Protein AF-A0A1Q9EFG0-F1 (afdb_monomer_lite)

Organism: Symbiodinium microadriaticum (NCBI:txid2951)

Radius of gyration: 41.15 Å; chains: 1; bounding box: 126×93×73 Å

Secondary structure (DSSP, 8-state):
--GGG---------TTSBHHHHHHHTTHHHH-SSS-EEEEETTS-EEETTT-TT-BTTTTT--TT--EEEEE-----PPPTTPPPHHHHTTTGGGSEEEEEEEEEETTEEEEEEEEEETTSBHHHHHHHTTGGGT-SSS-EEEEETTS-EEETTT-TT-BTTTTT--TT-EEEEEEHHHHHHHHTT-S-----------------PPP---------------TT----EEES--TTS-EEEEEE-TTSTTGGGT--TTPEEEEETTEESTT--HHHHHHHTTSSS--EEEEPPS-TTGGGT--PPP--PPPTT---BS--TTS-EEB--PPTTSHHHHTT--TT-EE-EETTEETTTTT-----------------GGGGG----S-----TTS------PPTTSHHHHTT--SS------------------------------PPP-------------------

Foldseek 3Di:
DPPPDDDDFDDDDDQQDDPVVSCVVSPVVVVDPDDKKWKDWVVGDIDICVVCVNDGNVNRPDDVPTDMDIDGPPDDDDDDVPPDDVPPVVVVCPQQKAWEWEWEDDQVDIDTFIFMDGQQDAPLVSCVVSPNVVRDPDSWKWKAWVVGDIDICVVCVRDGNVNRPDGHYTYMYIYHPVNVVVVVVVPDDDDDDDDDDDDDDDDDDDDDDDDDPWPDDDDDPDDDDLPFPWDWPDAPLDFTFTQAGDPPGPCVVVVNGGLKTWQDKPRHGRNPDDRVVVVVSVVDPPITTDIDDPPDPVSVNVDDPDPPDDDDPPQDDWPDAPVDFTFSQDDDVVDPCVVSPDHGGDTDQDDPRHGRNVVHDPPPPPPDDDPPDDDDPPPCVPQPDPPQWDDDPPDDTQRQDDDPPGPCVVVPDDRDDDDDDDDDDDDDDDDDDDDDDDDDDDDDDDDDDDDDDDDDDDDDDDDDDDDD

Sequence (468 aa):
MDKSKSRTVTGRARMSDSVWKFGEEVGMTTLSTMSKYIFRRQGGESHKERMYPNLTLADVGVREGDTVEFAGDFDPVAPAPGAPDPGTAAALLRYDNVTLTVVLMDKSKSRTVTGRARMGDSVWKFGEEVGMTTLSTMSKYIFRRQGGESYRERLYPHLTLADVGVREGDTVEFTDVLLMITLSDIAAPTQKIIQADAGEGDHPGQGPRELLGCLALDSLPPRPSCKMQRSFKSLPPEPVVVQTVAPATWGSDRGIQGGQQIVAINGLDVATMTQQEFRAALKARPLTLRFRISDDPEEARGVKRKSPIVASSDVRSFQSLPPEPVIVNKVAAGGWAESVGFLGGEEILVVNGESTVAMSSEEEDEQDDLVQEVEVGPEVSKIGLPGSFHNLPPEPVVVNKVAAGTWAESVGFIGGSFGCKKSPVPGFRVSEEKGVMKSPGEEILALNDEDVASMTSSSAAHQLSTDA

InterPro domains:
  IPR036034 PDZ superfamily [G3DSA:2.30.42.10] (225-320)
  IPR036034 PDZ superfamily [SSF50156] (236-298)
  IPR036034 PDZ superfamily [SSF50156] (313-363)

Structure (mmCIF, N/CA/C/O backbone):
data_AF-A0A1Q9EFG0-F1
#
_entry.id   AF-A0A1Q9EFG0-F1
#
loop_
_atom_site.group_PDB
_atom_site.id
_atom_site.type_symbol
_atom_site.label_atom_id
_atom_site.label_alt_id
_atom_site.label_comp_id
_atom_site.label_asym_id
_atom_site.label_entity_id
_atom_site.label_seq_id
_atom_site.pdbx_PDB_ins_code
_atom_site.Cartn_x
_atom_site.Cartn_y
_atom_site.Cartn_z
_atom_site.occupancy
_atom_site.B_iso_or_equiv
_atom_site.auth_seq_id
_atom_site.auth_comp_id
_atom_site.auth_asym_id
_atom_site.auth_atom_id
_atom_site.pdbx_PDB_model_num
ATOM 1 N N . MET A 1 1 ? 26.473 1.864 -9.806 1.00 46.19 1 MET A N 1
ATOM 2 C CA . MET A 1 1 ? 26.790 1.356 -8.454 1.00 46.19 1 MET A CA 1
ATOM 3 C C . MET A 1 1 ? 26.973 2.532 -7.513 1.00 46.19 1 MET A C 1
ATOM 5 O O . MET A 1 1 ? 27.721 3.440 -7.857 1.00 46.19 1 MET A O 1
ATOM 9 N N . ASP A 1 2 ? 26.357 2.491 -6.334 1.00 41.31 2 ASP A N 1
ATOM 10 C CA . ASP A 1 2 ? 26.923 3.167 -5.164 1.00 41.31 2 ASP A CA 1
ATOM 11 C C . ASP A 1 2 ? 28.178 2.376 -4.752 1.00 41.31 2 ASP A C 1
ATOM 13 O O . ASP A 1 2 ? 28.113 1.159 -4.571 1.00 41.31 2 ASP A O 1
ATOM 17 N N . LYS A 1 3 ? 29.336 3.042 -4.678 1.00 46.56 3 LYS A N 1
ATOM 18 C CA . LYS A 1 3 ? 30.624 2.383 -4.397 1.00 46.56 3 LYS A CA 1
ATOM 19 C C . LYS A 1 3 ? 30.767 1.937 -2.935 1.00 46.56 3 LYS A C 1
ATOM 21 O O . LYS A 1 3 ? 31.721 1.234 -2.625 1.00 46.56 3 LYS A O 1
ATOM 26 N N . SER A 1 4 ? 29.845 2.319 -2.049 1.00 46.59 4 SER A N 1
ATOM 27 C CA . SER A 1 4 ? 29.901 2.012 -0.613 1.00 46.59 4 SER A CA 1
ATOM 28 C C . SER A 1 4 ? 29.505 0.575 -0.230 1.00 46.59 4 SER A C 1
ATOM 30 O O . SER A 1 4 ? 29.646 0.211 0.936 1.00 46.59 4 SER A O 1
ATOM 32 N N . LYS A 1 5 ? 29.008 -0.247 -1.173 1.00 70.12 5 LYS A N 1
ATOM 33 C CA . LYS A 1 5 ? 28.404 -1.570 -0.886 1.00 70.12 5 LYS A CA 1
ATOM 34 C C . LYS A 1 5 ? 28.990 -2.747 -1.683 1.00 70.12 5 LYS A C 1
ATOM 36 O O . LYS A 1 5 ? 28.280 -3.710 -1.965 1.00 70.12 5 LYS A O 1
ATOM 41 N N . SER A 1 6 ? 30.270 -2.702 -2.052 1.00 80.38 6 SER A N 1
ATOM 42 C CA . SER A 1 6 ? 30.969 -3.895 -2.554 1.00 80.38 6 SER A CA 1
ATOM 43 C C . SER A 1 6 ? 31.339 -4.847 -1.407 1.00 80.38 6 SER A C 1
ATOM 45 O O . SER A 1 6 ? 31.663 -4.416 -0.301 1.00 80.38 6 SER A O 1
ATOM 47 N N . ARG A 1 7 ? 31.310 -6.160 -1.668 1.00 87.56 7 ARG A N 1
ATOM 48 C CA . ARG A 1 7 ? 31.747 -7.203 -0.728 1.00 87.56 7 ARG A CA 1
ATOM 49 C C . ARG A 1 7 ? 32.565 -8.256 -1.469 1.00 87.56 7 ARG A C 1
ATOM 51 O O . ARG A 1 7 ? 32.057 -8.885 -2.389 1.00 87.56 7 ARG A O 1
ATOM 58 N N . THR A 1 8 ? 33.796 -8.490 -1.026 1.00 91.12 8 THR A N 1
ATOM 59 C CA . THR A 1 8 ? 34.630 -9.599 -1.511 1.00 91.12 8 THR A CA 1
ATOM 60 C C . THR A 1 8 ? 34.343 -10.860 -0.694 1.00 91.12 8 THR A C 1
ATOM 62 O O . THR A 1 8 ? 34.258 -10.794 0.535 1.00 91.12 8 THR A O 1
ATOM 65 N N . VAL A 1 9 ? 34.194 -12.007 -1.360 1.00 92.62 9 VAL A N 1
ATOM 66 C CA . VAL A 1 9 ? 33.952 -13.321 -0.738 1.00 92.62 9 VAL A CA 1
ATOM 67 C C . VAL A 1 9 ? 34.774 -14.380 -1.473 1.00 92.62 9 VAL A C 1
ATOM 69 O O . VAL A 1 9 ? 34.787 -14.402 -2.700 1.00 92.62 9 VAL A O 1
ATOM 72 N N . THR A 1 10 ? 35.433 -15.274 -0.733 1.00 93.94 10 THR A N 1
ATOM 73 C CA . THR A 1 10 ? 36.163 -16.417 -1.304 1.00 93.94 10 THR A CA 1
ATOM 74 C C . THR A 1 10 ? 35.290 -17.670 -1.243 1.00 93.94 10 THR A C 1
ATOM 76 O O . THR A 1 10 ? 35.049 -18.201 -0.159 1.00 93.94 10 THR A O 1
ATOM 79 N N . GLY A 1 11 ? 34.821 -18.144 -2.398 1.00 94.44 11 GLY A N 1
ATOM 80 C CA . GLY A 1 11 ? 34.091 -19.409 -2.533 1.00 94.44 11 GLY A CA 1
ATOM 81 C C . GLY A 1 11 ? 34.978 -20.574 -2.994 1.00 94.44 11 GLY A C 1
ATOM 82 O O . GLY A 1 11 ? 36.157 -20.394 -3.292 1.00 94.44 11 GLY A O 1
ATOM 83 N N . ARG A 1 12 ? 34.398 -21.778 -3.080 1.00 96.06 12 ARG A N 1
ATOM 84 C CA . ARG A 1 12 ? 34.998 -22.956 -3.734 1.00 96.06 12 ARG A CA 1
ATOM 85 C C . ARG A 1 12 ? 33.923 -23.702 -4.524 1.00 96.06 12 ARG A C 1
ATOM 87 O O . ARG A 1 12 ? 32.945 -24.129 -3.926 1.00 96.06 12 ARG A O 1
ATOM 94 N N . ALA A 1 13 ? 34.150 -23.893 -5.819 1.00 96.62 13 ALA A N 1
ATOM 95 C CA . ALA A 1 13 ? 33.290 -24.647 -6.731 1.00 96.62 13 ALA A CA 1
ATOM 96 C C . ALA A 1 13 ? 34.144 -25.495 -7.688 1.00 96.62 13 ALA A C 1
ATOM 98 O O . ALA A 1 13 ? 35.363 -25.322 -7.768 1.00 96.62 13 ALA A O 1
ATOM 99 N N . ARG A 1 14 ? 33.517 -26.427 -8.406 1.00 97.38 14 ARG A N 1
ATOM 100 C CA . ARG A 1 14 ? 34.150 -27.209 -9.478 1.00 97.38 14 ARG A CA 1
ATOM 101 C C . ARG A 1 14 ? 34.073 -26.427 -10.786 1.00 97.38 14 ARG A C 1
ATOM 103 O O . ARG A 1 14 ? 33.120 -25.692 -11.014 1.00 97.38 14 ARG A O 1
ATOM 110 N N . MET A 1 15 ? 35.011 -26.659 -11.702 1.00 96.88 15 MET A N 1
ATOM 111 C CA . MET A 1 15 ? 34.981 -26.002 -13.021 1.00 96.88 15 MET A CA 1
ATOM 112 C C . MET A 1 15 ? 33.742 -26.375 -13.859 1.00 96.88 15 MET A C 1
ATOM 114 O O . MET A 1 15 ? 33.327 -25.604 -14.715 1.00 96.88 15 MET A O 1
ATOM 118 N N . SER A 1 16 ? 33.123 -27.525 -13.576 1.00 97.25 16 SER A N 1
ATOM 119 C CA . SER A 1 16 ? 31.849 -27.972 -14.155 1.00 97.25 16 SER A CA 1
ATOM 120 C C . SER A 1 16 ? 30.605 -27.289 -13.577 1.00 97.25 16 SER A C 1
ATOM 122 O O . SER A 1 16 ? 29.511 -27.508 -14.089 1.00 97.25 16 SER A O 1
ATOM 124 N N . ASP A 1 17 ? 30.730 -26.556 -12.470 1.00 97.56 17 ASP A N 1
ATOM 125 C CA . ASP A 1 17 ? 29.574 -25.989 -11.782 1.00 97.56 17 ASP A CA 1
ATOM 126 C C . ASP A 1 17 ? 29.110 -24.705 -12.484 1.00 97.56 17 ASP A C 1
ATOM 128 O O . ASP A 1 17 ? 29.909 -23.948 -13.047 1.00 97.56 17 ASP A O 1
ATOM 132 N N . SER A 1 18 ? 27.796 -24.462 -12.449 1.00 96.94 18 SER A N 1
ATOM 133 C CA . SER A 1 18 ? 27.197 -23.257 -13.023 1.00 96.94 18 SER A CA 1
ATOM 134 C C . SER A 1 18 ? 27.718 -22.000 -12.327 1.00 96.94 18 SER A C 1
ATOM 136 O O . SER A 1 18 ? 27.705 -21.899 -11.097 1.00 96.94 18 SER A O 1
ATOM 138 N N . VAL A 1 19 ? 28.092 -21.009 -13.136 1.00 96.75 19 VAL A N 1
ATOM 139 C CA . VAL A 1 19 ? 28.487 -19.663 -12.706 1.00 96.75 19 VAL A CA 1
ATOM 140 C C . VAL A 1 19 ? 27.433 -19.033 -11.789 1.00 96.75 19 VAL A C 1
ATOM 142 O O . VAL A 1 19 ? 27.779 -18.403 -10.791 1.00 96.75 19 VAL A O 1
ATOM 145 N N . TRP A 1 20 ? 26.147 -19.236 -12.084 1.00 95.31 20 TRP A N 1
ATOM 146 C CA . TRP A 1 20 ? 25.037 -18.636 -11.337 1.00 95.31 20 TRP A CA 1
ATOM 147 C C . TRP A 1 20 ? 24.883 -19.281 -9.962 1.00 95.31 20 TRP A C 1
ATOM 149 O O . TRP A 1 20 ? 24.850 -18.571 -8.961 1.00 95.31 20 TRP A O 1
ATOM 159 N N . LYS A 1 21 ? 24.938 -20.619 -9.897 1.00 95.19 21 LYS A N 1
ATOM 160 C CA . LYS A 1 21 ? 24.948 -21.382 -8.637 1.00 95.19 21 LYS A CA 1
ATOM 161 C C . LYS A 1 21 ? 26.147 -21.017 -7.755 1.00 95.19 21 LYS A C 1
ATOM 163 O O . LYS A 1 21 ? 25.997 -20.880 -6.545 1.00 95.19 21 LYS A O 1
ATOM 168 N N . PHE A 1 22 ? 27.324 -20.795 -8.345 1.00 96.25 22 PHE A N 1
ATOM 169 C CA . PHE A 1 22 ? 28.477 -20.279 -7.602 1.00 96.25 22 PHE A CA 1
ATOM 170 C C . PHE A 1 22 ? 28.219 -18.866 -7.048 1.00 96.25 22 PHE A C 1
ATOM 172 O O . PHE A 1 22 ? 28.556 -18.589 -5.899 1.00 96.25 22 PHE A O 1
ATOM 179 N N . GLY A 1 23 ? 27.560 -17.998 -7.824 1.00 94.38 23 GLY A N 1
ATOM 180 C CA . GLY A 1 23 ? 27.074 -16.688 -7.376 1.00 94.38 23 GLY A CA 1
ATOM 181 C C . GLY A 1 23 ? 26.123 -16.772 -6.176 1.00 94.38 23 GLY A C 1
ATOM 182 O O . GLY A 1 23 ? 26.274 -16.026 -5.205 1.00 94.38 23 GLY A O 1
ATOM 183 N N . GLU A 1 24 ? 25.171 -17.706 -6.200 1.00 92.94 24 GLU A N 1
ATOM 184 C CA . GLU A 1 24 ? 24.275 -17.973 -5.068 1.00 92.94 24 GLU A CA 1
ATOM 185 C C . GLU A 1 24 ? 25.049 -18.426 -3.821 1.00 92.94 24 GLU A C 1
ATOM 187 O O . GLU A 1 24 ? 24.818 -17.895 -2.733 1.00 92.94 24 GLU A O 1
ATOM 192 N N . GLU A 1 25 ? 26.008 -19.345 -3.980 1.00 94.19 25 GLU A N 1
ATOM 193 C CA . GLU A 1 25 ? 26.838 -19.889 -2.895 1.00 94.19 25 GLU A CA 1
ATOM 194 C C . GLU A 1 25 ? 27.782 -18.854 -2.260 1.00 94.19 25 GLU A C 1
ATOM 196 O O . GLU A 1 25 ? 28.006 -18.902 -1.049 1.00 94.19 25 GLU A O 1
ATOM 201 N N . VAL A 1 26 ? 28.292 -17.874 -3.022 1.00 93.81 26 VAL A N 1
ATOM 202 C CA . VAL A 1 26 ? 29.035 -16.726 -2.453 1.00 93.81 26 VAL A CA 1
ATOM 203 C C . VAL A 1 26 ? 28.123 -15.627 -1.883 1.00 93.81 26 VAL A C 1
ATOM 205 O O . VAL A 1 26 ? 28.615 -14.647 -1.317 1.00 93.81 26 VAL A O 1
ATOM 208 N N . GLY A 1 27 ? 26.800 -15.808 -1.955 1.00 89.50 27 GLY A N 1
ATOM 209 C CA . GLY A 1 27 ? 25.808 -15.022 -1.222 1.00 89.50 27 GLY A CA 1
ATOM 210 C C . GLY A 1 27 ? 25.037 -13.979 -2.033 1.00 89.50 27 GLY A C 1
ATOM 211 O O . GLY A 1 27 ? 24.412 -13.110 -1.419 1.00 89.50 27 GLY A O 1
ATOM 212 N N . MET A 1 28 ? 25.024 -14.036 -3.372 1.00 87.88 28 MET A N 1
ATOM 213 C CA . MET A 1 28 ? 24.252 -13.086 -4.199 1.00 87.88 28 MET A CA 1
ATOM 214 C C . MET A 1 28 ? 22.745 -13.097 -3.884 1.00 87.88 28 MET A C 1
ATOM 216 O O . MET A 1 28 ? 22.109 -12.043 -3.905 1.00 87.88 28 MET A O 1
ATOM 220 N N . THR A 1 29 ? 22.212 -14.245 -3.453 1.00 84.88 29 THR A N 1
ATOM 221 C CA . THR A 1 29 ? 20.850 -14.428 -2.908 1.00 84.88 29 THR A CA 1
ATOM 222 C C . THR A 1 29 ? 20.512 -13.509 -1.728 1.00 84.88 29 THR A C 1
ATOM 224 O O . THR A 1 29 ? 19.342 -13.240 -1.476 1.00 84.88 29 THR A O 1
ATOM 227 N N . THR A 1 30 ? 21.51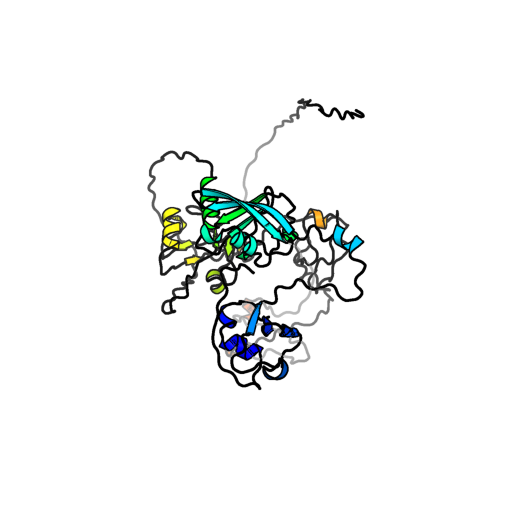9 -13.009 -1.004 1.00 81.25 30 THR A N 1
ATOM 228 C CA . THR A 1 30 ? 21.349 -12.066 0.120 1.00 81.25 30 THR A CA 1
ATOM 229 C C . THR A 1 30 ? 21.503 -10.599 -0.282 1.00 81.25 30 THR A C 1
ATOM 231 O O . THR A 1 30 ? 21.137 -9.714 0.488 1.00 81.25 30 THR A O 1
ATOM 234 N N . LEU A 1 31 ? 22.049 -10.332 -1.474 1.00 71.19 31 LEU A N 1
ATOM 235 C CA . LEU A 1 31 ? 22.352 -8.986 -1.968 1.00 71.19 31 LEU A CA 1
ATOM 236 C C . LEU A 1 31 ? 21.322 -8.465 -2.977 1.00 71.19 31 LEU A C 1
ATOM 238 O O . LEU A 1 31 ? 21.281 -7.261 -3.225 1.00 71.19 31 LEU A O 1
ATOM 242 N N . SER A 1 32 ? 20.493 -9.342 -3.551 1.00 61.25 32 SER A N 1
ATOM 243 C CA . SER A 1 32 ? 19.487 -8.978 -4.547 1.00 61.25 32 SER A CA 1
ATOM 244 C C . SER A 1 32 ? 18.118 -9.568 -4.223 1.00 61.25 32 SER A C 1
ATOM 246 O O . SER A 1 32 ? 17.957 -10.778 -4.101 1.00 61.25 32 SER A O 1
ATOM 248 N N . THR A 1 33 ? 17.099 -8.709 -4.190 1.00 55.75 33 THR A N 1
ATOM 249 C CA . THR A 1 33 ? 15.682 -9.107 -4.241 1.00 55.75 33 THR A CA 1
ATOM 250 C C . THR A 1 33 ? 15.212 -9.445 -5.665 1.00 55.75 33 THR A C 1
ATOM 252 O O . THR A 1 33 ? 14.028 -9.696 -5.878 1.00 55.75 33 THR A O 1
ATOM 255 N N . MET A 1 34 ? 16.117 -9.450 -6.654 1.00 56.34 34 MET A N 1
ATOM 256 C CA . MET A 1 34 ? 15.831 -9.731 -8.064 1.00 56.34 34 MET A CA 1
ATOM 257 C C . MET A 1 34 ? 16.726 -10.846 -8.625 1.00 56.34 34 MET A C 1
ATOM 259 O O . MET A 1 34 ? 17.951 -10.793 -8.522 1.00 56.34 34 MET A O 1
ATOM 263 N N . SER A 1 35 ? 16.106 -11.824 -9.283 1.00 62.22 35 SER A N 1
ATOM 264 C CA . SER A 1 35 ? 16.723 -13.027 -9.863 1.00 62.22 35 SER A CA 1
ATOM 265 C C . SER A 1 35 ? 17.381 -12.785 -11.232 1.00 62.22 35 SER A C 1
ATOM 267 O O . SER A 1 35 ? 16.974 -13.373 -12.236 1.00 62.22 35 SER A O 1
ATOM 269 N N . LYS A 1 36 ? 18.325 -11.835 -11.306 1.00 82.31 36 LYS A N 1
ATOM 270 C CA . LYS A 1 36 ? 19.090 -11.543 -12.534 1.00 82.31 36 LYS A CA 1
ATOM 271 C C . LYS A 1 36 ? 20.486 -11.013 -12.222 1.00 82.31 36 LYS A C 1
ATOM 273 O O . LYS A 1 36 ? 20.620 -9.898 -11.705 1.00 82.31 36 LYS A O 1
ATOM 278 N N . TYR A 1 37 ? 21.509 -11.752 -12.636 1.00 86.94 37 TYR A N 1
ATOM 279 C CA . TYR A 1 37 ? 22.903 -11.354 -12.439 1.00 86.94 37 TYR A CA 1
ATOM 280 C C . TYR A 1 37 ? 23.698 -11.221 -13.746 1.00 86.94 37 TYR A C 1
ATOM 282 O O . TYR A 1 37 ? 23.474 -11.925 -14.736 1.00 86.94 37 TYR A O 1
ATOM 290 N N . ILE A 1 38 ? 24.674 -10.313 -13.710 1.00 91.75 38 ILE A N 1
ATOM 291 C CA . ILE A 1 38 ? 25.792 -10.230 -14.647 1.00 91.75 38 ILE A CA 1
ATOM 292 C C . ILE A 1 38 ? 27.011 -10.823 -13.940 1.00 91.75 38 ILE A C 1
ATOM 294 O O . ILE A 1 38 ? 27.382 -10.372 -12.856 1.00 91.75 38 ILE A O 1
ATOM 298 N N . PHE A 1 39 ? 27.646 -11.808 -14.564 1.00 95.19 39 PHE A N 1
ATOM 299 C CA . PHE A 1 39 ? 28.944 -12.333 -14.149 1.00 95.19 39 PHE A CA 1
ATOM 300 C C . PHE A 1 39 ? 30.046 -11.735 -15.019 1.00 95.19 39 PHE A C 1
ATOM 302 O O . PHE A 1 39 ? 29.876 -11.602 -16.233 1.00 95.19 39 PHE A O 1
ATOM 309 N N . ARG A 1 40 ? 31.201 -11.438 -14.425 1.00 95.56 40 ARG A N 1
ATOM 310 C CA . ARG A 1 40 ? 32.391 -10.997 -15.149 1.00 95.56 40 ARG A CA 1
ATOM 311 C C . ARG A 1 40 ? 33.664 -11.564 -14.527 1.00 95.56 40 ARG A C 1
ATOM 313 O O . ARG A 1 40 ? 33.892 -11.440 -13.328 1.00 95.56 40 ARG A O 1
ATOM 320 N N . ARG A 1 41 ? 34.553 -12.121 -15.348 1.00 95.56 41 ARG A N 1
ATOM 321 C CA . ARG A 1 41 ? 35.926 -12.464 -14.937 1.00 95.56 41 ARG A CA 1
ATOM 322 C C . ARG A 1 41 ? 36.808 -11.213 -15.005 1.00 95.56 41 ARG A C 1
ATOM 324 O O . ARG A 1 41 ? 36.644 -10.415 -15.927 1.00 95.56 41 ARG A O 1
ATOM 331 N N . GLN A 1 42 ? 37.740 -11.007 -14.069 1.00 91.56 42 GLN A N 1
ATOM 332 C CA . GLN A 1 42 ? 38.579 -9.799 -14.073 1.00 91.56 42 GLN A CA 1
ATOM 333 C C . GLN A 1 42 ? 39.353 -9.656 -15.400 1.00 91.56 42 GLN A C 1
ATOM 335 O O . GLN A 1 42 ? 40.120 -10.533 -15.783 1.00 91.56 42 GLN A O 1
ATOM 340 N N . GLY A 1 43 ? 39.126 -8.549 -16.118 1.00 88.88 43 GLY A N 1
ATOM 341 C CA . GLY A 1 43 ? 39.704 -8.301 -17.449 1.00 88.88 43 GLY A CA 1
ATOM 342 C C . GLY A 1 43 ? 39.030 -9.041 -18.617 1.00 88.88 43 GLY A C 1
ATOM 343 O O . GLY A 1 43 ? 39.413 -8.815 -19.760 1.00 88.88 43 GLY A O 1
ATOM 344 N N . GLY A 1 44 ? 38.030 -9.884 -18.352 1.00 92.12 44 GLY A N 1
ATOM 345 C CA . GLY A 1 44 ? 37.272 -10.629 -19.356 1.00 92.12 44 GLY A CA 1
ATOM 346 C C . GLY A 1 44 ? 35.927 -10.000 -19.732 1.00 92.12 44 GLY A C 1
ATOM 347 O O . GLY A 1 44 ? 35.557 -8.903 -19.283 1.00 92.12 44 GLY A O 1
ATOM 348 N N . GLU A 1 45 ? 35.200 -10.748 -20.563 1.00 93.50 45 GLU A N 1
ATOM 349 C CA . GLU A 1 45 ? 33.825 -10.465 -20.970 1.00 93.50 45 GLU A CA 1
ATOM 350 C C . GLU A 1 45 ? 32.833 -10.586 -19.803 1.00 93.50 45 GLU A C 1
ATOM 352 O O . GLU A 1 45 ? 33.111 -11.175 -18.752 1.00 93.50 45 GLU A O 1
ATOM 357 N N . SER A 1 46 ? 31.664 -9.980 -19.999 1.00 94.50 46 SER A N 1
ATOM 358 C CA . SER A 1 46 ? 30.537 -9.998 -19.073 1.00 94.50 46 SER A CA 1
ATOM 359 C C . SER A 1 46 ? 29.398 -10.838 -19.647 1.00 94.50 46 SER A C 1
ATOM 361 O O . SER A 1 46 ? 28.911 -10.550 -20.741 1.00 94.50 46 SER A O 1
ATOM 363 N N . HIS A 1 47 ? 28.926 -11.824 -18.892 1.00 95.81 47 HIS A N 1
ATOM 364 C CA . HIS A 1 47 ? 27.859 -12.735 -19.300 1.00 95.81 47 HIS A CA 1
ATOM 365 C C . HIS A 1 47 ? 26.603 -12.474 -18.467 1.00 95.81 47 HIS A C 1
ATOM 367 O O . HIS A 1 47 ? 26.696 -12.172 -17.277 1.00 95.81 47 HIS A O 1
ATOM 373 N N . LYS A 1 48 ? 25.423 -12.606 -19.079 1.00 94.00 48 LYS A N 1
ATOM 374 C CA . LYS A 1 48 ? 24.131 -12.471 -18.391 1.00 94.00 48 LYS A CA 1
ATOM 375 C C . LYS A 1 48 ? 23.464 -13.825 -18.221 1.00 94.00 48 LYS A C 1
ATOM 377 O O . LYS A 1 48 ? 23.353 -14.579 -19.187 1.00 94.00 48 LYS A O 1
ATOM 382 N N . GLU A 1 49 ? 22.932 -14.073 -17.032 1.00 93.44 49 GLU A N 1
ATOM 383 C CA . GLU A 1 49 ? 22.200 -15.292 -16.664 1.00 93.44 49 GLU A CA 1
ATOM 384 C C . GLU A 1 49 ? 21.106 -15.662 -17.679 1.00 93.44 49 GLU A C 1
ATOM 386 O O . GLU A 1 49 ? 21.026 -16.796 -18.143 1.00 93.44 49 GLU A O 1
ATOM 391 N N . ARG A 1 50 ? 20.331 -14.667 -18.129 1.00 88.50 50 ARG A N 1
ATOM 392 C CA . ARG A 1 50 ? 19.264 -14.826 -19.133 1.00 88.50 50 ARG A CA 1
ATOM 393 C C . ARG A 1 50 ? 19.739 -15.234 -20.531 1.00 88.50 50 ARG A C 1
ATOM 395 O O . ARG A 1 50 ? 18.932 -15.740 -21.302 1.00 88.50 50 ARG A O 1
ATOM 402 N N . MET A 1 51 ? 20.997 -14.965 -20.878 1.00 92.19 51 MET A N 1
ATOM 403 C CA . MET A 1 51 ? 21.582 -15.315 -22.179 1.00 92.19 51 MET A CA 1
ATOM 404 C C . MET A 1 51 ? 22.334 -16.648 -22.120 1.00 92.19 51 MET A C 1
ATOM 406 O O . MET A 1 51 ? 22.370 -17.371 -23.110 1.00 92.19 51 MET A O 1
ATOM 410 N N . TYR A 1 52 ? 22.903 -16.985 -20.959 1.00 95.06 52 TYR A N 1
ATOM 411 C CA . TYR A 1 52 ? 23.758 -18.156 -20.776 1.00 95.06 52 TYR A CA 1
ATOM 412 C C . TYR A 1 52 ? 23.401 -18.928 -19.485 1.00 95.06 52 TYR A C 1
ATOM 414 O O . TYR A 1 52 ? 24.246 -19.066 -18.600 1.00 95.06 52 TYR A O 1
ATOM 422 N N . PRO A 1 53 ? 22.171 -19.460 -19.334 1.00 93.88 53 PRO A N 1
ATOM 423 C CA . PRO A 1 53 ? 21.715 -20.071 -18.076 1.00 93.88 53 PRO A CA 1
ATOM 424 C C . PRO A 1 53 ? 22.535 -21.302 -17.652 1.00 93.88 53 PRO A C 1
ATOM 426 O O . PRO A 1 53 ? 22.654 -21.589 -16.466 1.00 93.88 53 PRO A O 1
ATOM 429 N N . ASN A 1 54 ? 23.166 -21.991 -18.607 1.00 95.62 54 ASN A N 1
ATOM 430 C CA . ASN A 1 54 ? 23.977 -23.189 -18.366 1.00 95.62 54 ASN A CA 1
ATOM 431 C C . ASN A 1 54 ? 25.495 -22.916 -18.321 1.00 95.62 54 ASN A C 1
ATOM 433 O O . ASN A 1 54 ? 26.274 -23.862 -18.360 1.00 95.62 54 ASN A O 1
ATOM 437 N N . LEU A 1 55 ? 25.923 -21.648 -18.269 1.00 96.69 55 LEU A N 1
ATOM 438 C CA . LEU A 1 55 ? 27.338 -21.259 -18.286 1.00 96.69 55 LEU A CA 1
ATOM 439 C C . LEU A 1 55 ? 28.099 -21.841 -17.087 1.00 96.69 55 LEU A C 1
ATOM 441 O O . LEU A 1 55 ? 27.728 -21.584 -15.938 1.00 96.69 55 LEU A O 1
ATOM 445 N N . THR A 1 56 ? 29.170 -22.590 -17.346 1.00 98.06 56 THR A N 1
ATOM 446 C CA . THR A 1 56 ? 30.053 -23.153 -16.315 1.00 98.06 56 THR A CA 1
ATOM 447 C C . THR A 1 56 ? 31.313 -22.313 -16.129 1.00 98.06 56 THR A C 1
ATOM 449 O O . THR A 1 56 ? 31.697 -21.527 -16.997 1.00 98.06 56 THR A O 1
ATOM 452 N N . LEU A 1 57 ? 31.988 -22.482 -14.989 1.00 97.38 57 LEU A N 1
ATOM 453 C CA . LEU A 1 57 ? 33.263 -21.809 -14.708 1.00 97.38 57 LEU A CA 1
ATOM 454 C C . LEU A 1 57 ? 34.376 -22.201 -15.707 1.00 97.38 57 LEU A C 1
ATOM 456 O O . LEU A 1 57 ? 35.266 -21.392 -15.979 1.00 97.38 57 LEU A O 1
ATOM 460 N N . ALA A 1 58 ? 34.303 -23.397 -16.301 1.00 96.81 58 ALA A N 1
ATOM 461 C CA . ALA A 1 58 ? 35.192 -23.829 -17.377 1.00 96.81 58 ALA A CA 1
ATOM 462 C C . ALA A 1 58 ? 34.992 -23.021 -18.672 1.00 96.81 58 ALA A C 1
ATOM 464 O O . ALA A 1 58 ? 35.980 -22.618 -19.285 1.00 96.81 58 ALA A O 1
ATOM 465 N N . ASP A 1 59 ? 33.742 -22.749 -19.066 1.00 96.94 59 ASP A N 1
ATOM 466 C CA . ASP A 1 59 ? 33.412 -22.072 -20.334 1.00 96.94 59 ASP A CA 1
ATOM 467 C C . ASP A 1 59 ? 33.949 -20.632 -20.376 1.00 96.94 59 ASP A C 1
ATOM 469 O O . ASP A 1 59 ? 34.469 -20.176 -21.391 1.00 96.94 59 ASP A O 1
ATOM 473 N N . VAL A 1 60 ? 33.888 -19.930 -19.239 1.00 96.44 60 VAL A N 1
ATOM 474 C CA . VAL A 1 60 ? 34.459 -18.580 -19.052 1.00 96.44 60 VAL A CA 1
ATOM 475 C C . VAL A 1 60 ? 35.971 -18.587 -18.765 1.00 96.44 60 VAL A C 1
ATOM 477 O O . VAL A 1 60 ? 36.577 -17.539 -18.516 1.00 96.44 60 VAL A O 1
ATOM 480 N N . GLY A 1 61 ? 36.601 -19.766 -18.778 1.00 96.38 61 GLY A N 1
ATOM 481 C CA . GLY A 1 61 ? 38.038 -19.943 -18.589 1.00 96.38 61 GLY A CA 1
ATOM 482 C C . GLY A 1 61 ? 38.559 -19.531 -17.210 1.00 96.38 61 GLY A C 1
ATOM 483 O O . GLY A 1 61 ? 39.728 -19.145 -17.113 1.00 96.38 61 GLY A O 1
ATOM 484 N N . VAL A 1 62 ? 37.719 -19.579 -16.167 1.00 96.81 62 VAL A N 1
ATOM 485 C CA . VAL A 1 62 ? 38.124 -19.295 -14.781 1.00 96.81 62 VAL A CA 1
ATOM 486 C C . VAL A 1 62 ? 39.132 -20.341 -14.302 1.00 96.81 62 VAL A C 1
ATOM 488 O O . VAL A 1 62 ? 39.036 -21.528 -14.609 1.00 96.81 62 VAL A O 1
ATOM 491 N N . ARG A 1 63 ? 40.128 -19.886 -13.543 1.00 96.19 63 ARG A N 1
ATOM 492 C CA . ARG A 1 63 ? 41.192 -20.700 -12.949 1.00 96.19 63 ARG A CA 1
ATOM 493 C C . ARG A 1 63 ? 41.194 -20.560 -11.432 1.00 96.19 63 ARG A C 1
ATOM 495 O O . ARG A 1 63 ? 40.661 -19.603 -10.877 1.00 96.19 63 ARG A O 1
ATOM 502 N N . GLU A 1 64 ? 41.816 -21.518 -10.753 1.00 95.75 64 GLU A N 1
ATOM 503 C CA . GLU A 1 64 ? 42.042 -21.417 -9.312 1.00 95.75 64 GLU A CA 1
ATOM 504 C C . GLU A 1 64 ? 42.885 -20.167 -8.999 1.00 95.75 64 GLU A C 1
ATOM 506 O O . GLU A 1 64 ? 43.953 -19.970 -9.579 1.00 95.75 64 GLU A O 1
ATOM 511 N N . GLY A 1 65 ? 42.373 -19.304 -8.117 1.00 94.75 65 GLY A N 1
ATOM 512 C CA . GLY A 1 65 ? 42.978 -18.011 -7.777 1.00 94.75 65 GLY A CA 1
ATOM 513 C C . GLY A 1 65 ? 42.502 -16.807 -8.606 1.00 94.75 65 GLY A C 1
ATOM 514 O O . GLY A 1 65 ? 42.829 -15.679 -8.240 1.00 94.75 65 GLY A O 1
ATOM 515 N N . ASP A 1 66 ? 41.709 -16.996 -9.668 1.00 96.00 66 ASP A N 1
ATOM 516 C CA . ASP A 1 66 ? 41.117 -15.871 -10.406 1.00 96.00 66 ASP A CA 1
ATOM 517 C C . ASP A 1 66 ? 40.110 -15.089 -9.546 1.00 96.00 66 ASP A C 1
ATOM 519 O O . ASP A 1 66 ? 39.320 -15.661 -8.793 1.00 96.00 66 ASP A O 1
ATOM 523 N N . THR A 1 67 ? 40.070 -13.767 -9.729 1.00 96.00 67 THR A N 1
ATOM 524 C CA . THR A 1 67 ? 39.004 -12.918 -9.178 1.00 96.00 67 THR A CA 1
ATOM 525 C C . THR A 1 67 ? 37.864 -12.769 -10.187 1.00 96.00 67 THR A C 1
ATOM 527 O O . THR A 1 67 ? 38.080 -12.478 -11.368 1.00 96.00 67 THR A O 1
ATOM 530 N N . VAL A 1 68 ? 36.635 -12.945 -9.702 1.00 96.00 68 VAL A N 1
ATOM 531 C CA . VAL A 1 68 ? 35.393 -12.790 -10.467 1.00 96.00 68 VAL A CA 1
ATOM 532 C C . VAL A 1 68 ? 34.452 -11.805 -9.775 1.00 96.00 68 VAL A C 1
ATOM 534 O O . VAL A 1 68 ? 34.471 -11.655 -8.555 1.00 96.00 68 VAL A O 1
ATOM 537 N N . GLU A 1 69 ? 33.638 -11.12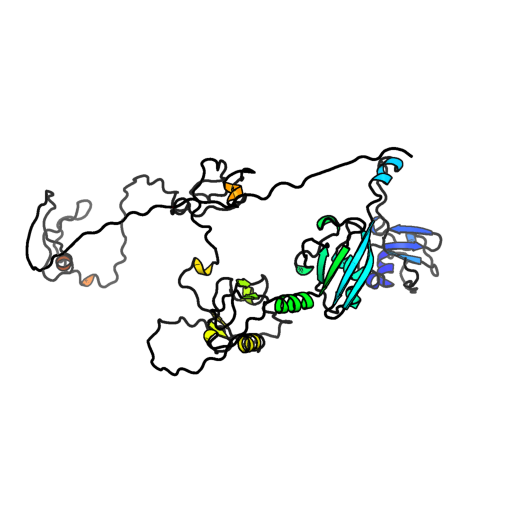5 -10.571 1.00 94.62 69 GLU A N 1
ATOM 538 C CA . GLU A 1 69 ? 32.696 -10.087 -10.167 1.00 94.62 69 GLU A CA 1
ATOM 539 C C . GLU A 1 69 ? 31.268 -10.537 -10.502 1.00 94.62 69 GLU A C 1
ATOM 541 O O . GLU A 1 69 ? 30.993 -11.009 -11.607 1.00 94.62 69 GLU A O 1
ATOM 546 N N . PHE A 1 70 ? 30.354 -10.364 -9.547 1.00 93.56 70 PHE A N 1
ATOM 547 C CA . PHE A 1 70 ? 28.916 -10.520 -9.751 1.00 93.56 70 PHE A CA 1
ATOM 548 C C . PHE A 1 70 ? 28.235 -9.171 -9.509 1.00 93.56 70 PHE A C 1
ATOM 550 O O . PHE A 1 70 ? 28.408 -8.558 -8.455 1.00 93.56 70 PHE A O 1
ATOM 557 N N . ALA A 1 71 ? 27.442 -8.719 -10.475 1.00 88.50 71 ALA A N 1
ATOM 558 C CA . ALA A 1 71 ? 26.649 -7.498 -10.399 1.00 88.50 71 ALA A CA 1
ATOM 559 C C . ALA A 1 71 ? 25.171 -7.803 -10.687 1.00 88.50 71 ALA A C 1
ATOM 561 O O . ALA A 1 71 ? 24.847 -8.796 -11.337 1.00 88.50 71 ALA A O 1
ATOM 562 N N . GLY A 1 72 ? 24.258 -6.949 -10.220 1.00 84.94 72 GLY A N 1
ATOM 563 C CA . GLY A 1 72 ? 22.859 -7.012 -10.653 1.00 84.94 72 GLY A CA 1
ATOM 564 C C . GLY A 1 72 ? 22.716 -6.566 -12.111 1.00 84.94 72 GLY A C 1
ATOM 565 O O . GLY A 1 72 ? 23.422 -5.655 -12.551 1.00 84.94 72 GLY A O 1
ATOM 566 N N . ASP A 1 73 ? 21.801 -7.189 -12.856 1.00 76.06 73 ASP A N 1
ATOM 567 C CA . ASP A 1 73 ? 21.483 -6.793 -14.235 1.00 76.06 73 ASP A CA 1
ATOM 568 C C . ASP A 1 73 ? 20.638 -5.505 -14.261 1.00 76.06 73 ASP A C 1
ATOM 570 O O . ASP A 1 73 ? 19.411 -5.535 -14.362 1.00 76.06 73 ASP A O 1
ATOM 574 N N . PHE A 1 74 ? 21.319 -4.365 -14.102 1.00 67.50 74 PHE A N 1
ATOM 575 C CA . PHE A 1 74 ? 20.731 -3.019 -14.057 1.00 67.50 74 PHE A CA 1
ATOM 576 C C . PHE A 1 74 ? 20.719 -2.296 -15.415 1.00 67.50 74 PHE A C 1
ATOM 578 O O . PHE A 1 74 ? 20.397 -1.105 -15.460 1.00 67.50 74 PHE A O 1
ATOM 585 N N . ASP A 1 75 ? 21.090 -2.965 -16.509 1.00 61.25 75 ASP A N 1
ATOM 586 C CA . ASP A 1 75 ? 21.137 -2.312 -17.817 1.00 61.25 75 ASP A CA 1
ATOM 587 C C . ASP A 1 75 ? 19.725 -1.908 -18.280 1.00 61.25 75 ASP A C 1
ATOM 589 O O . ASP A 1 75 ? 18.819 -2.751 -18.299 1.00 61.25 75 ASP A O 1
ATOM 593 N N . PRO A 1 76 ? 19.511 -0.650 -18.714 1.00 48.66 76 PRO A N 1
ATOM 594 C CA . PRO A 1 76 ? 18.319 -0.318 -19.479 1.00 48.66 76 PRO A CA 1
ATOM 595 C C . PRO A 1 76 ? 18.329 -1.144 -20.771 1.00 48.66 76 PRO A C 1
ATOM 597 O O . PRO A 1 76 ? 19.369 -1.290 -21.414 1.00 48.66 76 PRO A O 1
ATOM 600 N N . VAL A 1 77 ? 17.175 -1.701 -21.144 1.00 40.25 77 VAL A N 1
ATOM 601 C CA . VAL A 1 77 ? 17.056 -2.576 -22.319 1.00 40.25 77 VAL A CA 1
ATOM 602 C C . VAL A 1 77 ? 17.509 -1.816 -23.565 1.00 40.25 77 VAL A C 1
ATOM 604 O O . VAL A 1 77 ? 16.851 -0.867 -23.990 1.00 40.25 77 VAL A O 1
ATOM 607 N N . ALA A 1 78 ? 18.638 -2.232 -24.143 1.00 46.72 78 ALA A N 1
ATOM 608 C CA . ALA A 1 78 ? 19.134 -1.657 -25.384 1.00 46.72 78 ALA A CA 1
ATOM 609 C C . ALA A 1 78 ? 18.092 -1.865 -26.503 1.00 46.72 78 ALA A C 1
ATOM 611 O O . ALA A 1 78 ? 17.537 -2.966 -26.609 1.00 46.72 78 ALA A O 1
ATOM 612 N N . PRO A 1 79 ? 17.800 -0.841 -27.326 1.00 43.19 79 PRO A N 1
ATOM 613 C CA . PRO A 1 79 ? 16.813 -0.961 -28.391 1.00 43.19 79 PRO A CA 1
ATOM 614 C C . PRO A 1 79 ? 17.239 -2.034 -29.400 1.00 43.19 79 PRO A C 1
ATOM 616 O O . PRO A 1 79 ? 18.421 -2.178 -29.715 1.00 43.19 79 PRO A O 1
ATOM 619 N N . ALA A 1 80 ? 16.265 -2.797 -29.898 1.00 44.72 80 ALA A N 1
ATOM 620 C CA . ALA A 1 80 ? 16.525 -3.903 -30.812 1.00 44.72 80 ALA A CA 1
ATOM 621 C C . ALA A 1 80 ? 17.200 -3.420 -32.116 1.00 44.72 80 ALA A C 1
ATOM 623 O O . ALA A 1 80 ? 16.859 -2.341 -32.615 1.00 44.72 80 ALA A O 1
ATOM 624 N N . PRO A 1 81 ? 18.124 -4.206 -32.706 1.00 47.94 81 PRO A N 1
ATOM 625 C CA . PRO A 1 81 ? 18.750 -3.858 -33.979 1.00 47.94 81 PRO A CA 1
ATOM 626 C C . PRO A 1 81 ? 17.679 -3.764 -35.075 1.00 47.94 81 PRO A C 1
ATOM 628 O O . PRO A 1 81 ? 17.021 -4.752 -35.393 1.00 47.94 81 PRO A O 1
ATOM 631 N N . GLY A 1 82 ? 17.487 -2.559 -35.618 1.00 55.78 82 GLY A N 1
ATOM 632 C CA . GLY A 1 82 ? 16.370 -2.215 -36.508 1.00 55.78 82 GLY A CA 1
ATOM 633 C C . GLY A 1 82 ? 15.446 -1.111 -35.972 1.00 55.78 82 GLY A C 1
ATOM 634 O O . GLY A 1 82 ? 14.608 -0.617 -36.721 1.00 55.78 82 GLY A O 1
ATOM 635 N N . ALA A 1 83 ? 15.607 -0.679 -34.715 1.00 48.16 83 ALA A N 1
ATOM 636 C CA . ALA A 1 83 ? 14.991 0.556 -34.228 1.00 48.16 83 ALA A CA 1
ATOM 637 C C . ALA A 1 83 ? 15.507 1.787 -35.018 1.00 48.16 83 ALA A C 1
ATOM 639 O O . ALA A 1 83 ? 16.686 1.815 -35.383 1.00 48.16 83 ALA A O 1
ATOM 640 N N . PRO A 1 84 ? 14.656 2.797 -35.293 1.00 42.41 84 PRO A N 1
ATOM 641 C CA . PRO A 1 84 ? 15.032 3.963 -36.092 1.00 42.41 84 PRO A CA 1
ATOM 642 C C . PRO A 1 84 ? 16.075 4.860 -35.404 1.00 42.41 84 PRO A C 1
ATOM 644 O O . PRO A 1 84 ? 16.219 4.858 -34.182 1.00 42.41 84 PRO A O 1
ATOM 647 N N . ASP A 1 85 ? 16.782 5.636 -36.229 1.00 51.84 85 ASP A N 1
ATOM 648 C CA . ASP A 1 85 ? 17.967 6.428 -35.878 1.00 51.84 85 ASP A CA 1
ATOM 649 C C . ASP A 1 85 ? 17.767 7.312 -34.615 1.00 51.84 85 ASP A C 1
ATOM 651 O O . ASP A 1 85 ? 16.790 8.075 -34.551 1.00 51.84 85 ASP A O 1
ATOM 655 N N . PRO A 1 86 ? 18.656 7.255 -33.593 1.00 49.31 86 PRO A N 1
ATOM 656 C CA . PRO A 1 86 ? 18.427 7.915 -32.303 1.00 49.31 86 PRO A CA 1
ATOM 657 C C . PRO A 1 86 ? 18.208 9.432 -32.356 1.00 49.31 86 PRO A C 1
ATOM 659 O O . PRO A 1 86 ? 17.646 9.988 -31.409 1.00 49.31 86 PRO A O 1
ATOM 662 N N . GLY A 1 87 ? 18.608 10.103 -33.443 1.00 47.84 87 GLY A N 1
ATOM 663 C CA . GLY A 1 87 ? 18.457 11.549 -33.626 1.00 47.84 87 GLY A CA 1
ATOM 664 C C . GLY A 1 87 ? 17.020 12.070 -33.482 1.00 47.84 87 GLY A C 1
ATOM 665 O O . GLY A 1 87 ? 16.835 13.202 -33.039 1.00 47.84 87 GLY A O 1
ATOM 666 N N . THR A 1 88 ? 16.001 11.255 -33.787 1.00 47.00 88 THR A N 1
ATOM 667 C CA . THR A 1 88 ? 14.583 11.658 -33.664 1.00 47.00 88 THR A CA 1
ATOM 668 C C . THR A 1 88 ? 13.918 11.117 -32.393 1.00 47.00 88 THR A C 1
ATOM 670 O O . THR A 1 88 ? 13.165 11.836 -31.737 1.00 47.00 88 THR A O 1
ATOM 673 N N . ALA A 1 89 ? 14.227 9.882 -31.979 1.00 43.50 89 ALA A N 1
ATOM 674 C CA . ALA A 1 89 ? 13.655 9.287 -30.763 1.00 43.50 89 ALA A CA 1
ATOM 675 C C . ALA A 1 89 ? 14.127 9.992 -29.472 1.00 43.50 89 ALA A C 1
ATOM 677 O O . ALA A 1 89 ? 13.363 10.130 -28.512 1.00 43.50 89 ALA A O 1
ATOM 678 N N . ALA A 1 90 ? 15.359 10.518 -29.466 1.00 45.66 90 ALA A N 1
ATOM 679 C CA . ALA A 1 90 ? 15.949 11.231 -28.333 1.00 45.66 90 ALA A CA 1
ATOM 680 C C . ALA A 1 90 ? 15.330 12.617 -28.045 1.00 45.66 90 ALA A C 1
ATOM 682 O O . ALA A 1 90 ? 15.842 13.332 -27.181 1.00 45.66 90 ALA A O 1
ATOM 683 N N . ALA A 1 91 ? 14.260 13.015 -28.742 1.00 48.31 91 ALA A N 1
ATOM 684 C CA . ALA A 1 91 ? 13.436 14.174 -28.394 1.00 48.31 91 ALA A CA 1
ATOM 685 C C . ALA A 1 91 ? 12.247 13.808 -27.480 1.00 48.31 91 ALA A C 1
ATOM 687 O O . ALA A 1 91 ? 11.878 14.606 -26.623 1.00 48.31 91 ALA A O 1
ATOM 688 N N . LEU A 1 92 ? 11.678 12.603 -27.623 1.00 48.22 92 LEU A N 1
ATOM 689 C CA . LEU A 1 92 ? 10.490 12.169 -26.871 1.00 48.22 92 LEU A CA 1
ATOM 690 C C . LEU A 1 92 ? 10.843 11.407 -25.583 1.00 48.22 92 LEU A C 1
ATOM 692 O O . LEU A 1 92 ? 10.188 11.603 -24.565 1.00 48.22 92 LEU A O 1
ATOM 696 N N . LEU A 1 93 ? 11.934 10.632 -25.577 1.00 48.62 93 LEU A N 1
ATOM 697 C CA . LEU A 1 93 ? 12.413 9.891 -24.392 1.00 48.62 93 LEU A CA 1
ATOM 698 C C . LEU A 1 93 ? 13.222 10.750 -23.391 1.00 48.62 93 LEU A C 1
ATOM 700 O O . LEU A 1 93 ? 13.857 10.232 -22.476 1.00 48.62 93 LEU A O 1
ATOM 704 N N . ARG A 1 94 ? 13.228 12.085 -23.535 1.00 52.09 94 ARG A N 1
ATOM 705 C CA . ARG A 1 94 ? 13.885 12.992 -22.565 1.00 52.09 94 ARG A CA 1
ATOM 706 C C . ARG A 1 94 ? 13.079 13.228 -21.288 1.00 52.09 94 ARG A C 1
ATOM 708 O O . ARG A 1 94 ? 13.643 13.739 -20.326 1.00 52.09 94 ARG A O 1
ATOM 715 N N . TYR A 1 95 ? 11.807 12.835 -21.268 1.00 58.59 95 TYR A N 1
ATOM 716 C CA . TYR A 1 95 ? 10.900 13.004 -20.127 1.00 58.59 95 TYR A CA 1
ATOM 717 C C . TYR A 1 95 ? 10.784 11.755 -19.238 1.00 58.59 95 TYR A C 1
ATOM 719 O O . TYR A 1 95 ? 9.953 11.720 -18.334 1.00 58.59 95 TYR A O 1
ATOM 727 N N . ASP A 1 96 ? 11.636 10.745 -19.454 1.00 79.88 96 ASP A N 1
ATOM 728 C CA . ASP A 1 96 ? 11.648 9.504 -18.670 1.00 79.88 96 ASP A CA 1
ATOM 729 C C . ASP A 1 96 ? 11.832 9.739 -17.165 1.00 79.88 96 ASP A C 1
ATOM 731 O O . ASP A 1 96 ? 11.273 8.983 -16.376 1.00 79.88 96 ASP A O 1
ATOM 735 N N . ASN A 1 97 ? 12.601 10.762 -16.765 1.00 90.19 97 ASN A N 1
ATOM 736 C CA . ASN A 1 97 ? 12.837 11.127 -15.365 1.00 90.19 97 ASN A CA 1
ATOM 737 C C . ASN A 1 97 ? 12.242 12.512 -15.081 1.00 90.19 97 ASN A C 1
ATOM 739 O O . ASN A 1 97 ? 12.541 13.453 -15.816 1.00 90.19 97 ASN A O 1
ATOM 743 N N . VAL A 1 98 ? 11.499 12.641 -13.981 1.00 93.00 98 VAL A N 1
ATOM 744 C CA . VAL A 1 98 ? 11.001 13.911 -13.443 1.00 93.00 98 VAL A CA 1
ATOM 745 C C . VAL A 1 98 ? 11.693 14.307 -12.141 1.00 93.00 98 VAL A C 1
ATOM 747 O O . VAL A 1 98 ? 12.005 13.460 -11.301 1.00 93.00 98 VAL A O 1
ATOM 750 N N . THR A 1 99 ? 11.904 15.608 -11.958 1.00 95.12 99 THR A N 1
ATOM 751 C CA . THR A 1 99 ? 12.274 16.264 -10.702 1.00 95.12 99 THR A CA 1
ATOM 752 C C . THR A 1 99 ? 11.001 16.715 -9.986 1.00 95.12 99 THR A C 1
ATOM 754 O O . THR A 1 99 ? 10.221 17.489 -10.537 1.00 95.12 99 THR A O 1
ATOM 757 N N . LEU A 1 100 ? 10.794 16.254 -8.751 1.00 94.62 100 LEU A N 1
ATOM 758 C CA . LEU A 1 100 ? 9.568 16.492 -7.980 1.00 94.62 100 LEU A CA 1
ATOM 759 C C . LEU A 1 100 ? 9.874 17.147 -6.635 1.00 94.62 100 LEU A C 1
ATOM 761 O O . LEU A 1 100 ? 10.846 16.788 -5.963 1.00 94.62 100 LEU A O 1
ATOM 765 N N . THR A 1 101 ? 9.013 18.071 -6.214 1.00 95.56 101 THR A N 1
ATOM 766 C CA . THR A 1 101 ? 9.070 18.663 -4.873 1.00 95.56 101 THR A CA 1
ATOM 767 C C . THR A 1 101 ? 8.207 17.828 -3.939 1.00 95.56 101 THR A C 1
ATOM 769 O O . THR A 1 101 ? 6.985 17.836 -4.043 1.00 95.56 101 THR A O 1
ATOM 772 N N . VAL A 1 102 ? 8.829 17.081 -3.030 1.00 95.50 102 VAL A N 1
ATOM 773 C CA . VAL A 1 102 ? 8.115 16.165 -2.137 1.00 95.50 102 VAL A CA 1
ATOM 774 C C . VAL A 1 102 ? 7.966 16.773 -0.749 1.00 95.50 102 VAL A C 1
ATOM 776 O O . VAL A 1 102 ? 8.961 17.062 -0.089 1.00 95.50 102 VAL A O 1
ATOM 779 N N . VAL A 1 103 ? 6.730 16.931 -0.280 1.00 94.69 103 VAL A N 1
ATOM 780 C CA . VAL A 1 103 ? 6.409 17.313 1.099 1.00 94.69 103 VAL A CA 1
ATOM 781 C C . VAL A 1 103 ? 6.101 16.050 1.898 1.00 94.69 103 VAL A C 1
ATOM 783 O O . VAL A 1 103 ? 5.072 15.405 1.710 1.00 94.69 103 VAL A O 1
ATOM 786 N N . LEU A 1 104 ? 7.004 15.691 2.802 1.00 92.12 104 LEU A N 1
ATOM 787 C CA . LEU A 1 104 ? 6.850 14.558 3.707 1.00 92.12 104 LEU A CA 1
ATOM 788 C C . LEU A 1 104 ? 6.193 15.052 5.005 1.00 92.12 104 LEU A C 1
ATOM 790 O O . LEU A 1 104 ? 6.701 16.003 5.603 1.00 92.12 104 LEU A O 1
ATOM 794 N N . MET A 1 105 ? 5.090 14.440 5.447 1.00 86.50 105 MET A N 1
ATOM 795 C CA . MET A 1 105 ? 4.330 14.859 6.635 1.00 86.50 105 MET A CA 1
ATOM 796 C C . MET A 1 105 ? 4.232 13.758 7.704 1.00 86.50 105 MET A C 1
ATOM 798 O O . MET A 1 105 ? 3.553 12.744 7.526 1.00 86.50 105 MET A O 1
ATOM 802 N N . ASP A 1 106 ? 4.860 14.020 8.853 1.00 84.75 106 ASP A N 1
ATOM 803 C CA . ASP A 1 106 ? 4.644 13.334 10.134 1.00 84.75 106 ASP A CA 1
ATOM 804 C C . ASP A 1 106 ? 3.822 14.232 11.087 1.00 84.75 106 ASP A C 1
ATOM 806 O O . ASP A 1 106 ? 3.734 15.448 10.919 1.00 84.75 106 ASP A O 1
ATOM 810 N N . LYS A 1 107 ? 3.239 13.628 12.129 1.00 78.38 107 LYS A N 1
ATOM 811 C CA . LYS A 1 107 ? 2.325 14.211 13.127 1.00 78.38 107 LYS A CA 1
ATOM 812 C C . LYS A 1 107 ? 2.757 15.529 13.760 1.00 78.38 107 LYS A C 1
ATOM 814 O O . LYS A 1 107 ? 1.915 16.224 14.320 1.00 78.38 107 LYS A O 1
ATOM 819 N N . SER A 1 108 ? 4.050 15.835 13.748 1.00 77.75 108 SER A N 1
ATOM 820 C CA . SER A 1 108 ? 4.608 17.045 14.360 1.00 77.75 108 SER A CA 1
ATOM 821 C C . SER A 1 108 ? 5.464 17.889 13.412 1.00 77.75 108 SER A C 1
ATOM 823 O O . SER A 1 108 ? 5.929 18.956 13.813 1.00 77.75 108 SER A O 1
ATOM 825 N N . LYS A 1 109 ? 5.739 17.403 12.192 1.00 84.25 109 LYS A N 1
ATOM 826 C CA . LYS A 1 109 ? 6.777 17.945 11.303 1.00 84.25 109 LYS A CA 1
ATOM 827 C C . LYS A 1 109 ? 6.441 17.685 9.839 1.00 84.25 109 LYS A C 1
ATOM 829 O O . LYS A 1 109 ? 6.242 16.539 9.442 1.00 84.25 109 LYS A O 1
ATOM 834 N N . SER A 1 110 ? 6.508 18.732 9.026 1.00 90.62 110 SER A N 1
ATOM 835 C CA . SER A 1 110 ? 6.692 18.602 7.582 1.00 90.62 110 SER A CA 1
ATOM 836 C C . SER A 1 110 ? 8.175 18.738 7.216 1.00 90.62 110 SER A C 1
ATOM 838 O O . SER A 1 110 ? 8.945 19.420 7.898 1.00 90.62 110 SER A O 1
ATOM 840 N N . ARG A 1 111 ? 8.592 18.086 6.129 1.00 93.56 111 ARG A N 1
ATOM 841 C CA . ARG A 1 111 ? 9.910 18.266 5.509 1.00 93.56 111 ARG A CA 1
ATOM 842 C C . ARG A 1 111 ? 9.768 18.247 3.994 1.00 93.56 111 ARG A C 1
ATOM 844 O O . ARG A 1 111 ? 9.336 17.243 3.436 1.00 93.56 111 ARG A O 1
ATOM 851 N N . THR A 1 112 ? 10.208 19.311 3.334 1.00 95.25 112 THR A N 1
ATOM 852 C CA . THR A 1 112 ? 10.318 19.340 1.871 1.00 95.25 112 THR A CA 1
ATOM 853 C C . THR A 1 112 ? 11.651 18.733 1.424 1.00 95.25 112 THR A C 1
ATOM 855 O O . THR A 1 112 ? 12.701 19.037 1.995 1.00 95.25 112 THR A O 1
ATOM 858 N N . VAL A 1 113 ? 11.615 17.869 0.410 1.00 94.81 113 VAL A N 1
ATOM 859 C CA . VAL A 1 113 ? 12.772 17.211 -0.214 1.00 94.81 113 VAL A CA 1
ATOM 860 C C . VAL A 1 113 ? 12.564 17.200 -1.728 1.00 94.81 113 VAL A C 1
ATOM 862 O O . VAL A 1 113 ? 11.500 16.816 -2.198 1.00 94.81 113 VAL A O 1
ATOM 865 N N . THR A 1 114 ? 13.568 17.591 -2.511 1.00 95.62 114 THR A N 1
ATOM 866 C CA . THR A 1 114 ? 13.514 17.439 -3.973 1.00 95.62 114 THR A CA 1
ATOM 867 C C . THR A 1 114 ? 13.992 16.042 -4.359 1.00 95.62 114 THR A C 1
ATOM 869 O O . THR A 1 114 ? 15.131 15.677 -4.069 1.00 95.62 114 THR A O 1
ATOM 872 N N . GLY A 1 115 ? 13.126 15.264 -5.005 1.00 95.19 115 GLY A N 1
ATOM 873 C CA . GLY A 1 115 ? 13.433 13.926 -5.511 1.00 95.19 115 GLY A CA 1
ATOM 874 C C . GLY A 1 115 ? 13.560 13.895 -7.034 1.00 95.19 115 GLY A C 1
ATOM 875 O O . GLY A 1 115 ? 13.105 14.807 -7.724 1.00 95.19 115 GLY A O 1
ATOM 876 N N . ARG A 1 116 ? 14.150 12.819 -7.563 1.00 95.81 116 ARG A N 1
ATOM 877 C CA . ARG A 1 116 ? 14.052 12.448 -8.981 1.00 95.81 116 ARG A CA 1
ATOM 878 C C . ARG A 1 116 ? 13.609 10.998 -9.105 1.00 95.81 116 ARG A C 1
ATOM 880 O O . ARG A 1 116 ? 14.170 10.146 -8.424 1.00 95.81 116 ARG A O 1
ATOM 887 N N . ALA A 1 117 ? 12.643 10.743 -9.976 1.00 95.94 117 ALA A N 1
ATOM 888 C CA . ALA A 1 117 ? 12.094 9.418 -10.261 1.00 95.94 117 ALA A CA 1
ATOM 889 C C . ALA A 1 117 ? 11.615 9.343 -11.708 1.00 95.94 117 ALA A C 1
ATOM 891 O O . ALA A 1 117 ? 11.514 10.368 -12.382 1.00 95.94 117 ALA A O 1
ATOM 892 N N . ARG A 1 118 ? 11.318 8.144 -12.200 1.00 95.12 118 ARG A N 1
ATOM 893 C CA . ARG A 1 118 ? 10.741 7.948 -13.529 1.00 95.12 118 ARG A CA 1
ATOM 894 C C . ARG A 1 118 ? 9.227 7.966 -13.498 1.00 95.12 118 ARG A C 1
ATOM 896 O O . ARG A 1 118 ? 8.621 7.559 -12.515 1.00 95.12 118 ARG A O 1
ATOM 903 N N . MET A 1 119 ? 8.604 8.346 -14.611 1.00 94.31 119 MET A N 1
ATOM 904 C CA . MET A 1 119 ? 7.139 8.302 -14.729 1.00 94.31 119 MET A CA 1
ATOM 905 C C . MET A 1 119 ? 6.574 6.893 -14.473 1.00 94.31 119 MET A C 1
ATOM 907 O O . MET A 1 119 ? 5.533 6.749 -13.842 1.00 94.31 119 MET A O 1
ATOM 911 N N . GLY A 1 120 ? 7.292 5.849 -14.901 1.00 93.94 120 GLY A N 1
ATOM 912 C CA . GLY A 1 120 ? 6.940 4.450 -14.631 1.00 93.94 120 GLY A CA 1
ATOM 913 C C . GLY A 1 120 ? 7.410 3.894 -13.278 1.00 93.94 120 GLY A C 1
ATOM 914 O O . GLY A 1 120 ? 7.182 2.714 -13.020 1.00 93.94 120 GLY A O 1
ATOM 915 N N . ASP A 1 121 ? 8.079 4.679 -12.424 1.00 95.94 121 ASP A N 1
ATOM 916 C CA . ASP A 1 121 ? 8.445 4.216 -11.080 1.00 95.94 121 ASP A CA 1
ATOM 917 C C . ASP A 1 121 ? 7.217 4.193 -10.162 1.00 95.94 121 ASP A C 1
ATOM 919 O O . ASP A 1 121 ? 6.327 5.046 -10.242 1.00 95.94 121 ASP A O 1
ATOM 923 N N . SER A 1 122 ? 7.186 3.221 -9.246 1.00 96.50 122 SER A N 1
ATOM 924 C CA . SER A 1 122 ? 6.133 3.141 -8.235 1.00 96.50 122 SER A CA 1
ATOM 925 C C . SER A 1 122 ? 6.212 4.321 -7.269 1.00 96.50 122 SER A C 1
ATOM 927 O O . SER A 1 122 ? 7.255 4.575 -6.659 1.00 96.50 122 SER A O 1
ATOM 929 N N . VAL A 1 123 ? 5.067 4.973 -7.064 1.00 96.56 123 VAL A N 1
ATOM 930 C CA . VAL A 1 123 ? 4.865 6.078 -6.118 1.00 96.56 123 VAL A CA 1
ATOM 931 C C . VAL A 1 123 ? 5.389 5.732 -4.721 1.00 96.56 123 VAL A C 1
ATOM 933 O O . VAL A 1 123 ? 6.038 6.553 -4.076 1.00 96.56 123 VAL A O 1
ATOM 936 N N . TRP A 1 124 ? 5.154 4.504 -4.256 1.00 95.44 124 TRP A N 1
ATOM 937 C CA . TRP A 1 124 ? 5.521 4.068 -2.906 1.00 95.44 124 TRP A CA 1
ATOM 938 C C . TRP A 1 124 ? 7.034 3.915 -2.759 1.00 95.44 124 TRP A C 1
ATOM 940 O O . TRP A 1 124 ? 7.614 4.478 -1.834 1.00 95.44 124 TRP A O 1
ATOM 950 N N . LYS A 1 125 ? 7.681 3.260 -3.732 1.00 94.62 125 LYS A N 1
ATOM 951 C CA . LYS A 1 125 ? 9.143 3.125 -3.798 1.00 94.62 125 LYS A CA 1
ATOM 952 C C . LYS A 1 125 ? 9.831 4.491 -3.890 1.00 94.62 125 LYS A C 1
ATOM 954 O O . LYS A 1 125 ? 10.821 4.717 -3.201 1.00 94.62 125 LYS A O 1
ATOM 959 N N . PHE A 1 126 ? 9.288 5.421 -4.680 1.00 95.69 126 PHE A N 1
ATOM 960 C CA . PHE A 1 126 ? 9.790 6.796 -4.718 1.00 95.69 126 PHE A CA 1
ATOM 961 C C . PHE A 1 126 ? 9.688 7.477 -3.344 1.00 95.69 126 PHE A C 1
ATOM 963 O O . PHE A 1 126 ? 10.660 8.077 -2.888 1.00 95.69 126 PHE A O 1
ATOM 970 N N . GLY A 1 127 ? 8.552 7.325 -2.651 1.00 94.38 127 GLY A N 1
ATOM 971 C CA . GLY A 1 127 ? 8.355 7.806 -1.279 1.00 94.38 127 GLY A CA 1
ATOM 972 C C . GLY A 1 127 ? 9.381 7.249 -0.283 1.00 94.38 127 GLY A C 1
ATOM 973 O O . GLY A 1 127 ? 9.902 7.992 0.552 1.00 94.38 127 GLY A O 1
ATOM 974 N N . GLU A 1 128 ? 9.722 5.962 -0.386 1.00 93.44 128 GLU A N 1
ATOM 975 C CA . GLU A 1 128 ? 10.794 5.350 0.408 1.00 93.44 128 GLU A CA 1
ATOM 976 C C . GLU A 1 128 ? 12.170 5.954 0.088 1.00 93.44 128 GLU A C 1
ATOM 978 O O . GLU A 1 128 ? 12.910 6.294 1.014 1.00 93.44 128 GLU A O 1
ATOM 983 N N . GLU A 1 129 ? 12.493 6.139 -1.197 1.00 94.44 129 GLU A N 1
ATOM 984 C CA . GLU A 1 129 ? 13.781 6.663 -1.678 1.00 94.44 129 GLU A CA 1
ATOM 985 C C . GLU A 1 129 ? 14.023 8.134 -1.297 1.00 94.44 129 GLU A C 1
ATOM 987 O O . GLU A 1 129 ? 15.155 8.499 -0.977 1.00 94.44 129 GLU A O 1
ATOM 992 N N . VAL A 1 130 ? 12.979 8.972 -1.241 1.00 94.94 130 VAL A N 1
ATOM 993 C CA . VAL A 1 130 ? 13.081 10.353 -0.712 1.00 94.94 130 VAL A CA 1
ATOM 994 C C . VAL A 1 130 ? 13.014 10.437 0.819 1.00 94.94 130 VAL A C 1
ATOM 996 O O . VAL A 1 130 ? 13.210 11.516 1.385 1.00 94.94 130 VAL A O 1
ATOM 999 N N . GLY A 1 131 ? 12.798 9.307 1.503 1.00 92.19 131 GLY A N 1
ATOM 1000 C CA . GLY A 1 131 ? 13.031 9.164 2.939 1.00 92.19 131 GLY A CA 1
ATOM 1001 C C . GLY A 1 131 ? 11.803 8.972 3.833 1.00 92.19 131 GLY A C 1
ATOM 1002 O O . GLY A 1 131 ? 11.946 9.150 5.044 1.00 92.19 131 GLY A O 1
ATOM 1003 N N . MET A 1 132 ? 10.624 8.582 3.323 1.00 87.50 132 MET A N 1
ATOM 1004 C CA . MET A 1 132 ? 9.461 8.266 4.185 1.00 87.50 132 MET A CA 1
ATOM 1005 C C . MET A 1 132 ? 9.760 7.179 5.228 1.00 87.50 132 MET A C 1
ATOM 1007 O O . MET A 1 132 ? 9.275 7.254 6.358 1.00 87.50 132 MET A O 1
ATOM 1011 N N . THR A 1 133 ? 10.652 6.243 4.894 1.00 86.88 133 THR A N 1
ATOM 1012 C CA . THR A 1 133 ? 11.202 5.212 5.795 1.00 86.88 133 THR A CA 1
ATOM 1013 C C . THR A 1 133 ? 11.893 5.774 7.044 1.00 86.88 133 THR A C 1
ATOM 1015 O O . THR A 1 133 ? 12.046 5.062 8.033 1.00 86.88 133 THR A O 1
ATOM 1018 N N . THR A 1 134 ? 12.303 7.048 7.028 1.00 85.06 134 THR A N 1
ATOM 1019 C CA . THR A 1 134 ? 12.909 7.739 8.182 1.00 85.06 134 THR A CA 1
ATOM 1020 C C . THR A 1 134 ? 11.894 8.481 9.056 1.00 85.06 134 THR A C 1
ATOM 1022 O O . THR A 1 134 ? 12.242 8.909 10.155 1.00 85.06 134 THR A O 1
ATOM 1025 N N . LEU A 1 135 ? 10.652 8.639 8.583 1.00 76.75 135 LEU A N 1
ATOM 1026 C CA . LEU A 1 135 ? 9.601 9.422 9.242 1.00 76.75 135 LEU A CA 1
ATOM 1027 C C . LEU A 1 135 ? 8.521 8.555 9.894 1.00 76.75 135 LEU A C 1
ATOM 1029 O O . LEU A 1 135 ? 7.964 8.966 10.907 1.00 76.75 135 LEU A O 1
ATOM 1033 N N . SER A 1 136 ? 8.259 7.351 9.375 1.00 70.75 136 SER A N 1
ATOM 1034 C CA . SER A 1 136 ? 7.384 6.384 10.043 1.00 70.75 136 SER A CA 1
ATOM 1035 C C . SER A 1 136 ? 7.950 4.969 10.014 1.00 70.75 136 SER A C 1
ATOM 1037 O O . SER A 1 136 ? 8.463 4.495 9.005 1.00 70.75 136 SER A O 1
ATOM 1039 N N . THR A 1 137 ? 7.795 4.265 11.134 1.00 67.44 137 THR A N 1
ATOM 1040 C CA . THR A 1 137 ? 8.058 2.823 11.258 1.00 67.44 137 THR A CA 1
ATOM 1041 C C . THR A 1 137 ? 6.860 1.967 10.821 1.00 67.44 137 THR A C 1
ATOM 1043 O O . THR A 1 137 ? 6.871 0.749 10.999 1.00 67.44 137 THR A O 1
ATOM 1046 N N . MET A 1 138 ? 5.807 2.583 10.269 1.00 57.12 138 MET A N 1
ATOM 1047 C CA . MET A 1 138 ? 4.591 1.920 9.793 1.00 57.12 138 MET A CA 1
ATOM 1048 C C . MET A 1 138 ? 4.485 2.023 8.265 1.00 57.12 138 MET A C 1
ATOM 1050 O O . MET A 1 138 ? 4.315 3.109 7.721 1.00 57.12 138 MET A O 1
ATOM 1054 N N . SER A 1 139 ? 4.498 0.876 7.580 1.00 59.88 139 SER A N 1
ATOM 1055 C CA . SER A 1 139 ? 4.324 0.738 6.124 1.00 59.88 139 SER A CA 1
ATOM 1056 C C . SER A 1 139 ? 2.874 0.978 5.675 1.00 59.88 139 SER A C 1
ATOM 1058 O O . SER A 1 139 ? 2.139 0.044 5.332 1.00 59.88 139 SER A O 1
ATOM 1060 N N . LYS A 1 140 ? 2.415 2.229 5.815 1.00 81.94 140 LYS A N 1
ATOM 1061 C CA . LYS A 1 140 ? 1.101 2.708 5.362 1.00 81.94 140 LYS A CA 1
ATOM 1062 C C . LYS A 1 140 ? 1.145 4.195 5.027 1.00 81.94 140 LYS A C 1
ATOM 1064 O O . LYS A 1 140 ? 0.875 5.035 5.891 1.00 81.94 140 LYS A O 1
ATOM 1069 N N . TYR A 1 141 ? 1.386 4.507 3.763 1.00 86.31 141 TYR A N 1
ATOM 1070 C CA . TYR A 1 141 ? 1.430 5.892 3.298 1.00 86.31 141 TYR A CA 1
ATOM 1071 C C . TYR A 1 141 ? 0.171 6.300 2.521 1.00 86.31 141 TYR A C 1
ATOM 1073 O O . TYR A 1 141 ? -0.495 5.486 1.869 1.00 86.31 141 TYR A O 1
ATOM 1081 N N . ILE A 1 142 ? -0.154 7.589 2.604 1.00 92.31 142 ILE A N 1
ATOM 1082 C CA . ILE A 1 142 ? -1.077 8.280 1.704 1.00 92.31 142 ILE A CA 1
ATOM 1083 C C . ILE A 1 142 ? -0.224 9.150 0.789 1.00 92.31 142 ILE A C 1
ATOM 1085 O O . ILE A 1 142 ? 0.544 9.970 1.286 1.00 92.31 142 ILE A O 1
ATOM 1089 N N . PHE A 1 143 ? -0.365 8.974 -0.521 1.00 95.56 143 PHE A N 1
ATOM 1090 C CA . PHE A 1 143 ? 0.223 9.858 -1.526 1.00 95.56 143 PHE A CA 1
ATOM 1091 C C . PHE A 1 143 ? -0.842 10.818 -2.048 1.00 95.56 143 PHE A C 1
ATOM 1093 O O . PHE A 1 143 ? -1.986 10.413 -2.263 1.00 95.56 143 PHE A O 1
ATOM 1100 N N . ARG A 1 144 ? -0.467 12.067 -2.312 1.00 95.88 144 ARG A N 1
ATOM 1101 C CA . ARG A 1 144 ? -1.344 13.063 -2.925 1.00 95.88 144 ARG A CA 1
ATOM 1102 C C . ARG A 1 144 ? -0.546 13.986 -3.843 1.00 95.88 144 ARG A C 1
ATOM 1104 O O . ARG A 1 144 ? 0.492 14.497 -3.443 1.00 95.88 144 ARG A O 1
ATOM 1111 N N . ARG A 1 145 ? -1.039 14.271 -5.050 1.00 95.69 145 ARG A N 1
ATOM 1112 C CA . ARG A 1 145 ? -0.521 15.395 -5.859 1.00 95.69 145 ARG A CA 1
ATOM 1113 C C . ARG A 1 145 ? -1.158 16.693 -5.365 1.00 95.69 145 ARG A C 1
ATOM 1115 O O . ARG A 1 145 ? -2.349 16.683 -5.059 1.00 95.69 145 ARG A O 1
ATOM 1122 N N . GLN A 1 146 ? -0.425 17.804 -5.290 1.00 92.94 146 GLN A N 1
ATOM 1123 C CA . GLN A 1 146 ? -1.000 19.070 -4.820 1.00 92.94 146 GLN A CA 1
ATOM 1124 C C . GLN A 1 146 ? -2.242 19.448 -5.656 1.00 92.94 146 GLN A C 1
ATOM 1126 O O . GLN A 1 146 ? -2.222 19.394 -6.885 1.00 92.94 146 GLN A O 1
ATOM 1131 N N . GLY A 1 147 ? -3.357 19.754 -4.981 1.00 89.50 147 GLY A N 1
ATOM 1132 C CA . GLY A 1 147 ? -4.660 20.007 -5.618 1.00 89.50 147 GLY A CA 1
ATOM 1133 C C . GLY A 1 147 ? -5.388 18.773 -6.186 1.00 89.50 147 GLY A C 1
ATOM 1134 O O . GLY A 1 147 ? -6.501 18.917 -6.678 1.00 89.50 147 GLY A O 1
ATOM 1135 N N . GLY A 1 148 ? -4.800 17.576 -6.109 1.00 92.12 148 GLY A N 1
ATOM 1136 C CA . GLY A 1 148 ? -5.350 16.326 -6.638 1.00 92.12 148 GLY A CA 1
ATOM 1137 C C . GLY A 1 148 ? -5.868 15.343 -5.580 1.00 92.12 148 GLY A C 1
ATOM 1138 O O . GLY A 1 148 ? -5.935 15.635 -4.376 1.00 92.12 148 GLY A O 1
ATOM 1139 N N . GLU A 1 149 ? -6.234 14.155 -6.068 1.00 93.50 149 GLU A N 1
ATOM 1140 C CA . GLU A 1 149 ? -6.743 13.029 -5.279 1.00 93.50 149 GLU A CA 1
ATOM 1141 C C . GLU A 1 149 ? -5.688 12.411 -4.349 1.00 93.50 149 GLU A C 1
ATOM 1143 O O . GLU A 1 149 ? -4.481 12.596 -4.514 1.00 93.50 149 GLU A O 1
ATOM 1148 N N . SER A 1 150 ? -6.165 11.672 -3.340 1.00 94.62 150 SER A N 1
ATOM 1149 C CA . SER A 1 150 ? -5.338 11.032 -2.310 1.00 94.62 150 SER A CA 1
ATOM 1150 C C . SER A 1 150 ? -5.403 9.509 -2.407 1.00 94.62 150 SER A C 1
ATOM 1152 O O . SER A 1 150 ? -6.428 8.890 -2.119 1.00 94.62 150 SER A O 1
ATOM 1154 N N . TYR A 1 151 ? -4.276 8.901 -2.753 1.00 95.69 151 TYR A N 1
ATOM 1155 C CA . TYR A 1 151 ? -4.119 7.473 -2.995 1.00 95.69 151 TYR A CA 1
ATOM 1156 C C . TYR A 1 151 ? -3.554 6.776 -1.758 1.00 95.69 151 TYR A C 1
ATOM 1158 O O . TYR A 1 151 ? -2.786 7.355 -0.990 1.00 95.69 151 TYR A O 1
ATOM 1166 N N . ARG A 1 152 ? -3.917 5.506 -1.556 1.00 93.94 152 ARG A N 1
ATOM 1167 C CA . ARG A 1 152 ? -3.436 4.686 -0.434 1.00 93.94 152 ARG A CA 1
ATOM 1168 C C . ARG A 1 152 ? -2.717 3.455 -0.963 1.00 93.94 152 ARG A C 1
ATOM 1170 O O . ARG A 1 152 ? -3.304 2.692 -1.725 1.00 93.94 152 ARG A O 1
ATOM 1177 N N . GLU A 1 153 ? -1.510 3.221 -0.466 1.00 93.06 153 GLU A N 1
ATOM 1178 C CA . GLU A 1 153 ? -0.635 2.084 -0.794 1.00 93.06 153 GLU A CA 1
ATOM 1179 C C . GLU A 1 153 ? -1.370 0.732 -0.816 1.00 93.06 153 GLU A C 1
ATOM 1181 O O . GLU A 1 153 ? -1.258 -0.045 -1.756 1.00 93.06 153 GLU A O 1
ATOM 1186 N N . ARG A 1 154 ? -2.223 0.489 0.187 1.00 88.12 154 ARG A N 1
ATOM 1187 C CA . ARG A 1 154 ? -3.018 -0.745 0.327 1.00 88.12 154 ARG A CA 1
ATOM 1188 C C . ARG A 1 154 ? -4.150 -0.930 -0.688 1.00 88.12 154 ARG A C 1
ATOM 1190 O O . ARG A 1 154 ? -4.697 -2.024 -0.748 1.00 88.12 154 ARG A O 1
ATOM 1197 N N . LEU A 1 155 ? -4.552 0.126 -1.391 1.00 90.62 155 LEU A N 1
ATOM 1198 C CA . LEU A 1 155 ? -5.587 0.078 -2.430 1.00 90.62 155 LEU A CA 1
ATOM 1199 C C . LEU A 1 155 ? -4.963 0.069 -3.830 1.00 90.62 155 LEU A C 1
ATOM 1201 O O . LEU A 1 155 ? -5.502 -0.563 -4.730 1.00 90.62 155 LEU A O 1
ATOM 1205 N N . TYR A 1 156 ? -3.809 0.723 -3.989 1.00 94.75 156 TYR A N 1
ATOM 1206 C CA . TYR A 1 156 ? -3.123 0.883 -5.270 1.00 94.75 156 TYR A CA 1
ATOM 1207 C C . TYR A 1 156 ? -1.629 0.513 -5.160 1.00 94.75 156 TYR A C 1
ATOM 1209 O O . TYR A 1 156 ? -0.769 1.366 -5.386 1.00 94.75 156 TYR A O 1
ATOM 1217 N N . PRO A 1 157 ? -1.267 -0.738 -4.811 1.00 93.88 157 PRO A N 1
ATOM 1218 C CA . PRO A 1 157 ? 0.125 -1.123 -4.527 1.00 93.88 157 PRO A CA 1
ATOM 1219 C C . PRO A 1 157 ? 1.069 -1.012 -5.736 1.00 93.88 157 PRO A C 1
ATOM 1221 O O . PRO A 1 157 ? 2.284 -0.977 -5.566 1.00 93.88 157 PRO A O 1
ATOM 1224 N N . HIS A 1 158 ? 0.522 -0.929 -6.951 1.00 94.44 158 HIS A N 1
ATOM 1225 C CA . HIS A 1 158 ? 1.275 -0.820 -8.205 1.00 94.44 158 HIS A CA 1
ATOM 1226 C C . HIS A 1 158 ? 1.209 0.574 -8.850 1.00 94.44 158 HIS A C 1
ATOM 1228 O O . HIS A 1 158 ? 1.676 0.735 -9.970 1.00 94.44 158 HIS A O 1
ATOM 1234 N N . LEU A 1 159 ? 0.659 1.572 -8.146 1.00 95.56 159 LEU A N 1
ATOM 1235 C CA . LEU A 1 159 ? 0.511 2.944 -8.637 1.00 95.56 159 LEU A CA 1
ATOM 1236 C C . LEU A 1 159 ? 1.860 3.553 -9.050 1.00 95.56 159 LEU A C 1
ATOM 1238 O O . LEU A 1 159 ? 2.796 3.596 -8.241 1.00 95.56 159 LEU A O 1
ATOM 1242 N N . THR A 1 160 ? 1.936 4.046 -10.282 1.00 97.00 160 THR A N 1
ATOM 1243 C CA . THR A 1 160 ? 3.085 4.763 -10.850 1.00 97.00 160 THR A CA 1
ATOM 1244 C C . THR A 1 160 ? 2.852 6.273 -10.872 1.00 97.00 160 THR A C 1
ATOM 1246 O O . THR A 1 160 ? 1.725 6.748 -10.719 1.00 97.00 160 THR A O 1
ATOM 1249 N N . LEU A 1 161 ? 3.921 7.053 -11.061 1.00 95.94 161 LEU A N 1
ATOM 1250 C CA . LEU A 1 161 ? 3.825 8.512 -11.203 1.00 95.94 161 LEU A CA 1
ATOM 1251 C C . LEU A 1 161 ? 3.065 8.934 -12.482 1.00 95.94 161 LEU A C 1
ATOM 1253 O O . LEU A 1 161 ? 2.432 9.991 -12.499 1.00 95.94 161 LEU A O 1
ATOM 1257 N N . ALA A 1 162 ? 3.057 8.088 -13.516 1.00 94.62 162 ALA A N 1
ATOM 1258 C CA . ALA A 1 162 ? 2.262 8.270 -14.727 1.00 94.62 162 ALA A CA 1
ATOM 1259 C C . ALA A 1 162 ? 0.751 8.137 -14.466 1.00 94.62 162 ALA A C 1
ATOM 1261 O O . ALA A 1 162 ? -0.014 8.977 -14.937 1.00 94.62 162 ALA A O 1
ATOM 1262 N N . ASP A 1 163 ? 0.322 7.139 -13.681 1.00 94.94 163 ASP A N 1
ATOM 1263 C CA . ASP A 1 163 ? -1.104 6.879 -13.398 1.00 94.94 163 ASP A CA 1
ATOM 1264 C C . ASP A 1 163 ? -1.778 8.060 -12.680 1.00 94.94 163 ASP A C 1
ATOM 1266 O O . ASP A 1 163 ? -2.928 8.400 -12.948 1.00 94.94 163 ASP A O 1
ATOM 1270 N N . VAL A 1 164 ? -1.037 8.728 -11.790 1.00 95.56 164 VAL A N 1
ATOM 1271 C CA . VAL A 1 164 ? -1.476 9.940 -11.069 1.00 95.56 164 VAL A CA 1
ATOM 1272 C C . VAL A 1 164 ? -1.255 11.237 -11.866 1.00 95.56 164 VAL A C 1
ATOM 1274 O O . VAL A 1 164 ? -1.473 12.341 -11.352 1.00 95.56 164 VAL A O 1
ATOM 1277 N N . GLY A 1 165 ? -0.802 11.130 -13.119 1.00 94.94 165 GLY A N 1
ATOM 1278 C CA . GLY A 1 165 ? -0.605 12.245 -14.046 1.00 94.94 165 GLY A CA 1
ATOM 1279 C C . GLY A 1 165 ? 0.364 13.321 -13.551 1.00 94.94 165 GLY A C 1
ATOM 1280 O O . GLY A 1 165 ? 0.119 14.503 -13.806 1.00 94.94 165 GLY A O 1
ATOM 1281 N N . VAL A 1 166 ? 1.404 12.934 -12.804 1.00 95.44 166 VAL A N 1
ATOM 1282 C CA . VAL A 1 166 ? 2.449 13.842 -12.299 1.00 95.44 166 VAL A CA 1
ATOM 1283 C C . VAL A 1 166 ? 3.332 14.366 -13.444 1.00 95.44 166 VAL A C 1
ATOM 1285 O O . VAL A 1 166 ? 3.452 13.736 -14.494 1.00 95.44 166 VAL A O 1
ATOM 1288 N N . ARG A 1 167 ? 3.915 15.557 -13.263 1.00 94.69 167 ARG A N 1
ATOM 1289 C CA . ARG A 1 167 ? 4.699 16.315 -14.254 1.00 94.69 167 ARG A CA 1
ATOM 1290 C C . ARG A 1 167 ? 6.009 16.853 -13.664 1.00 94.69 167 ARG A C 1
ATOM 1292 O O . ARG A 1 167 ? 6.186 16.889 -12.450 1.00 94.69 167 ARG A O 1
ATOM 1299 N N . GLU A 1 168 ? 6.928 17.292 -14.529 1.00 94.94 168 GLU A N 1
ATOM 1300 C CA . GLU A 1 168 ? 8.171 17.961 -14.102 1.00 94.94 168 GLU A CA 1
ATOM 1301 C C . GLU A 1 168 ? 7.856 19.188 -13.237 1.00 94.94 168 GLU A C 1
ATOM 1303 O O . GLU A 1 168 ? 7.088 20.058 -13.648 1.00 94.94 168 GLU A O 1
ATOM 1308 N N . GLY A 1 169 ? 8.466 19.265 -12.054 1.00 94.56 169 GLY A N 1
ATOM 1309 C CA . GLY A 1 169 ? 8.278 20.370 -11.114 1.00 94.56 169 GLY A CA 1
ATOM 1310 C C . GLY A 1 169 ? 7.027 20.283 -10.232 1.00 94.56 169 GLY A C 1
ATOM 1311 O O . GLY A 1 169 ? 6.866 21.143 -9.365 1.00 94.56 169 GLY A O 1
ATOM 1312 N N . ASP A 1 170 ? 6.173 19.262 -10.388 1.00 96.31 170 ASP A N 1
ATOM 1313 C CA . ASP A 1 170 ? 4.998 19.087 -9.526 1.00 96.31 170 ASP A CA 1
ATOM 1314 C C . ASP A 1 170 ? 5.386 18.968 -8.043 1.00 96.31 170 ASP A C 1
ATOM 1316 O O . ASP A 1 170 ? 6.414 18.386 -7.668 1.00 96.31 170 ASP A O 1
ATOM 1320 N N . THR A 1 171 ? 4.500 19.479 -7.183 1.00 96.75 171 THR A N 1
ATOM 1321 C CA . THR A 1 171 ? 4.557 19.229 -5.741 1.00 96.75 171 THR A CA 1
ATOM 1322 C C . THR A 1 171 ? 3.666 18.044 -5.377 1.00 96.75 171 THR A C 1
ATOM 1324 O O . THR A 1 171 ? 2.484 17.995 -5.730 1.00 96.75 171 THR A O 1
ATOM 1327 N N . VAL A 1 172 ? 4.239 17.084 -4.655 1.00 96.81 172 VAL A N 1
ATOM 1328 C CA . VAL A 1 172 ? 3.563 15.870 -4.184 1.00 96.81 172 VAL A CA 1
ATOM 1329 C C . VAL A 1 172 ? 3.756 15.699 -2.680 1.00 96.81 172 VAL A C 1
ATOM 1331 O O . VAL A 1 172 ? 4.790 16.057 -2.125 1.00 96.81 172 VAL A O 1
ATOM 1334 N N . GLU A 1 173 ? 2.752 15.157 -2.007 1.00 95.88 173 GLU A N 1
ATOM 1335 C CA . GLU A 1 173 ? 2.676 15.022 -0.556 1.00 95.88 173 GLU A CA 1
ATOM 1336 C C . GLU A 1 173 ? 2.645 13.535 -0.176 1.00 95.88 173 GLU A C 1
ATOM 1338 O O . GLU A 1 173 ? 1.893 12.755 -0.767 1.00 95.88 173 GLU A O 1
ATOM 1343 N N . PHE A 1 174 ? 3.429 13.146 0.832 1.00 94.88 174 PHE A N 1
ATOM 1344 C CA . PHE A 1 174 ? 3.329 11.836 1.480 1.00 94.88 174 PHE A CA 1
ATOM 1345 C C . PHE A 1 174 ? 3.012 12.014 2.964 1.00 94.88 174 PHE A C 1
ATOM 1347 O O . PHE A 1 174 ? 3.754 12.677 3.688 1.00 94.88 174 PHE A O 1
ATOM 1354 N N . THR A 1 175 ? 1.939 11.374 3.424 1.00 91.94 175 THR A N 1
ATOM 1355 C CA . THR A 1 175 ? 1.402 11.535 4.783 1.00 91.94 175 THR A CA 1
ATOM 1356 C C . THR A 1 175 ? 1.197 10.172 5.442 1.00 91.94 175 THR A C 1
ATOM 1358 O O . THR A 1 175 ? 0.643 9.259 4.823 1.00 91.94 175 THR A O 1
ATOM 1361 N N . ASP A 1 176 ? 1.606 10.015 6.706 1.00 87.50 176 ASP A N 1
ATOM 1362 C CA . ASP A 1 176 ? 1.298 8.809 7.495 1.00 87.50 176 ASP A CA 1
ATOM 1363 C C . ASP A 1 176 ? -0.228 8.675 7.688 1.00 87.50 176 ASP A C 1
ATOM 1365 O O . ASP A 1 176 ? -0.913 9.622 8.090 1.00 87.50 176 ASP A O 1
ATOM 1369 N N . VAL A 1 177 ? -0.775 7.480 7.439 1.00 79.06 177 VAL A N 1
ATOM 1370 C CA . VAL A 1 177 ? -2.204 7.172 7.636 1.00 79.06 177 VAL A CA 1
ATOM 1371 C C . VAL A 1 177 ? -2.703 7.496 9.057 1.00 79.06 177 VAL A C 1
ATOM 1373 O O . VAL A 1 177 ? -3.875 7.842 9.211 1.00 79.06 177 VAL A O 1
ATOM 1376 N N . LEU A 1 178 ? -1.859 7.433 10.095 1.00 71.38 178 LEU A N 1
ATOM 1377 C CA . LEU A 1 178 ? -2.234 7.846 11.454 1.00 71.38 178 LEU A CA 1
ATOM 1378 C C . LEU A 1 178 ? -2.525 9.349 11.572 1.00 71.38 178 LEU A C 1
ATOM 1380 O O . LEU A 1 178 ? -3.352 9.715 12.404 1.00 71.38 178 LEU A O 1
ATOM 1384 N N . LEU A 1 179 ? -1.867 10.209 10.785 1.00 60.53 179 LEU A N 1
ATOM 1385 C CA . LEU A 1 179 ? -2.038 11.661 10.893 1.00 60.53 179 LEU A CA 1
ATOM 1386 C C . LEU A 1 179 ? -3.391 12.115 10.334 1.00 60.53 179 LEU A C 1
ATOM 1388 O O . LEU A 1 179 ? -4.080 12.914 10.967 1.00 60.53 179 LEU A O 1
ATOM 1392 N N . MET A 1 180 ? -3.821 11.556 9.198 1.00 57.22 1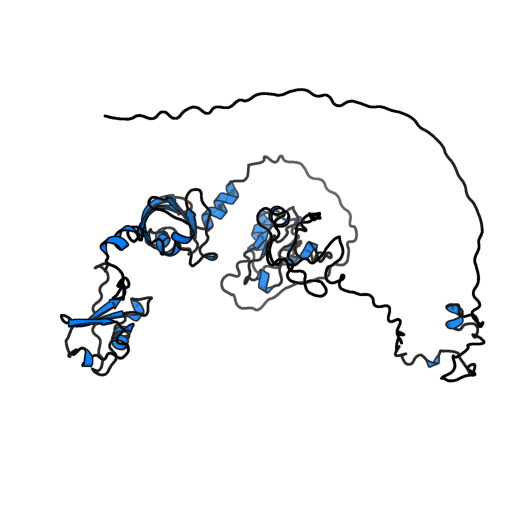80 MET A N 1
ATOM 1393 C CA . MET A 1 180 ? -5.124 11.903 8.615 1.00 57.22 180 MET A CA 1
ATOM 1394 C C . MET A 1 180 ? -6.298 11.556 9.539 1.00 57.22 180 MET A C 1
ATOM 1396 O O . MET A 1 180 ? -7.248 12.327 9.601 1.00 57.22 180 MET A O 1
ATOM 1400 N N . ILE A 1 181 ? -6.214 10.464 10.312 1.00 56.78 181 ILE A N 1
ATOM 1401 C CA . ILE A 1 181 ? -7.235 10.135 11.323 1.00 56.78 181 ILE A CA 1
ATOM 1402 C C . ILE A 1 181 ? -7.335 11.266 12.359 1.00 56.78 181 ILE A C 1
ATOM 1404 O O . ILE A 1 181 ? -8.426 11.752 12.636 1.00 56.78 181 ILE A O 1
ATOM 1408 N N . THR A 1 182 ? -6.199 11.737 12.885 1.00 52.00 182 THR A N 1
ATOM 1409 C CA . THR A 1 182 ? -6.186 12.818 13.885 1.00 52.00 182 THR A CA 1
ATOM 1410 C C . THR A 1 182 ? -6.570 14.191 13.332 1.00 52.00 182 THR A C 1
ATOM 1412 O O . THR A 1 182 ? -7.120 14.989 14.079 1.00 52.00 182 THR A O 1
ATOM 1415 N N . LEU A 1 183 ? -6.316 14.485 12.052 1.00 49.19 183 LEU A N 1
ATOM 1416 C CA . LEU A 1 183 ? -6.700 15.769 11.448 1.00 49.19 183 LEU A CA 1
ATOM 1417 C C . LEU A 1 183 ? -8.193 15.824 11.095 1.00 49.19 183 LEU A C 1
ATOM 1419 O O . LEU A 1 183 ? -8.822 16.859 11.303 1.00 49.19 183 LEU A O 1
ATOM 1423 N N . SER A 1 184 ? -8.780 14.720 10.618 1.00 49.56 184 SER A N 1
ATOM 1424 C CA . SER A 1 184 ? -10.226 14.646 10.366 1.00 49.56 184 SER A CA 1
ATOM 1425 C C . SER A 1 184 ? -11.055 14.814 11.646 1.00 49.56 184 SER A C 1
ATOM 1427 O O . SER A 1 184 ? -12.076 15.494 11.606 1.00 49.56 184 SER A O 1
ATOM 1429 N N . ASP A 1 185 ? -10.589 14.278 12.780 1.00 39.75 185 ASP A N 1
ATOM 1430 C CA . ASP A 1 185 ? -11.251 14.423 14.089 1.00 39.75 185 ASP A CA 1
ATOM 1431 C C . ASP A 1 185 ? -11.209 15.868 14.650 1.00 39.75 185 ASP A C 1
ATOM 1433 O O . ASP A 1 185 ? -12.003 16.203 15.527 1.00 39.75 185 ASP A O 1
ATOM 1437 N N . ILE A 1 186 ? -10.311 16.738 14.161 1.00 42.47 186 ILE A N 1
ATOM 1438 C CA . ILE A 1 186 ? -10.142 18.131 14.640 1.00 42.47 186 ILE A CA 1
ATOM 1439 C C . ILE A 1 186 ? -10.948 19.143 13.801 1.00 42.47 186 ILE A C 1
ATOM 1441 O O . ILE A 1 186 ? -11.220 20.250 14.258 1.00 42.47 186 ILE A O 1
ATOM 1445 N N . ALA A 1 187 ? -11.377 18.777 12.590 1.00 33.81 187 ALA A N 1
ATOM 1446 C CA . ALA A 1 187 ? -12.056 19.680 11.653 1.00 33.81 187 ALA A CA 1
ATOM 1447 C C . ALA A 1 187 ? -13.563 19.905 11.933 1.00 33.81 187 ALA A C 1
ATOM 1449 O O . ALA A 1 187 ? -14.243 20.557 11.139 1.00 33.81 187 ALA A O 1
ATOM 1450 N N . ALA A 1 188 ? -14.104 19.373 13.034 1.00 35.47 188 ALA A N 1
ATOM 1451 C CA . ALA A 1 188 ? -15.502 19.566 13.422 1.00 35.47 188 ALA A CA 1
ATOM 1452 C C . ALA A 1 188 ? -15.710 20.920 14.144 1.00 35.47 188 ALA A C 1
ATOM 1454 O O . ALA A 1 188 ? -14.936 21.254 15.042 1.00 35.47 188 ALA A O 1
ATOM 1455 N N . PRO A 1 189 ? -16.754 21.707 13.810 1.00 34.66 189 PRO A N 1
ATOM 1456 C CA . PRO A 1 189 ? -16.999 22.996 14.453 1.00 34.66 189 PRO A CA 1
ATOM 1457 C C . PRO A 1 189 ? -17.456 22.829 15.910 1.00 34.66 189 PRO A C 1
ATOM 1459 O O . PRO A 1 189 ? -18.418 22.120 16.202 1.00 34.66 189 PRO A O 1
ATOM 1462 N N . THR A 1 190 ? -16.791 23.533 16.827 1.00 32.03 190 THR A N 1
ATOM 1463 C CA . THR A 1 190 ? -17.019 23.443 18.277 1.00 32.03 190 THR A CA 1
ATOM 1464 C C . THR A 1 190 ? -18.372 24.028 18.700 1.00 32.03 190 THR A C 1
ATOM 1466 O O . THR A 1 190 ? -18.467 25.202 19.066 1.00 32.03 190 THR A O 1
ATOM 1469 N N . GLN A 1 191 ? -19.433 23.219 18.693 1.00 33.28 191 GLN A N 1
ATOM 1470 C CA . GLN A 1 191 ? -20.714 23.624 19.275 1.00 33.28 191 GLN A CA 1
ATOM 1471 C C . GLN A 1 191 ? -20.654 23.616 20.810 1.00 33.28 191 GLN A C 1
ATOM 1473 O O . GLN A 1 191 ? -20.356 22.606 21.445 1.00 33.28 191 GLN A O 1
ATOM 1478 N N . LYS A 1 192 ? -20.976 24.768 21.411 1.00 39.84 192 LYS A N 1
ATOM 1479 C CA . LYS A 1 192 ? -21.288 24.888 22.840 1.00 39.84 192 LYS A CA 1
ATOM 1480 C C . LYS A 1 192 ? -22.556 24.090 23.144 1.00 39.84 192 LYS A C 1
ATOM 1482 O O . LYS A 1 192 ? -23.601 24.394 22.578 1.00 39.84 192 LYS A O 1
ATOM 1487 N N . ILE A 1 193 ? -22.483 23.172 24.102 1.00 30.50 193 ILE A N 1
ATOM 1488 C CA . ILE A 1 193 ? -23.661 22.566 24.733 1.00 30.50 193 ILE A CA 1
ATOM 1489 C C . ILE A 1 193 ? -23.765 23.093 26.167 1.00 30.50 193 ILE A C 1
ATOM 1491 O O . ILE A 1 193 ? -22.761 23.249 26.864 1.00 30.50 193 ILE A O 1
ATOM 1495 N N . ILE A 1 194 ? -24.988 23.439 26.563 1.00 31.67 194 ILE A N 1
ATOM 1496 C CA . ILE A 1 194 ? -25.348 24.002 27.869 1.00 31.67 194 ILE A CA 1
ATOM 1497 C C . ILE A 1 194 ? -25.835 22.856 28.768 1.00 31.67 194 ILE A C 1
ATOM 1499 O O . ILE A 1 194 ? -26.429 21.899 28.276 1.00 31.67 194 ILE A O 1
ATOM 1503 N N . GLN A 1 195 ? -25.583 22.938 30.076 1.00 35.56 195 GLN A N 1
ATOM 1504 C CA . GLN A 1 195 ? -26.119 21.973 31.041 1.00 35.56 195 GLN A CA 1
ATOM 1505 C C . GLN A 1 195 ? -27.647 22.097 31.150 1.00 35.56 195 GLN A C 1
ATOM 1507 O O . GLN A 1 195 ? -28.171 23.202 31.274 1.00 35.56 195 GLN A O 1
ATOM 1512 N N . ALA A 1 196 ? -28.336 20.960 31.176 1.00 32.31 196 ALA A N 1
ATOM 1513 C CA . ALA A 1 196 ? -29.732 20.832 31.584 1.00 32.31 196 ALA A CA 1
ATOM 1514 C C . ALA A 1 196 ? -29.866 19.614 32.515 1.00 32.31 196 ALA A C 1
ATOM 1516 O O . ALA A 1 196 ? -28.984 18.752 32.530 1.00 32.31 196 ALA A O 1
ATOM 1517 N N . ASP A 1 197 ? -30.914 19.609 33.335 1.00 29.73 197 ASP A N 1
ATOM 1518 C CA . ASP A 1 197 ? -30.967 18.848 34.590 1.00 29.73 197 ASP A CA 1
ATOM 1519 C C . ASP A 1 197 ? -31.723 17.506 34.488 1.00 29.73 197 ASP A C 1
ATOM 1521 O O . ASP A 1 197 ? -32.263 17.148 33.439 1.00 29.73 197 ASP A O 1
ATOM 1525 N N . ALA A 1 198 ? -31.735 16.750 35.586 1.00 35.84 198 ALA A N 1
ATOM 1526 C CA . ALA A 1 198 ? -32.316 15.416 35.679 1.00 35.84 198 ALA A CA 1
ATOM 1527 C C . ALA A 1 198 ? -33.855 15.381 35.563 1.00 35.84 198 ALA A C 1
ATOM 1529 O O . ALA A 1 198 ? -34.563 16.295 35.985 1.00 35.84 198 ALA A O 1
ATOM 1530 N N . GLY A 1 199 ? -34.371 14.255 35.061 1.00 30.02 199 GLY A N 1
ATOM 1531 C CA . GLY A 1 199 ? -35.792 13.907 35.061 1.00 30.02 199 GLY A CA 1
ATOM 1532 C C . GLY A 1 199 ? -35.964 12.401 35.257 1.00 30.02 199 GLY A C 1
ATOM 1533 O O . GLY A 1 199 ? -35.532 11.614 34.420 1.00 30.02 199 GLY A O 1
ATOM 1534 N N . GLU A 1 200 ? -36.555 12.010 36.382 1.00 39.12 200 GLU A N 1
ATOM 1535 C CA . GLU A 1 200 ? -36.757 10.617 36.795 1.00 39.12 200 GLU A CA 1
ATOM 1536 C C . GLU A 1 200 ? -38.170 10.145 36.404 1.00 39.12 200 GLU A C 1
ATOM 1538 O O . GLU A 1 200 ? -39.139 10.889 36.560 1.00 39.12 200 GLU A O 1
ATOM 1543 N N . GLY A 1 201 ? -38.302 8.924 35.875 1.00 31.97 201 GLY A N 1
ATOM 1544 C CA . GLY A 1 201 ? -39.587 8.389 35.417 1.00 31.97 201 GLY A CA 1
ATOM 1545 C C . GLY A 1 201 ? -39.537 6.886 35.142 1.00 31.97 201 GLY A C 1
ATOM 1546 O O . GLY A 1 201 ? -38.735 6.425 34.334 1.00 31.97 201 GLY A O 1
ATOM 1547 N N . ASP A 1 202 ? -40.403 6.135 35.819 1.00 38.34 202 ASP A N 1
ATOM 1548 C CA . ASP A 1 202 ? -40.513 4.674 35.754 1.00 38.34 202 ASP A CA 1
ATOM 1549 C C . ASP A 1 202 ? -41.815 4.247 35.053 1.00 38.34 202 ASP A C 1
ATOM 1551 O O . ASP A 1 202 ? -42.856 4.856 35.293 1.00 38.34 202 ASP A O 1
ATOM 1555 N N . HIS A 1 203 ? -41.742 3.209 34.205 1.00 39.81 203 HIS A N 1
ATOM 1556 C CA . HIS A 1 203 ? -42.669 2.060 34.164 1.00 39.81 203 HIS A CA 1
ATOM 1557 C C . HIS A 1 203 ? -42.400 1.131 32.951 1.00 39.81 203 HIS A C 1
ATOM 1559 O O . HIS A 1 203 ? -42.000 1.601 31.882 1.00 39.81 203 HIS A O 1
ATOM 1565 N N . PRO A 1 204 ? -42.641 -0.194 33.068 1.00 47.09 204 PRO A N 1
ATOM 1566 C CA . PRO A 1 204 ? -42.337 -1.167 32.015 1.00 47.09 204 PRO A CA 1
ATOM 1567 C C . PRO A 1 204 ? -43.503 -1.436 31.041 1.00 47.09 204 PRO A C 1
ATOM 1569 O O . PRO A 1 204 ? -44.649 -1.622 31.449 1.00 47.09 204 PRO A O 1
ATOM 1572 N N . GLY A 1 205 ? -43.183 -1.587 29.751 1.00 32.56 205 GLY A N 1
ATOM 1573 C CA . GLY A 1 205 ? -44.083 -2.089 28.703 1.00 32.56 205 GLY A CA 1
ATOM 1574 C C . GLY A 1 205 ? -43.443 -3.244 27.922 1.00 32.56 205 GLY A C 1
ATOM 1575 O O . GLY A 1 205 ? -42.241 -3.230 27.667 1.00 32.56 205 GLY A O 1
ATOM 1576 N N . GLN A 1 206 ? -44.219 -4.274 27.570 1.00 40.94 206 GLN A N 1
ATOM 1577 C CA . GLN A 1 206 ? -43.691 -5.506 26.965 1.00 40.94 206 GLN A CA 1
ATOM 1578 C C . GLN A 1 206 ? -43.310 -5.323 25.485 1.00 40.94 206 GLN A C 1
ATOM 1580 O O . GLN A 1 206 ? -44.148 -4.961 24.661 1.00 40.94 206 GLN A O 1
ATOM 1585 N N . GLY A 1 207 ? -42.051 -5.624 25.147 1.00 32.62 207 GLY A N 1
ATOM 1586 C CA . GLY A 1 207 ? -41.543 -5.660 23.771 1.00 32.62 207 GLY A CA 1
ATOM 1587 C C . GLY A 1 207 ? -41.687 -7.032 23.082 1.00 32.62 207 GLY A C 1
ATOM 1588 O O . GLY A 1 207 ? -41.983 -8.031 23.744 1.00 32.62 207 GLY A O 1
ATOM 1589 N N . PRO A 1 208 ? -41.477 -7.102 21.752 1.00 37.47 208 PRO A N 1
ATOM 1590 C CA . PRO A 1 208 ? -41.591 -8.335 20.971 1.00 37.47 208 PRO A CA 1
ATOM 1591 C C . PRO A 1 208 ? -40.444 -9.332 21.229 1.00 37.47 208 PRO A C 1
ATOM 1593 O O . PRO A 1 208 ? -39.413 -9.002 21.812 1.00 37.47 208 PRO A O 1
ATOM 1596 N N . ARG A 1 209 ? -40.630 -10.579 20.774 1.00 36.56 209 ARG A N 1
ATOM 1597 C CA . ARG A 1 209 ? -39.693 -11.700 20.974 1.00 36.56 209 ARG A CA 1
ATOM 1598 C C . ARG A 1 209 ? -38.345 -11.471 20.276 1.00 36.56 209 ARG A C 1
ATOM 1600 O O . ARG A 1 209 ? -38.264 -11.565 19.056 1.00 36.56 209 ARG A O 1
ATOM 1607 N N . GLU A 1 210 ? -37.275 -11.291 21.047 1.00 32.38 210 GLU A N 1
ATOM 1608 C CA . GLU A 1 210 ? -35.904 -11.356 20.526 1.00 32.38 210 GLU A CA 1
ATOM 1609 C C . GLU A 1 210 ? -35.504 -12.798 20.156 1.00 32.38 210 GLU A C 1
ATOM 1611 O O . GLU A 1 210 ? -35.642 -13.719 20.963 1.00 32.38 210 GLU A O 1
ATOM 1616 N N . LEU A 1 211 ? -34.923 -12.990 18.966 1.00 35.03 211 LEU A N 1
ATOM 1617 C CA . LEU A 1 211 ? -34.221 -14.225 18.596 1.00 35.03 211 LEU A CA 1
ATOM 1618 C C . LEU A 1 211 ? -32.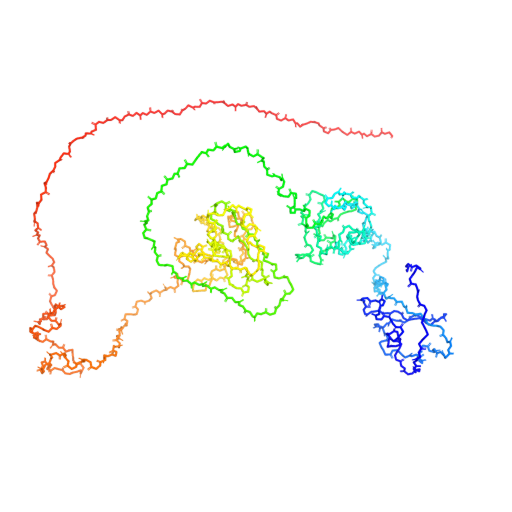728 -14.098 18.952 1.00 35.03 211 LEU A C 1
ATOM 1620 O O . LEU A 1 211 ? -31.978 -13.343 18.333 1.00 35.03 211 LEU A O 1
ATOM 1624 N N . LEU A 1 212 ? -32.289 -14.827 19.982 1.00 33.72 212 LEU A N 1
ATOM 1625 C CA . LEU A 1 212 ? -30.964 -14.668 20.598 1.00 33.72 212 LEU A CA 1
ATOM 1626 C C . LEU A 1 212 ? -29.826 -15.379 19.837 1.00 33.72 212 LEU A C 1
ATOM 1628 O O . LEU A 1 212 ? -29.439 -16.502 20.156 1.00 33.72 212 LEU A O 1
ATOM 1632 N N . GLY A 1 213 ? -29.219 -14.676 18.879 1.00 32.00 213 GLY A N 1
ATOM 1633 C CA . GLY A 1 213 ? -27.978 -15.079 18.199 1.00 32.00 213 GLY A CA 1
ATOM 1634 C C . GLY A 1 213 ? -26.692 -14.727 18.968 1.00 32.00 213 GLY A C 1
ATOM 1635 O O . GLY A 1 213 ? -25.924 -13.868 18.535 1.00 32.00 213 GLY A O 1
ATOM 1636 N N . CYS A 1 214 ? -26.431 -15.368 20.110 1.00 32.53 214 CYS A N 1
ATOM 1637 C CA . CYS A 1 214 ? -25.255 -15.075 20.947 1.00 32.53 214 CYS A CA 1
ATOM 1638 C C . CYS A 1 214 ? -23.970 -15.790 20.472 1.00 32.53 214 CYS A C 1
ATOM 1640 O O . CYS A 1 214 ? -23.665 -16.896 20.912 1.00 32.53 214 CYS A O 1
ATOM 1642 N N . LEU A 1 215 ? -23.166 -15.135 19.623 1.00 41.09 215 LEU A N 1
ATOM 1643 C CA . LEU A 1 215 ? -21.874 -15.656 19.138 1.00 41.09 215 LEU A CA 1
ATOM 1644 C C . LEU A 1 215 ? -20.727 -15.536 20.167 1.00 41.09 215 LEU A C 1
ATOM 1646 O O . LEU A 1 215 ? -19.743 -14.824 19.943 1.00 41.09 215 LEU A O 1
ATOM 1650 N N . ALA A 1 216 ? -20.827 -16.265 21.280 1.00 34.00 216 ALA A N 1
ATOM 1651 C CA . ALA A 1 216 ? -19.685 -16.540 22.154 1.00 34.00 216 ALA A CA 1
ATOM 1652 C C . ALA A 1 216 ? -18.762 -17.592 21.507 1.00 34.00 216 ALA A C 1
ATOM 1654 O O . ALA A 1 216 ? -19.238 -18.610 21.012 1.00 34.00 216 ALA A O 1
ATOM 1655 N N . LEU A 1 217 ? -17.447 -17.348 21.492 1.00 38.66 217 LEU A N 1
ATOM 1656 C CA . LEU A 1 217 ? -16.452 -18.296 20.976 1.00 38.66 217 LEU A CA 1
ATOM 1657 C C . LEU A 1 217 ? -15.129 -18.170 21.741 1.00 38.66 217 LEU A C 1
ATOM 1659 O O . LEU A 1 217 ? -14.279 -17.341 21.408 1.00 38.66 217 LEU A O 1
ATOM 1663 N N . ASP A 1 218 ? -14.967 -19.030 22.741 1.00 34.59 218 ASP A N 1
ATOM 1664 C CA . ASP A 1 218 ? -13.681 -19.316 23.374 1.00 34.59 218 ASP A CA 1
ATOM 1665 C C . ASP A 1 218 ? -12.827 -20.267 22.511 1.00 34.59 218 ASP A C 1
ATOM 1667 O O . ASP A 1 218 ? -13.290 -20.866 21.538 1.00 34.59 218 ASP A O 1
ATOM 1671 N N . SER A 1 219 ? -11.562 -20.456 22.898 1.00 35.53 219 SER A N 1
ATOM 1672 C CA . SER A 1 219 ? -10.655 -21.502 22.383 1.00 35.53 219 SER A CA 1
ATOM 1673 C C . SER A 1 219 ? -10.298 -21.484 20.879 1.00 35.53 219 SER A C 1
ATOM 1675 O O . SER A 1 219 ? -10.232 -22.523 20.226 1.00 35.53 219 SER A O 1
ATOM 1677 N N . LEU A 1 220 ? -9.916 -20.318 20.339 1.00 35.84 220 LEU A N 1
ATOM 1678 C CA . LEU A 1 220 ? -9.031 -20.252 19.159 1.00 35.84 220 LEU A CA 1
ATOM 1679 C C . LEU A 1 220 ? -7.714 -19.527 19.494 1.00 35.84 220 LEU A C 1
ATOM 1681 O O . LEU A 1 220 ? -7.736 -18.553 20.250 1.00 35.84 220 LEU A O 1
ATOM 1685 N N . PRO A 1 221 ? -6.562 -19.961 18.937 1.00 39.75 221 PRO A N 1
ATOM 1686 C CA . PRO A 1 221 ? -5.268 -19.343 19.216 1.00 39.75 221 PRO A CA 1
ATOM 1687 C C . PRO A 1 221 ? -5.194 -17.894 18.693 1.00 39.75 221 PRO A C 1
ATOM 1689 O O . PRO A 1 221 ? -5.855 -17.557 17.702 1.00 39.75 221 PRO A O 1
ATOM 1692 N N . PRO A 1 222 ? -4.380 -17.024 19.323 1.00 40.41 222 PRO A N 1
ATOM 1693 C CA . PRO A 1 222 ? -4.364 -15.589 19.043 1.00 40.41 222 PRO A CA 1
ATOM 1694 C C . PRO A 1 222 ? -3.822 -15.275 17.639 1.00 40.41 222 PRO A C 1
ATOM 1696 O O . PRO A 1 222 ? -2.616 -15.155 17.424 1.00 40.41 222 PRO A O 1
ATOM 1699 N N . ARG A 1 223 ? -4.727 -15.096 16.668 1.00 49.94 223 ARG A N 1
ATOM 1700 C CA . ARG A 1 223 ? -4.380 -14.629 15.316 1.00 49.94 223 ARG A CA 1
ATOM 1701 C C . ARG A 1 223 ? -3.807 -13.197 15.365 1.00 49.94 223 ARG A C 1
ATOM 1703 O O . ARG A 1 223 ? -4.309 -12.371 16.133 1.00 49.94 223 ARG A O 1
ATOM 1710 N N . PRO A 1 224 ? -2.787 -12.866 14.546 1.00 40.34 224 PRO A N 1
ATOM 1711 C CA . PRO A 1 224 ? -2.040 -11.611 14.652 1.00 40.34 224 PRO A CA 1
ATOM 1712 C C . PRO A 1 224 ? -2.897 -10.376 14.331 1.00 40.34 224 PRO A C 1
ATOM 1714 O O . PRO A 1 224 ? -3.066 -9.967 13.185 1.00 40.34 224 PRO A O 1
ATOM 1717 N N . SER A 1 225 ? -3.400 -9.735 15.385 1.00 49.69 225 SER A N 1
ATOM 1718 C CA . SER A 1 225 ? -4.208 -8.512 15.352 1.00 49.69 225 SER A CA 1
ATOM 1719 C C . SER A 1 225 ? -5.458 -8.588 14.458 1.00 49.69 225 SER A C 1
ATOM 1721 O O . SER A 1 225 ? -5.515 -8.002 13.378 1.00 49.69 225 SER A O 1
ATOM 1723 N N . CYS A 1 226 ? -6.523 -9.224 14.960 1.00 49.94 226 CYS A N 1
ATOM 1724 C CA . CYS A 1 226 ? -7.882 -9.091 14.414 1.00 49.94 226 CYS A CA 1
ATOM 1725 C C . CYS A 1 226 ? -8.398 -7.641 14.553 1.00 49.94 226 CYS A C 1
ATOM 1727 O O . CYS A 1 226 ? -9.196 -7.312 15.435 1.00 49.94 226 CYS A O 1
ATOM 1729 N N . LYS A 1 227 ? -7.901 -6.747 13.692 1.00 61.22 227 LYS A N 1
ATOM 1730 C CA . LYS A 1 227 ? -8.325 -5.350 13.600 1.00 61.22 227 LYS A CA 1
ATOM 1731 C C . LYS A 1 227 ? -9.650 -5.294 12.852 1.00 61.22 227 LYS A C 1
ATOM 1733 O O . LYS A 1 227 ? -9.717 -5.515 11.648 1.00 61.22 227 LYS A O 1
ATOM 1738 N N . MET A 1 228 ? -10.701 -4.990 13.604 1.00 69.50 228 MET A N 1
ATOM 1739 C CA . MET A 1 228 ? -12.058 -4.761 13.122 1.00 69.50 228 MET A CA 1
ATOM 1740 C C . MET A 1 228 ? -12.109 -3.461 12.303 1.00 69.50 228 MET A C 1
ATOM 1742 O O . MET A 1 228 ? -12.479 -2.408 12.811 1.00 69.50 228 MET A O 1
ATOM 1746 N N . GLN A 1 229 ? -11.670 -3.524 11.044 1.00 65.38 229 GLN A N 1
ATOM 1747 C CA . GLN A 1 229 ? -11.644 -2.381 10.133 1.00 65.38 229 GLN A CA 1
ATOM 1748 C C . GLN A 1 229 ? -13.050 -2.155 9.551 1.00 65.38 229 GLN A C 1
ATOM 1750 O O . GLN A 1 229 ? -13.399 -2.694 8.501 1.00 65.38 229 GLN A O 1
ATOM 1755 N N . ARG A 1 230 ? -13.863 -1.387 10.285 1.00 71.38 230 ARG A N 1
ATOM 1756 C CA . ARG A 1 230 ? -15.221 -0.959 9.916 1.00 71.38 230 ARG A CA 1
ATOM 1757 C C . ARG A 1 230 ? -15.351 0.554 10.055 1.00 71.38 230 ARG A C 1
ATOM 1759 O O . ARG A 1 230 ? -14.669 1.145 10.891 1.00 71.38 230 ARG A O 1
ATOM 1766 N N . SER A 1 231 ? -16.270 1.146 9.302 1.00 86.38 231 SER A N 1
ATOM 1767 C CA . SER A 1 231 ? -16.824 2.468 9.603 1.00 86.38 231 SER A CA 1
ATOM 1768 C C . SER A 1 231 ? -18.232 2.329 10.189 1.00 86.38 231 SER A C 1
ATOM 1770 O O . SER A 1 231 ? -18.972 1.403 9.848 1.00 86.38 231 SER A O 1
ATOM 1772 N N . PHE A 1 232 ? -18.600 3.248 11.080 1.00 93.50 232 PHE A N 1
ATOM 1773 C CA . PHE A 1 232 ? -19.959 3.390 11.603 1.00 93.50 232 PHE A CA 1
ATOM 1774 C C . PHE A 1 232 ? -20.601 4.630 10.979 1.00 93.50 232 PHE A C 1
ATOM 1776 O O . PHE A 1 232 ? -19.908 5.610 10.714 1.00 93.50 232 PHE A O 1
ATOM 1783 N N . LYS A 1 233 ? -21.911 4.581 10.731 1.00 92.25 233 LYS A N 1
ATOM 1784 C CA . LYS A 1 233 ? -22.690 5.704 10.176 1.00 92.25 233 LYS A CA 1
ATOM 1785 C C . LYS A 1 233 ? -22.908 6.828 11.205 1.00 92.25 233 LYS A C 1
ATOM 1787 O O . LYS A 1 233 ? -23.122 7.971 10.824 1.00 92.25 233 LYS A O 1
ATOM 1792 N N . SER A 1 234 ? -22.865 6.460 12.480 1.00 95.12 234 SER A N 1
ATOM 1793 C CA . SER A 1 234 ? -23.348 7.192 13.654 1.00 95.12 234 SER A CA 1
ATOM 1794 C C . SER A 1 234 ? -22.598 6.694 14.901 1.00 95.12 234 SER A C 1
ATOM 1796 O O . SER A 1 234 ? -21.955 5.638 14.865 1.00 95.12 234 SER A O 1
ATOM 1798 N N . LEU A 1 235 ? -22.663 7.441 16.005 1.00 96.00 235 LEU A N 1
ATOM 1799 C CA . LEU A 1 235 ? -22.102 7.065 17.311 1.00 96.00 235 LEU A CA 1
ATOM 1800 C C . LEU A 1 235 ? -23.128 7.342 18.425 1.00 96.00 235 LEU A C 1
ATOM 1802 O O . LEU A 1 235 ? -23.982 8.208 18.237 1.00 96.00 235 LEU A O 1
ATOM 1806 N N . PRO A 1 236 ? -23.033 6.677 19.594 1.00 96.69 236 PRO A N 1
ATOM 1807 C CA . PRO A 1 236 ? -24.002 6.859 20.673 1.00 96.69 236 PRO A CA 1
ATOM 1808 C C . PRO A 1 236 ? -24.146 8.327 21.124 1.00 96.69 236 PRO A C 1
ATOM 1810 O O . PRO A 1 236 ? -23.150 9.063 21.111 1.00 96.69 236 PRO A O 1
ATOM 1813 N N . PRO A 1 237 ? -25.352 8.771 21.525 1.00 95.62 237 PRO A N 1
ATOM 1814 C CA . PRO A 1 237 ? -26.557 7.964 21.769 1.00 95.62 237 PRO A CA 1
ATOM 1815 C C . PRO A 1 237 ? -27.345 7.554 20.507 1.00 95.62 237 PRO A C 1
ATOM 1817 O O . PRO A 1 237 ? -28.343 6.848 20.622 1.00 95.62 237 PRO A O 1
ATOM 1820 N N . GLU A 1 238 ? -26.933 7.962 19.301 1.00 96.94 238 GLU A N 1
ATOM 1821 C CA . GLU A 1 238 ? -27.632 7.557 18.075 1.00 96.94 238 GLU A CA 1
ATOM 1822 C C . GLU A 1 238 ? -27.503 6.043 17.794 1.00 96.94 238 GLU A C 1
ATOM 1824 O O . GLU A 1 238 ? -26.451 5.452 18.068 1.00 96.94 238 GLU A O 1
ATOM 1829 N N . PRO A 1 239 ? -28.518 5.408 17.166 1.00 96.75 239 PRO A N 1
ATOM 1830 C CA . PRO A 1 239 ? -28.454 4.021 16.706 1.00 96.75 239 PRO A CA 1
ATOM 1831 C C . PRO A 1 239 ? -27.209 3.742 15.855 1.00 96.75 239 PRO A C 1
ATOM 1833 O O . PRO A 1 239 ? -27.092 4.227 14.728 1.00 96.75 239 PRO A O 1
ATOM 1836 N N . VAL A 1 240 ? -26.270 2.946 16.376 1.00 97.50 240 VAL A N 1
ATOM 1837 C CA . VAL A 1 240 ? -24.985 2.694 15.708 1.00 97.50 240 VAL A CA 1
ATOM 1838 C C . VAL A 1 240 ? -25.144 1.668 14.592 1.00 97.50 240 VAL A C 1
ATOM 1840 O O . VAL A 1 240 ? -25.188 0.461 14.833 1.00 97.50 240 VAL A O 1
ATOM 1843 N N . VAL A 1 241 ? -25.170 2.151 13.353 1.00 96.38 241 VAL A N 1
ATOM 1844 C CA . VAL A 1 241 ? -25.242 1.309 12.152 1.00 96.38 241 VAL A CA 1
ATOM 1845 C C . VAL A 1 241 ? -23.845 1.077 11.577 1.00 96.38 241 VAL A C 1
ATOM 1847 O O . VAL A 1 241 ? -23.072 2.020 11.382 1.00 96.38 241 VAL A O 1
ATOM 1850 N N . VAL A 1 242 ? -23.514 -0.180 11.270 1.00 95.88 242 VAL A N 1
ATOM 1851 C CA . VAL A 1 242 ? -22.312 -0.530 10.502 1.00 95.88 242 VAL A CA 1
ATOM 1852 C C . VAL A 1 242 ? -22.464 0.027 9.088 1.00 95.88 242 VAL A C 1
ATOM 1854 O O . VAL A 1 242 ? -23.375 -0.352 8.359 1.00 95.88 242 VAL A O 1
ATOM 1857 N N . GLN A 1 243 ? -21.580 0.937 8.682 1.00 93.75 243 GLN A N 1
ATOM 1858 C CA . GLN A 1 243 ? -21.637 1.542 7.350 1.00 93.75 243 GLN A CA 1
ATOM 1859 C C . GLN A 1 243 ? -20.955 0.642 6.315 1.00 93.75 243 GLN A C 1
ATOM 1861 O O . GLN A 1 243 ? -21.528 0.368 5.266 1.00 93.75 243 GLN A O 1
ATOM 1866 N N . THR A 1 244 ? -19.740 0.165 6.609 1.00 92.00 244 THR A N 1
ATOM 1867 C CA . THR A 1 244 ? -19.008 -0.778 5.748 1.00 92.00 244 THR A CA 1
ATOM 1868 C C . THR A 1 244 ? -18.214 -1.791 6.567 1.00 92.00 244 THR A C 1
ATOM 1870 O O . THR A 1 244 ? -17.776 -1.518 7.691 1.00 92.00 244 THR A O 1
ATOM 1873 N N . VAL A 1 245 ? -17.989 -2.963 5.972 1.00 93.19 245 VAL A N 1
ATOM 1874 C CA . VAL A 1 245 ? -17.092 -4.004 6.480 1.00 93.19 245 VAL A CA 1
ATOM 1875 C C . VAL A 1 245 ? -16.109 -4.345 5.370 1.00 93.19 245 VAL A C 1
ATOM 1877 O O . VAL A 1 245 ? -16.519 -4.707 4.272 1.00 93.19 245 VAL A O 1
ATOM 1880 N N . ALA A 1 246 ? -14.810 -4.203 5.635 1.00 86.75 246 ALA A N 1
ATOM 1881 C CA . ALA A 1 246 ? -13.796 -4.534 4.640 1.00 86.75 246 ALA A CA 1
ATOM 1882 C C . ALA A 1 246 ? -13.723 -6.063 4.405 1.00 86.75 246 ALA A C 1
ATOM 1884 O O . ALA A 1 246 ? -13.809 -6.825 5.380 1.00 86.75 246 ALA A O 1
ATOM 1885 N N . PRO A 1 247 ? -13.532 -6.519 3.151 1.00 87.69 247 PRO A N 1
ATOM 1886 C CA . PRO A 1 247 ? -13.396 -7.939 2.826 1.00 87.69 247 PRO A CA 1
ATOM 1887 C C . PRO A 1 247 ? -12.153 -8.549 3.488 1.00 87.69 247 PRO A C 1
ATOM 1889 O O . PRO A 1 247 ? -11.200 -7.838 3.815 1.00 87.69 247 PRO A O 1
ATOM 1892 N N . ALA A 1 248 ? -12.172 -9.871 3.695 1.00 89.06 248 ALA A N 1
ATOM 1893 C CA . ALA A 1 248 ? -11.116 -10.622 4.390 1.00 89.06 248 ALA A CA 1
ATOM 1894 C C . ALA A 1 248 ? -10.754 -10.053 5.784 1.00 89.06 248 ALA A C 1
ATOM 1896 O O . ALA A 1 248 ? -9.602 -10.086 6.225 1.00 89.06 248 ALA A O 1
ATOM 1897 N N . THR A 1 249 ? -11.751 -9.511 6.492 1.00 89.56 249 THR A N 1
ATOM 1898 C CA . THR A 1 249 ? -11.646 -9.144 7.910 1.00 89.56 249 THR A CA 1
ATOM 1899 C C . THR A 1 249 ? -12.577 -10.000 8.756 1.00 89.56 249 THR A C 1
ATOM 1901 O O . THR A 1 249 ? -13.622 -10.436 8.285 1.00 89.56 249 THR A O 1
ATOM 1904 N N . TRP A 1 250 ? -12.283 -10.103 10.057 1.00 91.50 250 TRP A N 1
ATOM 1905 C CA . TRP A 1 250 ? -13.126 -10.798 11.042 1.00 91.50 250 TRP A CA 1
ATOM 1906 C C . TRP A 1 250 ? -14.611 -10.376 11.023 1.00 91.50 250 TRP A C 1
ATOM 1908 O O . TRP A 1 250 ? -15.463 -11.135 11.462 1.00 91.50 250 TRP A O 1
ATOM 1918 N N . GLY A 1 251 ? -14.949 -9.172 10.537 1.00 91.25 251 GLY A N 1
ATOM 1919 C CA . GLY A 1 251 ? -16.351 -8.803 10.307 1.00 91.25 251 GLY A CA 1
ATOM 1920 C C . GLY A 1 251 ? -16.981 -9.610 9.169 1.00 91.25 251 GLY A C 1
ATOM 1921 O O . GLY A 1 251 ? -18.014 -10.241 9.368 1.00 91.25 251 GLY A O 1
ATOM 1922 N N . SER A 1 252 ? -16.312 -9.633 8.016 1.00 91.44 252 SER A N 1
ATOM 1923 C CA . SER A 1 252 ? -16.718 -10.398 6.835 1.00 91.44 252 SER A CA 1
ATOM 1924 C C . SER A 1 252 ? -16.760 -11.900 7.135 1.00 91.44 252 SER A C 1
ATOM 1926 O O . SER A 1 252 ? -17.753 -12.552 6.828 1.00 91.44 252 SER A O 1
ATOM 1928 N N . ASP A 1 253 ? -15.743 -12.426 7.829 1.00 92.94 253 ASP A N 1
ATOM 1929 C CA . ASP A 1 253 ? -15.639 -13.838 8.243 1.00 92.94 253 ASP A CA 1
ATOM 1930 C C . ASP A 1 253 ? -16.767 -14.286 9.200 1.00 92.94 253 ASP A C 1
ATOM 1932 O O . ASP A 1 253 ? -16.912 -15.474 9.487 1.00 92.94 253 ASP A O 1
ATOM 1936 N N . ARG A 1 254 ? -17.536 -13.337 9.753 1.00 93.88 254 ARG A N 1
ATOM 1937 C CA . ARG A 1 254 ? -18.654 -13.567 10.681 1.00 93.88 254 ARG A CA 1
ATOM 1938 C C . ARG A 1 254 ? -20.005 -13.110 10.125 1.00 93.88 254 ARG A C 1
ATOM 1940 O O . ARG A 1 254 ? -20.949 -12.977 10.895 1.00 93.88 254 ARG A O 1
ATOM 1947 N N . GLY A 1 255 ? -20.100 -12.863 8.816 1.00 93.56 255 GLY A N 1
ATOM 1948 C CA . GLY A 1 255 ? -21.350 -12.460 8.163 1.00 93.56 255 GLY A CA 1
ATOM 1949 C C . GLY A 1 255 ? -21.860 -11.075 8.577 1.00 93.56 255 GLY A C 1
ATOM 1950 O O . GLY A 1 255 ? -23.039 -10.779 8.394 1.00 93.56 255 GLY A O 1
ATOM 1951 N N . ILE A 1 256 ? -20.996 -10.227 9.145 1.00 94.81 256 ILE A N 1
ATOM 1952 C CA . ILE A 1 256 ? -21.363 -8.865 9.539 1.00 94.81 256 ILE A CA 1
ATOM 1953 C C . ILE A 1 256 ? -21.306 -7.984 8.290 1.00 94.81 256 ILE A C 1
ATOM 1955 O O . ILE A 1 256 ? -20.273 -7.917 7.622 1.00 94.81 256 ILE A O 1
ATOM 1959 N N . GLN A 1 257 ? -22.415 -7.316 7.989 1.00 93.50 257 GLN A N 1
ATOM 1960 C CA . GLN A 1 257 ? -22.637 -6.555 6.756 1.00 93.50 257 GLN A CA 1
ATOM 1961 C C . GLN A 1 257 ? -22.830 -5.058 7.049 1.00 93.50 257 GLN A C 1
ATOM 1963 O O . GLN A 1 257 ? -22.975 -4.644 8.201 1.00 93.50 257 GLN A O 1
ATOM 1968 N N . GLY A 1 258 ? -22.805 -4.231 5.999 1.00 93.25 258 GLY A N 1
ATOM 1969 C CA . GLY A 1 258 ? -23.314 -2.859 6.089 1.00 93.25 258 GLY A CA 1
ATOM 1970 C C . GLY A 1 258 ? -24.827 -2.862 6.343 1.00 93.25 258 GLY A C 1
ATOM 1971 O O . GLY A 1 258 ? -25.497 -3.835 6.026 1.00 93.25 258 GLY A O 1
ATOM 1972 N N . GLY A 1 259 ? -25.361 -1.804 6.953 1.00 93.81 259 GLY A N 1
ATOM 1973 C CA . GLY A 1 259 ? -26.782 -1.691 7.312 1.00 93.81 259 GLY A CA 1
ATOM 1974 C C . GLY A 1 259 ? -27.144 -2.279 8.683 1.00 93.81 259 GLY A C 1
ATOM 1975 O O . GLY A 1 259 ? -28.040 -1.764 9.342 1.00 93.81 259 GLY A O 1
ATOM 1976 N N . GLN A 1 260 ? -26.403 -3.271 9.186 1.00 95.19 260 GLN A N 1
ATOM 1977 C CA . GLN A 1 260 ? -26.687 -3.890 10.488 1.00 95.19 260 GLN A CA 1
ATOM 1978 C C . GLN A 1 260 ? -26.460 -2.919 11.667 1.00 95.19 260 GLN A C 1
ATOM 1980 O O . GLN A 1 260 ? -25.377 -2.343 11.820 1.00 95.19 260 GLN A O 1
ATOM 1985 N N . GLN A 1 261 ? -27.463 -2.777 12.540 1.00 96.62 261 GLN A N 1
ATOM 1986 C CA . GLN A 1 261 ? -27.378 -1.991 13.777 1.00 96.62 261 GLN A CA 1
ATOM 1987 C C . GLN A 1 261 ? -26.718 -2.807 14.900 1.00 96.62 261 GLN A C 1
ATOM 1989 O O . GLN A 1 261 ? -27.105 -3.948 15.152 1.00 96.62 261 GLN A O 1
ATOM 1994 N N . ILE A 1 262 ? -25.766 -2.217 15.629 1.00 97.44 262 ILE A N 1
ATOM 1995 C CA . ILE A 1 262 ? -25.244 -2.772 16.888 1.00 97.44 262 ILE A CA 1
ATOM 1996 C C . ILE A 1 262 ? -26.137 -2.294 18.037 1.00 97.44 262 ILE A C 1
ATOM 1998 O O . ILE A 1 262 ? -26.308 -1.090 18.220 1.00 97.44 262 ILE A O 1
ATOM 2002 N N . VAL A 1 263 ? -26.674 -3.233 18.818 1.00 98.06 263 VAL A N 1
ATOM 2003 C CA . VAL A 1 263 ? -27.527 -2.9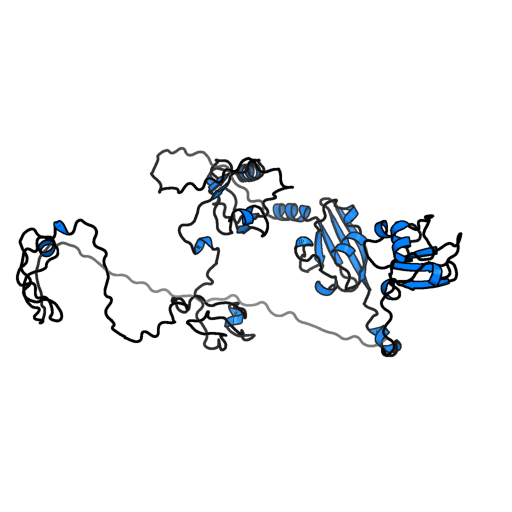47 19.988 1.00 98.06 263 VAL A CA 1
ATOM 2004 C C . VAL A 1 263 ? -26.829 -3.200 21.321 1.00 98.06 263 VAL A C 1
ATOM 2006 O O . VAL A 1 263 ? -27.165 -2.551 22.299 1.00 98.06 263 VAL A O 1
ATOM 2009 N N . ALA A 1 264 ? -25.833 -4.090 21.388 1.00 98.00 264 ALA A N 1
ATOM 2010 C CA . ALA A 1 264 ? -25.036 -4.257 22.607 1.00 98.00 264 ALA A CA 1
ATOM 2011 C C . ALA A 1 264 ? -23.564 -4.569 22.317 1.00 98.00 264 ALA A C 1
ATOM 2013 O O . ALA A 1 264 ? -23.243 -5.261 21.344 1.00 98.00 264 ALA A O 1
ATOM 2014 N N . ILE A 1 265 ? -22.672 -4.106 23.196 1.00 97.88 265 ILE A N 1
ATOM 2015 C CA . ILE A 1 265 ? -21.242 -4.438 23.199 1.00 97.88 265 ILE A CA 1
ATOM 2016 C C . ILE A 1 265 ? -20.855 -4.959 24.582 1.00 97.88 265 ILE A C 1
ATOM 2018 O O . ILE A 1 265 ? -21.075 -4.300 25.592 1.00 97.88 265 ILE A O 1
ATOM 2022 N N . ASN A 1 266 ? -20.269 -6.158 24.627 1.00 97.19 266 ASN A N 1
ATOM 2023 C CA . ASN A 1 266 ? -19.855 -6.854 25.853 1.00 97.19 266 ASN A CA 1
ATOM 2024 C C . ASN A 1 266 ? -20.979 -6.988 26.909 1.00 97.19 266 ASN A C 1
ATOM 2026 O O . ASN A 1 266 ? -20.706 -7.024 28.104 1.00 97.19 266 ASN A O 1
ATOM 2030 N N . GLY A 1 267 ? -22.240 -7.056 26.463 1.00 97.44 267 GLY A N 1
ATOM 2031 C CA . GLY A 1 267 ? -23.430 -7.142 27.320 1.00 97.44 267 GLY A CA 1
ATOM 2032 C C . GLY A 1 267 ? -24.046 -5.799 27.732 1.00 97.44 267 GLY A C 1
ATOM 2033 O O . GLY A 1 267 ? -25.130 -5.802 28.303 1.00 97.44 267 GLY A O 1
ATOM 2034 N N . LEU A 1 268 ? -23.409 -4.667 27.417 1.00 97.50 268 LEU A N 1
ATOM 2035 C CA . LEU A 1 268 ? -23.931 -3.322 27.685 1.00 97.50 268 LEU A CA 1
ATOM 2036 C C . LEU A 1 268 ? -24.686 -2.783 26.463 1.00 97.50 268 LEU A C 1
ATOM 2038 O O . LEU A 1 268 ? -24.205 -2.941 25.338 1.00 97.50 268 LEU A O 1
ATOM 2042 N N . ASP A 1 269 ? -25.840 -2.147 26.679 1.00 98.12 269 ASP A N 1
ATOM 2043 C CA . ASP A 1 269 ? -26.639 -1.526 25.615 1.00 98.12 269 ASP A CA 1
ATOM 2044 C C . ASP A 1 269 ? -25.899 -0.318 25.014 1.00 98.12 269 ASP A C 1
ATOM 2046 O O . ASP A 1 269 ? -25.362 0.536 25.722 1.00 98.12 269 ASP A O 1
ATOM 2050 N N . VAL A 1 270 ? -25.855 -0.258 23.684 1.00 97.94 270 VAL A N 1
ATOM 2051 C CA . VAL A 1 270 ? -25.209 0.825 22.935 1.00 97.94 270 VAL A CA 1
ATOM 2052 C C . VAL A 1 270 ? -25.970 2.147 23.072 1.00 97.94 270 VAL A C 1
ATOM 2054 O O . VAL A 1 270 ? -25.332 3.198 23.056 1.00 97.94 270 VAL A O 1
ATOM 2057 N N . ALA A 1 271 ? -27.294 2.117 23.249 1.00 97.06 271 ALA A N 1
ATOM 2058 C CA . ALA A 1 271 ? -28.117 3.315 23.414 1.00 97.06 271 ALA A CA 1
ATOM 2059 C C . ALA A 1 271 ? -27.837 4.056 24.734 1.00 97.06 271 ALA A C 1
ATOM 2061 O O . ALA A 1 271 ? -28.002 5.272 24.801 1.00 97.06 271 ALA A O 1
ATOM 2062 N N . THR A 1 272 ? -27.372 3.348 25.771 1.00 97.44 272 THR A N 1
ATOM 2063 C CA . THR A 1 272 ? -27.045 3.933 27.085 1.00 97.44 272 THR A CA 1
ATOM 2064 C C . THR A 1 272 ? -25.578 4.356 27.229 1.00 97.44 272 THR A C 1
ATOM 2066 O O . THR A 1 272 ? -25.202 4.897 28.264 1.00 97.44 272 THR A O 1
ATOM 2069 N N . MET A 1 273 ? -24.725 4.089 26.234 1.00 97.81 273 MET A N 1
ATOM 2070 C CA . MET A 1 273 ? -23.293 4.408 26.285 1.00 97.81 273 MET A CA 1
ATOM 2071 C C . MET A 1 273 ? -22.985 5.832 25.818 1.00 97.81 273 MET A C 1
ATOM 2073 O O . MET A 1 273 ? -23.538 6.315 24.833 1.00 97.81 273 MET A O 1
ATOM 2077 N N . THR A 1 274 ? -21.974 6.464 26.415 1.00 98.06 274 THR A N 1
ATOM 2078 C CA . THR A 1 274 ? -21.289 7.597 25.777 1.00 98.06 274 THR A CA 1
ATOM 2079 C C . THR A 1 274 ? -20.379 7.126 24.634 1.00 98.06 274 THR A C 1
ATOM 2081 O O . THR A 1 274 ? -19.913 5.982 24.589 1.00 98.06 274 THR A O 1
ATOM 2084 N N . GLN A 1 275 ? -20.013 8.039 23.727 1.00 97.19 275 GLN A N 1
ATOM 2085 C CA . GLN A 1 275 ? -19.038 7.743 22.667 1.00 97.19 275 GLN A CA 1
ATOM 2086 C C . GLN A 1 275 ? -17.674 7.283 23.208 1.00 97.19 275 GLN A C 1
ATOM 2088 O O . GLN A 1 275 ? -16.979 6.509 22.546 1.00 97.19 275 GLN A O 1
ATOM 2093 N N . GLN A 1 276 ? -17.273 7.744 24.398 1.00 96.94 276 GLN A N 1
ATOM 2094 C CA . GLN A 1 276 ? -16.014 7.349 25.029 1.00 96.94 276 GLN A CA 1
ATOM 2095 C C . GLN A 1 276 ? -16.068 5.898 25.521 1.00 96.94 276 GLN A C 1
ATOM 2097 O O . GLN A 1 276 ? -15.144 5.130 25.245 1.00 96.94 276 GLN A O 1
ATOM 2102 N N . GLU A 1 277 ? -17.156 5.504 26.183 1.00 97.75 277 GLU A N 1
ATOM 2103 C CA . GLU A 1 277 ? -17.375 4.133 26.657 1.00 97.75 277 GLU A CA 1
ATOM 2104 C C . GLU A 1 277 ? -17.528 3.162 25.489 1.00 97.75 277 GLU A C 1
ATOM 2106 O O . GLU A 1 277 ? -16.873 2.124 25.474 1.00 97.75 277 GLU A O 1
ATOM 2111 N N . PHE A 1 278 ? -18.269 3.538 24.446 1.00 97.62 278 PHE A N 1
ATOM 2112 C CA . PHE A 1 278 ? -18.370 2.770 23.204 1.00 97.62 278 PHE A CA 1
ATOM 2113 C C . PHE A 1 278 ? -16.989 2.538 22.554 1.00 97.62 278 PHE A C 1
ATOM 2115 O O . PHE A 1 278 ? -16.608 1.406 22.233 1.00 97.62 278 PHE A O 1
ATOM 2122 N N . ARG A 1 279 ? -16.171 3.599 22.431 1.00 95.94 279 ARG A N 1
ATOM 2123 C CA . ARG A 1 279 ? -14.781 3.524 21.932 1.00 95.94 279 ARG A CA 1
ATOM 2124 C C . ARG A 1 279 ? -13.846 2.731 22.863 1.00 95.94 279 ARG A C 1
ATOM 2126 O O . ARG A 1 279 ? -12.797 2.278 22.398 1.00 95.94 279 ARG A O 1
ATOM 2133 N N . ALA A 1 280 ? -14.180 2.562 24.144 1.00 96.94 280 ALA A N 1
ATOM 2134 C CA . ALA A 1 280 ? -13.441 1.729 25.096 1.00 96.94 280 ALA A CA 1
ATOM 2135 C C . ALA A 1 280 ? -13.877 0.253 25.031 1.00 96.94 280 ALA A C 1
ATOM 2137 O O . ALA A 1 280 ? -13.028 -0.632 24.916 1.00 96.94 280 ALA A O 1
ATOM 2138 N N . ALA A 1 281 ? -15.182 -0.019 24.999 1.00 96.88 281 ALA A N 1
ATOM 2139 C CA . ALA A 1 281 ? -15.758 -1.357 24.896 1.00 96.88 281 ALA A CA 1
ATOM 2140 C C . ALA A 1 281 ? -15.313 -2.075 23.608 1.00 96.88 281 ALA A C 1
ATOM 2142 O O . ALA A 1 281 ? -14.935 -3.244 23.655 1.00 96.88 281 ALA A O 1
ATOM 2143 N N . LEU A 1 282 ? -15.213 -1.351 22.484 1.00 96.25 282 LEU A N 1
ATOM 2144 C CA . LEU A 1 282 ? -14.635 -1.858 21.230 1.00 96.25 282 LEU A CA 1
ATOM 2145 C C . LEU A 1 282 ? -13.144 -2.247 21.313 1.00 96.25 282 LEU A C 1
ATOM 2147 O O . LEU A 1 282 ? -12.656 -2.996 20.456 1.00 96.25 282 LEU A O 1
ATOM 2151 N N . LYS A 1 283 ? -12.400 -1.756 22.313 1.00 95.19 283 LYS A N 1
ATOM 2152 C CA . LYS A 1 283 ? -10.986 -2.108 22.557 1.00 95.19 283 LYS A CA 1
ATOM 2153 C C . LYS A 1 283 ? -10.829 -3.285 23.523 1.00 95.19 283 LYS A C 1
ATOM 2155 O O . LYS A 1 283 ? -9.836 -4.000 23.408 1.00 95.19 283 LYS A O 1
ATOM 2160 N N . ALA A 1 284 ? -11.788 -3.506 24.424 1.00 93.75 284 ALA A N 1
ATOM 2161 C CA . ALA A 1 284 ? -11.782 -4.630 25.359 1.00 93.75 284 ALA A CA 1
ATOM 2162 C C . ALA A 1 284 ? -11.753 -5.986 24.627 1.00 93.75 284 ALA A C 1
ATOM 2164 O O . ALA A 1 284 ? -12.246 -6.109 23.502 1.00 93.75 284 ALA A O 1
ATOM 2165 N N . ARG A 1 285 ? -11.133 -7.001 25.236 1.00 95.00 285 ARG A N 1
ATOM 2166 C CA . ARG A 1 285 ? -11.062 -8.371 24.706 1.00 95.00 285 ARG A CA 1
ATOM 2167 C C . ARG A 1 285 ? -11.326 -9.370 25.849 1.00 95.00 285 ARG A C 1
ATOM 2169 O O . ARG A 1 285 ? -10.720 -9.178 26.901 1.00 95.00 285 ARG A O 1
ATOM 2176 N N . PRO A 1 286 ? -12.168 -10.411 25.667 1.00 95.25 286 PRO A N 1
ATOM 2177 C CA . PRO A 1 286 ? -12.963 -10.729 24.470 1.00 95.25 286 PRO A CA 1
ATOM 2178 C C . PRO A 1 286 ? -13.943 -9.606 24.083 1.00 95.25 286 PRO A C 1
ATOM 2180 O O . PRO A 1 286 ? -14.267 -8.753 24.903 1.00 95.25 286 PRO A O 1
ATOM 2183 N N . LEU A 1 287 ? -14.318 -9.554 22.801 1.00 95.94 287 LEU A N 1
ATOM 2184 C CA . LEU A 1 287 ? -15.247 -8.556 22.258 1.00 95.94 287 LEU A CA 1
ATOM 2185 C C . LEU A 1 287 ? -16.514 -9.266 21.784 1.00 95.94 287 LEU A C 1
ATOM 2187 O O . LEU A 1 287 ? -16.475 -9.995 20.792 1.00 95.94 287 LEU A O 1
ATOM 2191 N N . THR A 1 288 ? -17.623 -9.013 22.467 1.00 96.56 288 THR A N 1
ATOM 2192 C CA . THR A 1 288 ? -18.950 -9.541 22.135 1.00 96.56 288 THR A CA 1
ATOM 2193 C C . THR A 1 288 ? -19.782 -8.426 21.512 1.00 96.56 288 THR A C 1
ATOM 2195 O O . THR A 1 288 ? -19.842 -7.327 22.056 1.00 96.56 288 THR A O 1
ATOM 2198 N N . LEU A 1 289 ? -20.436 -8.692 20.380 1.00 97.19 289 LEU A N 1
ATOM 2199 C CA . LEU A 1 289 ? -21.326 -7.741 19.704 1.00 97.19 289 LEU A CA 1
ATOM 2200 C C . LEU A 1 289 ? -22.698 -8.388 19.514 1.00 97.19 289 LEU A C 1
ATOM 2202 O O . LEU A 1 289 ? -22.772 -9.506 19.005 1.00 97.19 289 LEU A O 1
ATOM 2206 N N . ARG A 1 290 ? -23.768 -7.677 19.878 1.00 97.38 290 ARG A N 1
ATOM 2207 C CA . ARG A 1 290 ? -25.153 -8.051 19.572 1.00 97.38 290 ARG A CA 1
ATOM 2208 C C . ARG A 1 290 ? -25.686 -7.111 18.498 1.00 97.38 290 ARG A C 1
ATOM 2210 O O . ARG A 1 290 ? -25.586 -5.892 18.646 1.00 97.38 290 ARG A O 1
ATOM 2217 N N . PHE A 1 291 ? -26.238 -7.680 17.433 1.00 96.94 291 PHE A N 1
ATOM 2218 C CA . PHE A 1 291 ? -26.812 -6.940 16.312 1.00 96.94 291 PHE A CA 1
ATOM 2219 C C . PHE A 1 291 ? -28.333 -7.042 16.330 1.00 96.94 291 PHE A C 1
ATOM 2221 O O . PHE A 1 291 ? -28.873 -8.066 16.748 1.00 96.94 291 PHE A O 1
ATOM 2228 N N . ARG A 1 292 ? -29.012 -6.005 15.837 1.00 95.00 292 ARG A N 1
ATOM 2229 C CA . ARG A 1 292 ? -30.404 -6.119 15.402 1.00 95.00 292 ARG A CA 1
ATOM 2230 C C . ARG A 1 292 ? -30.407 -6.622 13.962 1.00 95.00 292 ARG A C 1
ATOM 2232 O O . ARG A 1 292 ? -29.697 -6.078 13.117 1.00 95.00 292 ARG A O 1
ATOM 2239 N N . ILE A 1 293 ? -31.197 -7.655 13.705 1.00 88.06 293 ILE A N 1
ATOM 2240 C CA . ILE A 1 293 ? -31.606 -8.032 12.353 1.00 88.06 293 ILE A CA 1
ATOM 2241 C C . ILE A 1 293 ? -32.813 -7.141 12.033 1.00 88.06 293 ILE A C 1
ATOM 2243 O O . ILE A 1 293 ? -33.743 -7.097 12.838 1.00 88.06 293 ILE A O 1
ATOM 2247 N N . SER A 1 294 ? -32.781 -6.389 10.930 1.00 82.06 294 SER A N 1
ATOM 2248 C CA . SER A 1 294 ? -33.995 -5.740 10.419 1.00 82.06 294 SER A CA 1
ATOM 2249 C C . SER A 1 294 ? -34.898 -6.826 9.837 1.00 82.06 294 SER A C 1
ATOM 2251 O O . SER A 1 294 ? -34.440 -7.624 9.021 1.00 82.06 294 SER A O 1
ATOM 2253 N N . ASP A 1 295 ? -36.168 -6.848 10.243 1.00 80.56 295 ASP A N 1
ATOM 2254 C CA . ASP A 1 295 ? -37.180 -7.742 9.659 1.00 80.56 295 ASP A CA 1
ATOM 2255 C C . ASP A 1 295 ? -37.489 -7.376 8.190 1.00 80.56 295 ASP A C 1
ATOM 2257 O O . ASP A 1 295 ? -38.051 -8.179 7.450 1.00 80.56 295 ASP A O 1
ATOM 2261 N N . ASP A 1 296 ? -37.077 -6.176 7.761 1.00 76.19 296 ASP A N 1
ATOM 2262 C CA . ASP A 1 296 ? -37.031 -5.733 6.369 1.00 76.19 296 ASP A CA 1
ATOM 2263 C C . ASP A 1 296 ? -35.716 -6.202 5.688 1.00 76.19 296 ASP A C 1
ATOM 2265 O O . ASP A 1 296 ? -34.630 -5.689 5.999 1.00 76.19 296 ASP A O 1
ATOM 2269 N N . PRO A 1 297 ? -35.776 -7.167 4.744 1.00 63.59 297 PRO A N 1
ATOM 2270 C CA . PRO A 1 297 ? -34.601 -7.686 4.047 1.00 63.59 297 PRO A CA 1
ATOM 2271 C C . PRO A 1 297 ? -34.076 -6.754 2.942 1.00 63.59 297 PRO A C 1
ATOM 2273 O O . PRO A 1 297 ? -33.024 -7.043 2.365 1.00 63.59 297 PRO A O 1
ATOM 2276 N N . GLU A 1 298 ? -34.784 -5.673 2.612 1.00 63.78 298 GLU A N 1
ATOM 2277 C CA . GLU A 1 298 ? -34.348 -4.655 1.657 1.00 63.78 298 GLU A CA 1
ATOM 2278 C C . GLU A 1 298 ? -33.527 -3.566 2.358 1.00 63.78 298 GLU A C 1
ATOM 2280 O O . GLU A 1 298 ? -32.421 -3.258 1.901 1.00 63.78 298 GLU A O 1
ATOM 2285 N N . GLU A 1 299 ? -33.974 -3.075 3.523 1.00 65.19 299 GLU A N 1
ATOM 2286 C CA . GLU A 1 299 ? -33.165 -2.178 4.367 1.00 65.19 299 GLU A CA 1
ATOM 2287 C C . GLU A 1 299 ? -31.830 -2.843 4.745 1.00 65.19 299 GLU A C 1
ATOM 2289 O O . GLU A 1 299 ? -30.760 -2.235 4.623 1.00 65.19 299 GLU A O 1
ATOM 2294 N N . ALA A 1 300 ? -31.874 -4.129 5.116 1.00 59.19 300 ALA A N 1
ATOM 2295 C CA . ALA A 1 300 ? -30.704 -4.914 5.507 1.00 59.19 300 ALA A CA 1
ATOM 2296 C C . ALA A 1 300 ? -29.610 -5.005 4.423 1.00 59.19 300 ALA A C 1
ATOM 2298 O O . ALA A 1 300 ? -28.445 -5.223 4.754 1.00 59.19 300 ALA A O 1
ATOM 2299 N N . ARG A 1 301 ? -29.946 -4.817 3.136 1.00 63.41 301 ARG A N 1
ATOM 2300 C CA . ARG A 1 301 ? -28.970 -4.824 2.027 1.00 63.41 301 ARG A CA 1
ATOM 2301 C C . ARG A 1 301 ? -28.239 -3.490 1.858 1.00 63.41 301 ARG A C 1
ATOM 2303 O O . ARG A 1 301 ? -27.293 -3.416 1.077 1.00 63.41 301 ARG A O 1
ATOM 2310 N N . GLY A 1 302 ? -28.673 -2.425 2.538 1.00 54.78 302 GLY A N 1
ATOM 2311 C CA . GLY A 1 302 ? -28.083 -1.087 2.425 1.00 54.78 302 GLY A CA 1
ATOM 2312 C C . GLY A 1 302 ? -28.240 -0.435 1.044 1.00 54.78 302 GLY A C 1
ATOM 2313 O O . GLY A 1 302 ? -27.641 0.614 0.789 1.00 54.78 302 GLY A O 1
ATOM 2314 N N . VAL A 1 303 ? -29.041 -1.031 0.153 1.00 53.84 303 VAL A N 1
ATOM 2315 C CA . VAL A 1 303 ? -29.327 -0.502 -1.181 1.00 53.84 303 VAL A CA 1
ATOM 2316 C C . VAL A 1 303 ? -30.210 0.726 -1.017 1.00 53.84 303 VAL A C 1
ATOM 2318 O O . VAL A 1 303 ? -31.423 0.633 -0.841 1.00 53.84 303 VAL A O 1
ATOM 2321 N N . LYS A 1 304 ? -29.604 1.913 -1.109 1.00 50.44 304 LYS A N 1
ATOM 2322 C CA . LYS A 1 304 ? -30.370 3.131 -1.372 1.00 50.44 304 LYS A CA 1
ATOM 2323 C C . LYS A 1 304 ? -31.063 2.960 -2.722 1.00 50.44 304 LYS A C 1
ATOM 2325 O O . LYS A 1 304 ? -30.423 3.154 -3.755 1.00 50.44 304 LYS A O 1
ATOM 2330 N N . ARG A 1 305 ? -32.365 2.655 -2.712 1.00 50.44 305 ARG A N 1
ATOM 2331 C CA . ARG A 1 305 ? -33.230 2.871 -3.876 1.00 50.44 305 ARG A CA 1
ATOM 2332 C C . ARG A 1 305 ? -32.966 4.293 -4.384 1.00 50.44 305 ARG A C 1
ATOM 2334 O O . ARG A 1 305 ? -33.198 5.258 -3.652 1.00 50.44 305 ARG A O 1
ATOM 2341 N N . LYS A 1 306 ? -32.470 4.436 -5.620 1.00 54.41 306 LYS A N 1
ATOM 2342 C CA . LYS A 1 306 ? -32.646 5.698 -6.351 1.00 54.41 306 LYS A CA 1
ATOM 2343 C C . LYS A 1 306 ? -34.163 5.936 -6.416 1.00 54.41 306 LYS A C 1
ATOM 2345 O O . LYS A 1 306 ? -34.913 4.977 -6.601 1.00 54.41 306 LYS A O 1
ATOM 2350 N N . SER A 1 307 ? -34.616 7.172 -6.208 1.00 53.12 307 SER A N 1
ATOM 2351 C CA . SER A 1 307 ? -36.043 7.525 -6.293 1.00 53.12 307 SER A CA 1
ATOM 2352 C C . SER A 1 307 ? -36.647 7.031 -7.617 1.00 53.12 307 SER A C 1
ATOM 2354 O O . SER A 1 307 ? -35.896 6.974 -8.587 1.00 53.12 307 SER A O 1
ATOM 2356 N N . PRO A 1 308 ? -37.954 6.706 -7.707 1.00 57.69 308 PRO A N 1
ATOM 2357 C CA . PRO A 1 308 ? -38.559 6.187 -8.938 1.00 57.69 308 PRO A CA 1
ATOM 2358 C C . PRO A 1 308 ? -38.227 7.060 -10.158 1.00 57.69 308 PRO A C 1
ATOM 2360 O O . PRO A 1 308 ? -38.692 8.195 -10.264 1.00 57.69 308 PRO A O 1
ATOM 2363 N N . ILE A 1 309 ? -37.372 6.551 -11.052 1.00 60.94 309 ILE A N 1
ATOM 2364 C CA . ILE A 1 309 ? -36.830 7.332 -12.167 1.00 60.94 309 ILE A CA 1
ATOM 2365 C C . ILE A 1 309 ? -37.716 7.111 -13.394 1.00 60.94 309 ILE A C 1
ATOM 2367 O O . ILE A 1 309 ? -37.682 6.045 -14.006 1.00 60.94 309 ILE A O 1
ATOM 2371 N N . VAL A 1 310 ? -38.520 8.112 -13.753 1.00 69.62 310 VAL A N 1
ATOM 2372 C CA . VAL A 1 310 ? -39.403 8.043 -14.928 1.00 69.62 310 VAL A CA 1
ATOM 2373 C C . VAL A 1 310 ? -38.560 8.092 -16.204 1.00 69.62 310 VAL A C 1
ATOM 2375 O O . VAL A 1 310 ? -37.852 9.072 -16.445 1.00 69.62 310 VAL A O 1
ATOM 2378 N N . ALA A 1 311 ? -38.624 7.025 -17.002 1.00 66.69 311 ALA A N 1
ATOM 2379 C CA . ALA A 1 311 ? -37.817 6.863 -18.206 1.00 66.69 311 ALA A CA 1
ATOM 2380 C C . ALA A 1 311 ? -38.196 7.850 -19.320 1.00 66.69 311 ALA A C 1
ATOM 2382 O O . ALA A 1 311 ? -39.370 8.023 -19.644 1.00 66.69 311 ALA A O 1
ATOM 2383 N N . SER A 1 312 ? -37.179 8.441 -19.955 1.00 62.56 312 SER A N 1
ATOM 2384 C CA . SER A 1 312 ? -37.328 9.077 -21.269 1.00 62.56 312 SER A CA 1
ATOM 2385 C C . SER A 1 312 ? -37.206 8.032 -22.387 1.00 62.56 312 SER A C 1
ATOM 2387 O O . SER A 1 312 ? -36.534 7.013 -22.222 1.00 62.56 312 SER A O 1
ATOM 2389 N N . SER A 1 313 ? -37.803 8.302 -23.549 1.00 62.94 313 SER A N 1
ATOM 2390 C CA . SER A 1 313 ? -37.998 7.377 -24.683 1.00 62.94 313 SER A CA 1
ATOM 2391 C C . SER A 1 313 ? -36.733 6.921 -25.441 1.00 62.94 313 SER A C 1
ATOM 2393 O O . SER A 1 313 ? -36.842 6.363 -26.530 1.00 62.94 313 SER A O 1
ATOM 2395 N N . ASP A 1 314 ? -35.533 7.157 -24.905 1.00 59.12 314 ASP A N 1
ATOM 2396 C CA . ASP A 1 314 ? -34.256 7.012 -25.624 1.00 59.12 314 ASP A CA 1
ATOM 2397 C C . ASP A 1 314 ? -33.284 5.973 -25.036 1.00 59.12 314 ASP A C 1
ATOM 2399 O O . ASP A 1 314 ? -32.108 5.930 -25.403 1.00 59.12 314 ASP A O 1
ATOM 2403 N N . VAL A 1 315 ? -33.766 5.071 -24.176 1.00 60.12 315 VAL A N 1
ATOM 2404 C CA . VAL A 1 315 ? -33.005 3.876 -23.767 1.00 60.12 315 VAL A CA 1
ATOM 2405 C C . VAL A 1 315 ? -33.142 2.800 -24.854 1.00 60.12 315 VAL A C 1
ATOM 2407 O O . VAL A 1 315 ? -34.169 2.138 -24.950 1.00 60.12 315 VAL A O 1
ATOM 2410 N N . ARG A 1 316 ? -32.124 2.657 -25.717 1.00 62.06 316 ARG A N 1
ATOM 2411 C CA . ARG A 1 316 ? -32.223 1.901 -26.989 1.00 62.06 316 ARG A CA 1
ATOM 2412 C C . ARG A 1 316 ? -31.408 0.599 -27.077 1.00 62.06 316 ARG A C 1
ATOM 2414 O O . ARG A 1 316 ? -31.322 0.031 -28.162 1.00 62.06 316 ARG A O 1
ATOM 2421 N N . SER A 1 317 ? -30.807 0.113 -25.987 1.00 77.62 317 SER A N 1
ATOM 2422 C CA . SER A 1 317 ? -30.066 -1.165 -26.003 1.00 77.62 317 SER A CA 1
ATOM 2423 C C . SER A 1 317 ? -29.964 -1.848 -24.635 1.00 77.62 317 SER A C 1
ATOM 2425 O O . SER A 1 317 ? -29.073 -1.539 -23.838 1.00 77.62 317 SER A O 1
ATOM 2427 N N . PHE A 1 318 ? -30.829 -2.838 -24.418 1.00 86.88 318 PHE A N 1
ATOM 2428 C CA . PHE A 1 318 ? -30.643 -3.905 -23.429 1.00 86.88 318 PHE A CA 1
ATOM 2429 C C . PHE A 1 318 ? -29.868 -5.070 -24.069 1.00 86.88 318 PHE A C 1
ATOM 2431 O O . PHE A 1 318 ? -29.767 -5.152 -25.295 1.00 86.88 318 PHE A O 1
ATOM 2438 N N . GLN A 1 319 ? -29.264 -5.937 -23.258 1.00 88.00 319 GLN A N 1
ATOM 2439 C CA . GLN A 1 319 ? -28.546 -7.128 -23.736 1.00 88.00 319 GLN A CA 1
ATOM 2440 C C . GLN A 1 319 ? -29.475 -8.342 -23.899 1.00 88.00 319 GLN A C 1
ATOM 2442 O O . GLN A 1 319 ? -29.204 -9.219 -24.715 1.00 88.00 319 GLN A O 1
ATOM 2447 N N . SER A 1 320 ? -30.554 -8.350 -23.125 1.00 87.62 320 SER A N 1
ATOM 2448 C CA . SER A 1 320 ? -31.436 -9.477 -22.827 1.00 87.62 320 SER A CA 1
ATOM 2449 C C . SER A 1 320 ? -32.804 -8.929 -22.394 1.00 87.62 320 SER A C 1
ATOM 2451 O O . SER A 1 320 ? -32.912 -7.767 -21.985 1.00 87.62 320 SER A O 1
ATOM 2453 N N . LEU A 1 321 ? -33.848 -9.750 -22.509 1.00 86.06 321 LEU A N 1
ATOM 2454 C CA . LEU A 1 321 ? -35.233 -9.448 -22.124 1.00 86.06 321 LEU A CA 1
ATOM 2455 C C . LEU A 1 321 ? -35.764 -10.578 -21.219 1.00 86.06 321 LEU A C 1
ATOM 2457 O O . LEU A 1 321 ? -35.221 -11.683 -21.295 1.00 86.06 321 LEU A O 1
ATOM 2461 N N . PRO A 1 322 ? -36.818 -10.348 -20.407 1.00 85.44 322 PRO A N 1
ATOM 2462 C CA . PRO A 1 322 ? -37.429 -11.401 -19.591 1.00 85.44 322 PRO A CA 1
ATOM 2463 C C . PRO A 1 322 ? -37.789 -12.636 -20.440 1.00 85.44 322 PRO A C 1
ATOM 2465 O O . PRO A 1 322 ? -38.247 -12.456 -21.570 1.00 85.44 322 PRO A O 1
ATOM 2468 N N . PRO A 1 323 ? -37.591 -13.878 -19.948 1.00 84.06 323 PRO A N 1
ATOM 2469 C CA . PRO A 1 323 ? -37.180 -14.273 -18.591 1.00 84.06 323 PRO A CA 1
ATOM 2470 C C . PRO A 1 323 ? -35.707 -14.033 -18.221 1.00 84.06 323 PRO A C 1
ATOM 2472 O O . PRO A 1 323 ? -35.343 -14.228 -17.062 1.00 84.06 323 PRO A O 1
ATOM 2475 N N . GLU A 1 324 ? -34.838 -13.637 -19.153 1.00 89.06 324 GLU A N 1
ATOM 2476 C CA . GLU A 1 324 ? -33.430 -13.393 -18.830 1.00 89.06 324 GLU A CA 1
ATOM 2477 C C . GLU A 1 324 ? -33.234 -12.070 -18.054 1.00 89.06 324 GLU A C 1
ATOM 2479 O O . GLU A 1 324 ? -33.966 -11.101 -18.285 1.00 89.06 324 GLU A O 1
ATOM 2484 N N . PRO A 1 325 ? -32.223 -11.980 -17.162 1.00 88.69 325 PRO A N 1
ATOM 2485 C CA . PRO A 1 325 ? -31.881 -10.747 -16.451 1.00 88.69 325 PRO A CA 1
ATOM 2486 C C . PRO A 1 325 ? -31.708 -9.560 -17.402 1.00 88.69 325 PRO A C 1
ATOM 2488 O O . PRO A 1 325 ? -30.900 -9.618 -18.329 1.00 88.69 325 PRO A O 1
ATOM 2491 N N . VAL A 1 326 ? -32.444 -8.469 -17.179 1.00 93.12 326 VAL A N 1
ATOM 2492 C CA . VAL A 1 326 ? -32.468 -7.314 -18.093 1.00 93.12 326 VAL A CA 1
ATOM 2493 C C . VAL A 1 326 ? -31.242 -6.432 -17.854 1.00 93.12 326 VAL A C 1
ATOM 2495 O O . VAL A 1 326 ? -31.258 -5.526 -17.021 1.00 93.12 326 VAL A O 1
ATOM 2498 N N . ILE A 1 327 ? -30.158 -6.705 -18.581 1.00 91.56 327 ILE A N 1
ATOM 2499 C CA . ILE A 1 327 ? -28.884 -5.986 -18.447 1.00 91.56 327 ILE A CA 1
ATOM 2500 C C . ILE A 1 327 ? -28.837 -4.795 -19.413 1.00 91.56 327 ILE A C 1
ATOM 2502 O O . ILE A 1 327 ? -29.111 -4.920 -20.611 1.00 91.56 327 ILE A O 1
ATOM 2506 N N . VAL A 1 328 ? -28.433 -3.626 -18.912 1.00 92.50 328 VAL A N 1
ATOM 2507 C CA . VAL A 1 328 ? -28.151 -2.431 -19.720 1.00 92.50 328 VAL A CA 1
ATOM 2508 C C . VAL A 1 328 ? -26.875 -2.670 -20.532 1.00 92.50 328 VAL A C 1
ATOM 2510 O O . VAL A 1 328 ? -25.774 -2.585 -19.999 1.00 92.50 328 VAL A O 1
ATOM 2513 N N . ASN A 1 329 ? -26.996 -2.955 -21.831 1.00 91.25 329 ASN A N 1
ATOM 2514 C CA . ASN A 1 329 ? -25.844 -3.254 -22.694 1.00 91.25 329 ASN A CA 1
ATOM 2515 C C . ASN A 1 329 ? -24.941 -2.020 -22.850 1.00 91.25 329 ASN A C 1
ATOM 2517 O O . ASN A 1 329 ? -23.750 -2.037 -22.536 1.00 91.25 329 ASN A O 1
ATOM 2521 N N . LYS A 1 330 ? -25.537 -0.913 -23.303 1.00 91.12 330 LYS A N 1
ATOM 2522 C CA . LYS A 1 330 ? -24.825 0.339 -23.548 1.00 91.12 330 LYS A CA 1
ATOM 2523 C C . LYS A 1 330 ? -25.703 1.538 -23.226 1.00 91.12 330 LYS A C 1
ATOM 2525 O O . LYS A 1 330 ? -26.830 1.647 -23.703 1.00 91.12 330 LYS A O 1
ATOM 2530 N N . VAL A 1 331 ? -25.138 2.462 -22.459 1.00 90.88 331 VAL A N 1
ATOM 2531 C CA . VAL A 1 331 ? -25.701 3.789 -22.211 1.00 90.88 331 VAL A CA 1
ATOM 2532 C C . VAL A 1 331 ? -25.224 4.741 -23.315 1.00 90.88 331 VAL A C 1
ATOM 2534 O O . VAL A 1 331 ? -24.065 4.695 -23.733 1.00 90.88 331 VAL A O 1
ATOM 2537 N N . ALA A 1 332 ? -26.124 5.582 -23.826 1.00 86.56 332 ALA A N 1
ATOM 2538 C CA . ALA A 1 332 ? -25.777 6.619 -24.793 1.00 86.56 332 ALA A CA 1
ATOM 2539 C C . ALA A 1 332 ? -25.166 7.831 -24.073 1.00 86.56 332 ALA A C 1
ATOM 2541 O O . ALA A 1 332 ? -25.793 8.379 -23.167 1.00 86.56 332 ALA A O 1
ATOM 2542 N N . ALA A 1 333 ? -23.973 8.258 -24.497 1.00 87.69 333 ALA A N 1
ATOM 2543 C CA . ALA A 1 333 ? -23.308 9.442 -23.955 1.00 87.69 333 ALA A CA 1
ATOM 2544 C C . ALA A 1 333 ? -24.149 10.708 -24.213 1.00 87.69 333 ALA A C 1
ATOM 2546 O O . ALA A 1 333 ? -24.641 10.914 -25.324 1.00 87.69 333 ALA A O 1
ATOM 2547 N N . GLY A 1 334 ? -24.336 11.532 -23.182 1.00 88.88 334 GLY A N 1
ATOM 2548 C CA . GLY A 1 334 ? -25.270 12.662 -23.160 1.00 88.88 334 GLY A CA 1
ATOM 2549 C C . GLY A 1 334 ? -26.752 12.271 -23.037 1.00 88.88 334 GLY A C 1
ATOM 2550 O O . GLY A 1 334 ? -27.613 13.149 -23.046 1.00 88.88 334 GLY A O 1
ATOM 2551 N N . GLY A 1 335 ? -27.075 10.978 -22.940 1.00 88.69 335 GLY A N 1
ATOM 2552 C CA . GLY A 1 335 ? -28.445 10.475 -22.843 1.00 88.69 335 GLY A CA 1
ATOM 2553 C C . GLY A 1 335 ? -29.015 10.504 -21.421 1.00 88.69 335 GLY A C 1
ATOM 2554 O O . GLY A 1 335 ? -28.283 10.508 -20.433 1.00 88.69 335 GLY A O 1
ATOM 2555 N N . TRP A 1 336 ? -30.348 10.438 -21.314 1.00 89.56 336 TRP A N 1
ATOM 2556 C CA . TRP A 1 336 ? -31.078 10.403 -20.034 1.00 89.56 336 TRP A CA 1
ATOM 2557 C C . TRP A 1 336 ? -30.558 9.326 -19.064 1.00 89.56 336 TRP A C 1
ATOM 2559 O O . TRP A 1 336 ? -30.435 9.576 -17.870 1.00 89.56 336 TRP A O 1
ATOM 2569 N N . ALA A 1 337 ? -30.202 8.142 -19.572 1.00 86.25 337 ALA A N 1
ATOM 2570 C CA . ALA A 1 337 ? -29.689 7.061 -18.734 1.00 86.25 337 ALA A CA 1
ATOM 2571 C C . ALA A 1 337 ? -28.318 7.396 -18.108 1.00 86.25 337 ALA A C 1
ATOM 2573 O O . ALA A 1 337 ? -28.073 7.024 -16.963 1.00 86.25 337 ALA A O 1
ATOM 2574 N N . GLU A 1 338 ? -27.456 8.150 -18.800 1.00 88.12 338 GLU A N 1
ATOM 2575 C CA . GLU A 1 338 ? -26.174 8.609 -18.248 1.00 88.12 338 GLU A CA 1
ATOM 2576 C C . GLU A 1 338 ? -26.386 9.703 -17.193 1.00 88.12 338 GLU A C 1
ATOM 2578 O O . GLU A 1 338 ? -25.762 9.667 -16.134 1.00 88.12 338 GLU A O 1
ATOM 2583 N N . SER A 1 339 ? -27.312 10.642 -17.425 1.00 84.56 339 SER A N 1
ATOM 2584 C CA . SER A 1 339 ? -27.552 11.755 -16.494 1.00 84.56 339 SER A CA 1
ATOM 2585 C C . SER A 1 339 ? -28.200 11.330 -15.169 1.00 84.56 339 SER A C 1
ATOM 2587 O O . SER A 1 339 ? -27.982 11.985 -14.151 1.00 84.56 339 SER A O 1
ATOM 2589 N N . VAL A 1 340 ? -28.924 10.203 -15.143 1.00 84.50 340 VAL A N 1
ATOM 2590 C CA . VAL A 1 340 ? -29.402 9.550 -13.902 1.00 84.50 340 VAL A CA 1
ATOM 2591 C C . VAL A 1 340 ? -28.422 8.487 -13.366 1.00 84.50 340 VAL A C 1
ATOM 2593 O O . VAL A 1 340 ? -28.693 7.802 -12.369 1.00 84.50 340 VAL A O 1
ATOM 2596 N N . GLY A 1 341 ? -27.256 8.362 -14.006 1.00 86.94 341 GLY A N 1
ATOM 2597 C CA . GLY A 1 341 ? -26.135 7.529 -13.588 1.00 86.94 341 GLY A CA 1
ATOM 2598 C C . GLY A 1 341 ? -26.403 6.030 -13.663 1.00 86.94 341 GLY A C 1
ATOM 2599 O O . GLY A 1 341 ? -26.081 5.336 -12.700 1.00 86.94 341 GLY A O 1
ATOM 2600 N N . PHE A 1 342 ? -27.045 5.546 -14.730 1.00 87.81 342 PHE A N 1
ATOM 2601 C CA . PHE A 1 342 ? -26.935 4.138 -15.123 1.00 87.81 342 PHE A CA 1
ATOM 2602 C C . PHE A 1 342 ? -25.584 3.885 -15.801 1.00 87.81 342 PHE A C 1
ATOM 2604 O O . PHE A 1 342 ? -25.056 4.758 -16.494 1.00 87.81 342 PHE A O 1
ATOM 2611 N N . LEU A 1 343 ? -25.060 2.672 -15.652 1.00 87.94 343 LEU A N 1
ATOM 2612 C CA . LEU A 1 343 ? -23.837 2.204 -16.302 1.00 87.94 343 LEU A CA 1
ATOM 2613 C C . LEU A 1 343 ? -24.117 0.988 -17.197 1.00 87.94 343 LEU A C 1
ATOM 2615 O O . LEU A 1 343 ? -25.050 0.218 -16.972 1.00 87.94 343 LEU A O 1
ATOM 2619 N N . GLY A 1 344 ? -23.286 0.801 -18.225 1.00 89.69 344 GLY A N 1
ATOM 2620 C CA . GLY A 1 344 ? -23.298 -0.435 -19.011 1.00 89.69 344 GLY A CA 1
ATOM 2621 C C . GLY A 1 344 ? -22.874 -1.623 -18.142 1.00 89.69 344 GLY A C 1
ATOM 2622 O O . GLY A 1 344 ? -21.845 -1.552 -17.472 1.00 89.69 344 GLY A O 1
ATOM 2623 N N . GLY A 1 345 ? -23.667 -2.693 -18.155 1.00 88.69 345 GLY A N 1
ATOM 2624 C CA . GLY A 1 345 ? -23.512 -3.871 -17.300 1.00 88.69 345 GLY A CA 1
ATOM 2625 C C . GLY A 1 345 ? -24.381 -3.881 -16.034 1.00 88.69 345 GLY A C 1
ATOM 2626 O O . GLY A 1 345 ? -24.327 -4.861 -15.298 1.00 88.69 345 GLY A O 1
ATOM 2627 N N . GLU A 1 346 ? -25.184 -2.844 -15.765 1.00 89.25 346 GLU A N 1
ATOM 2628 C CA . GLU A 1 346 ? -26.141 -2.861 -14.646 1.00 89.25 346 GLU A CA 1
ATOM 2629 C C . GLU A 1 346 ? -27.409 -3.670 -14.977 1.00 89.25 346 GLU A C 1
ATOM 2631 O O . GLU A 1 346 ? -27.932 -3.612 -16.092 1.00 89.25 346 GLU A O 1
ATOM 2636 N N . GLU A 1 347 ? -27.910 -4.416 -13.990 1.00 90.88 347 GLU A N 1
ATOM 2637 C CA . GLU A 1 347 ? -29.117 -5.247 -14.073 1.00 90.88 347 GLU A CA 1
ATOM 2638 C C . GLU A 1 347 ? -30.356 -4.477 -13.584 1.00 90.88 347 GLU A C 1
ATOM 2640 O O . GLU A 1 347 ? -30.351 -3.870 -12.509 1.00 90.88 347 GLU A O 1
ATOM 2645 N N . ILE A 1 348 ? -31.442 -4.524 -14.357 1.00 91.50 348 ILE A N 1
ATOM 2646 C CA . ILE A 1 348 ? -32.729 -3.922 -14.007 1.00 91.50 348 ILE A CA 1
ATOM 2647 C C . ILE A 1 348 ? -33.629 -4.997 -13.389 1.00 91.50 348 ILE A C 1
ATOM 2649 O O . ILE A 1 348 ? -34.151 -5.863 -14.087 1.00 91.50 348 ILE A O 1
ATOM 2653 N N . LEU A 1 349 ? -33.835 -4.911 -12.072 1.00 88.56 349 LEU A N 1
ATOM 2654 C CA . LEU A 1 349 ? -34.634 -5.866 -11.285 1.00 88.56 349 LEU A CA 1
ATOM 2655 C C . LEU A 1 349 ? -36.139 -5.536 -11.231 1.00 88.56 349 LEU A C 1
ATOM 2657 O O . LEU A 1 349 ? -36.954 -6.403 -10.906 1.00 88.56 349 LEU A O 1
ATOM 2661 N N . VAL A 1 350 ? -36.502 -4.273 -11.485 1.00 86.75 350 VAL A N 1
ATOM 2662 C CA . VAL A 1 350 ? -37.868 -3.733 -11.374 1.00 86.75 350 VAL A CA 1
ATOM 2663 C C . VAL A 1 350 ? -38.101 -2.684 -12.461 1.00 86.75 350 VAL A C 1
ATOM 2665 O O . VAL A 1 350 ? -37.289 -1.771 -12.619 1.00 86.75 350 VAL A O 1
ATOM 2668 N N . VAL A 1 351 ? -39.232 -2.773 -13.163 1.00 86.69 351 VAL A N 1
ATOM 2669 C CA . VAL A 1 351 ? -39.720 -1.775 -14.128 1.00 86.69 351 VAL A CA 1
ATOM 2670 C C . VAL A 1 351 ? -41.168 -1.438 -13.771 1.00 86.69 351 VAL A C 1
ATOM 2672 O O . VAL A 1 351 ? -41.962 -2.324 -13.489 1.00 86.69 351 VAL A O 1
ATOM 2675 N N . ASN A 1 352 ? -41.513 -0.148 -13.718 1.00 83.94 352 ASN A N 1
ATOM 2676 C CA . ASN A 1 352 ? -42.851 0.366 -13.363 1.00 83.94 352 ASN A CA 1
ATOM 2677 C C . ASN A 1 352 ? -43.445 -0.099 -12.007 1.00 83.94 352 ASN A C 1
ATOM 2679 O O . ASN A 1 352 ? -44.585 0.236 -11.701 1.00 83.94 352 ASN A O 1
ATOM 2683 N N . GLY A 1 353 ? -42.668 -0.789 -11.165 1.00 84.25 353 GLY A N 1
ATOM 2684 C CA . GLY A 1 353 ? -43.099 -1.346 -9.874 1.00 84.25 353 GLY A CA 1
ATOM 2685 C C . GLY A 1 353 ? -43.203 -2.875 -9.859 1.00 84.25 353 GLY A C 1
ATOM 2686 O O . GLY A 1 353 ? -43.224 -3.466 -8.783 1.00 84.25 353 GLY A O 1
ATOM 2687 N N . GLU A 1 354 ? -43.183 -3.514 -11.026 1.00 84.06 354 GLU A N 1
ATOM 2688 C CA . GLU A 1 354 ? -43.186 -4.967 -11.202 1.00 84.06 354 GLU A CA 1
ATOM 2689 C C . GLU A 1 354 ? -41.754 -5.489 -11.385 1.00 84.06 354 GLU A C 1
ATOM 2691 O O . GLU A 1 354 ? -40.897 -4.808 -11.956 1.00 84.06 354 GLU A O 1
ATOM 2696 N N . SER A 1 355 ? -41.460 -6.692 -10.884 1.00 83.56 355 SER A N 1
ATOM 2697 C CA . SER A 1 355 ? -40.128 -7.280 -11.058 1.00 83.56 355 SER A CA 1
ATOM 2698 C C . SER A 1 355 ? -39.949 -7.807 -12.478 1.00 83.56 355 SER A C 1
ATOM 2700 O O . SER A 1 355 ? -40.822 -8.496 -12.996 1.00 83.56 355 SER A O 1
ATOM 2702 N N . THR A 1 356 ? -38.788 -7.563 -13.083 1.00 86.56 356 THR A N 1
ATOM 2703 C CA . THR A 1 356 ? -38.461 -8.056 -14.433 1.00 86.56 356 THR A CA 1
ATOM 2704 C C . THR A 1 356 ? -38.457 -9.583 -14.534 1.00 86.56 356 THR A C 1
ATOM 2706 O O . THR A 1 356 ? -38.724 -10.109 -15.607 1.00 86.56 356 THR A O 1
ATOM 2709 N N . VAL A 1 357 ? -38.256 -10.297 -13.420 1.00 82.25 357 VAL A N 1
ATOM 2710 C CA . VAL A 1 357 ? -38.383 -11.766 -13.337 1.00 82.25 357 VAL A CA 1
ATOM 2711 C C . VAL A 1 357 ? -39.851 -12.223 -13.367 1.00 82.25 357 VAL A C 1
ATOM 2713 O O . VAL A 1 357 ? -40.135 -13.338 -13.783 1.00 82.25 357 VAL A O 1
ATOM 2716 N N . ALA A 1 358 ? -40.794 -11.373 -12.949 1.00 80.19 358 ALA A N 1
ATOM 2717 C CA . ALA A 1 358 ? -42.231 -11.652 -13.029 1.00 80.19 358 ALA A CA 1
ATOM 2718 C C . ALA A 1 358 ? -42.836 -11.270 -14.394 1.00 80.19 358 ALA A C 1
ATOM 2720 O O . ALA A 1 358 ? -43.900 -11.760 -14.746 1.00 80.19 358 ALA A O 1
ATOM 2721 N N . MET A 1 359 ? -42.148 -10.445 -15.193 1.00 74.94 359 MET A N 1
ATOM 2722 C CA . MET A 1 359 ? -42.580 -10.016 -16.534 1.00 74.94 359 MET A CA 1
ATOM 2723 C C . MET A 1 359 ? -42.404 -11.090 -17.628 1.00 74.94 359 MET A C 1
ATOM 2725 O O . MET A 1 359 ? -42.369 -10.755 -18.810 1.00 74.94 359 MET A O 1
ATOM 2729 N N . SER A 1 360 ? -42.234 -12.365 -17.263 1.00 68.81 360 SER A N 1
ATOM 2730 C CA . SER A 1 360 ? -41.919 -13.454 -18.199 1.00 68.81 360 SER A CA 1
ATOM 2731 C C . SER A 1 360 ? -43.001 -14.527 -18.325 1.00 68.81 360 SER A C 1
ATOM 2733 O O . SER A 1 360 ? -42.722 -15.606 -18.843 1.00 68.81 360 SER A O 1
ATOM 2735 N N . SER A 1 361 ? -44.210 -14.266 -17.829 1.00 52.12 361 SER A N 1
ATOM 2736 C CA . SER A 1 361 ? -45.385 -15.087 -18.110 1.00 52.12 361 SER A CA 1
ATOM 2737 C C . SER A 1 361 ? -46.120 -14.538 -19.332 1.00 52.12 361 SER A C 1
ATOM 2739 O O . SER A 1 361 ? -46.963 -13.647 -19.218 1.00 52.12 361 SER A O 1
ATOM 2741 N N . GLU A 1 362 ? -45.841 -15.112 -20.502 1.00 57.38 362 GLU A N 1
ATOM 2742 C CA . GLU A 1 362 ? -46.931 -15.335 -21.451 1.00 57.38 362 GLU A CA 1
ATOM 2743 C C . GLU A 1 362 ? -47.863 -16.355 -20.779 1.00 57.38 362 GLU A C 1
ATOM 2745 O O . GLU A 1 362 ? -47.558 -17.544 -20.717 1.00 57.38 362 GLU A O 1
ATOM 2750 N N . GLU A 1 363 ? -48.950 -15.869 -20.171 1.00 52.47 363 GLU A N 1
ATOM 2751 C CA . GLU A 1 363 ? -50.038 -16.720 -19.682 1.00 52.47 363 GLU A CA 1
ATOM 2752 C C . GLU A 1 363 ? -50.793 -17.273 -20.901 1.00 52.47 363 GLU A C 1
ATOM 2754 O O . GLU A 1 363 ? -51.812 -16.733 -21.330 1.00 52.47 363 GLU A O 1
ATOM 2759 N N . GLU A 1 364 ? -50.262 -18.342 -21.499 1.00 49.69 364 GLU A N 1
ATOM 2760 C CA . GLU A 1 364 ? -51.069 -19.220 -22.343 1.00 49.69 364 GLU A CA 1
ATOM 2761 C C . GLU A 1 364 ? -52.095 -19.928 -21.439 1.00 49.69 364 GLU A C 1
ATOM 2763 O O . GLU A 1 364 ? -51.724 -20.656 -20.519 1.00 49.69 364 GLU A O 1
ATOM 2768 N N . ASP A 1 365 ? -53.388 -19.687 -21.689 1.00 49.47 365 ASP A N 1
ATOM 2769 C CA . ASP A 1 365 ? -54.543 -20.265 -20.975 1.00 49.47 365 ASP A CA 1
ATOM 2770 C C . ASP A 1 365 ? -54.695 -21.793 -21.236 1.00 49.47 365 ASP A C 1
ATOM 2772 O O . ASP A 1 365 ? -55.747 -22.275 -21.672 1.00 49.47 365 ASP A O 1
ATOM 2776 N N . GLU A 1 366 ? -53.659 -22.598 -20.971 1.00 45.72 366 GLU A N 1
ATOM 2777 C CA . GLU A 1 366 ? -53.785 -24.061 -20.897 1.00 45.72 366 GLU A CA 1
ATOM 2778 C C . GLU A 1 366 ? -54.401 -24.463 -19.547 1.00 45.72 366 GLU A C 1
ATOM 2780 O O . GLU A 1 366 ? -53.744 -24.660 -18.525 1.00 45.72 366 GLU A O 1
ATOM 2785 N N . GLN A 1 367 ? -55.731 -24.538 -19.565 1.00 51.16 367 GLN A N 1
ATOM 2786 C CA . GLN A 1 367 ? -56.605 -24.850 -18.436 1.00 51.16 367 GLN A CA 1
ATOM 2787 C C . GLN A 1 367 ? -56.577 -26.350 -18.079 1.00 51.16 367 GLN A C 1
ATOM 2789 O O . GLN A 1 367 ? -57.563 -27.056 -18.287 1.00 51.16 367 GLN A O 1
ATOM 2794 N N . ASP A 1 368 ? -55.448 -26.825 -17.549 1.00 37.78 368 ASP A N 1
ATOM 2795 C CA . ASP A 1 368 ? -55.240 -28.22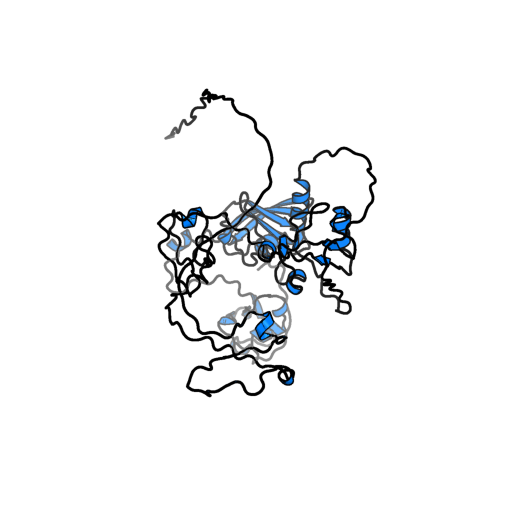6 -17.155 1.00 37.78 368 ASP A CA 1
ATOM 2796 C C . ASP A 1 368 ? -55.493 -28.468 -15.647 1.00 37.78 368 ASP A C 1
ATOM 2798 O O . ASP A 1 368 ? -55.151 -27.654 -14.782 1.00 37.78 368 ASP A O 1
ATOM 2802 N N . ASP A 1 369 ? -56.128 -29.597 -15.317 1.00 38.12 369 ASP A N 1
ATOM 2803 C CA . ASP A 1 369 ? -56.661 -29.880 -13.976 1.00 38.12 369 ASP A CA 1
ATOM 2804 C C . ASP A 1 369 ? -55.568 -30.154 -12.920 1.00 38.12 369 ASP A C 1
ATOM 2806 O O . ASP A 1 369 ? -54.915 -31.204 -12.912 1.00 38.12 369 ASP A O 1
ATOM 2810 N N . LEU A 1 370 ? -55.447 -29.268 -11.921 1.00 34.53 370 LEU A N 1
ATOM 2811 C CA . LEU A 1 370 ? -54.638 -29.505 -10.718 1.00 34.53 370 LEU A CA 1
ATOM 2812 C C . LEU A 1 370 ? -55.265 -30.580 -9.811 1.00 34.53 370 LEU A C 1
ATOM 2814 O O . LEU A 1 370 ? -55.941 -30.289 -8.819 1.00 34.53 370 LEU A O 1
ATOM 2818 N N . VAL A 1 371 ? -54.977 -31.848 -10.113 1.00 34.56 371 VAL A N 1
ATOM 2819 C CA . VAL A 1 371 ? -55.247 -32.983 -9.220 1.00 34.56 371 VAL A CA 1
ATOM 2820 C C . VAL A 1 371 ? -54.374 -32.864 -7.967 1.00 34.56 371 VAL A C 1
ATOM 2822 O O . VAL A 1 371 ? -53.207 -33.251 -7.947 1.00 34.56 371 VAL A O 1
ATOM 2825 N N . GLN A 1 372 ? -54.950 -32.323 -6.895 1.00 32.06 372 GLN A N 1
ATOM 2826 C CA . GLN A 1 372 ? -54.285 -32.212 -5.600 1.00 32.06 372 GLN A CA 1
ATOM 2827 C C . GLN A 1 372 ? -54.276 -33.575 -4.888 1.00 32.06 372 GLN A C 1
ATOM 2829 O O . GLN A 1 372 ? -55.225 -33.935 -4.191 1.00 32.06 372 GLN A O 1
ATOM 2834 N N . GLU A 1 373 ? -53.200 -34.345 -5.063 1.00 33.41 373 GLU A N 1
ATOM 2835 C CA . GLU A 1 373 ? -52.998 -35.610 -4.351 1.00 33.41 373 GLU A CA 1
ATOM 2836 C C . GLU A 1 373 ? -52.737 -35.349 -2.856 1.00 33.41 373 GLU A C 1
ATOM 2838 O O . GLU A 1 373 ? -51.701 -34.814 -2.460 1.00 33.41 373 GLU A O 1
ATOM 2843 N N . VAL A 1 374 ? -53.710 -35.704 -2.012 1.00 32.88 374 VAL A N 1
ATOM 2844 C CA . VAL A 1 374 ? -53.631 -35.558 -0.552 1.00 32.88 374 VAL A CA 1
ATOM 2845 C C . VAL A 1 374 ? -53.416 -36.931 0.080 1.00 32.88 374 VAL A C 1
ATOM 2847 O O . VAL A 1 374 ? -54.349 -37.730 0.162 1.00 32.88 374 VAL A O 1
ATOM 2850 N N . GLU A 1 375 ? -52.210 -37.194 0.594 1.00 35.69 375 GLU A N 1
ATOM 2851 C CA . GLU A 1 375 ? -51.972 -38.347 1.471 1.00 35.69 375 GLU A CA 1
ATOM 2852 C C . GLU A 1 375 ? -52.771 -38.191 2.775 1.00 35.69 375 GLU A C 1
ATOM 2854 O O . GLU A 1 375 ? -52.399 -37.445 3.685 1.00 35.69 375 GLU A O 1
ATOM 2859 N N . VAL A 1 376 ? -53.893 -38.905 2.884 1.00 39.06 376 VAL A N 1
ATOM 2860 C CA . VAL A 1 376 ? -54.727 -38.868 4.089 1.00 39.06 376 VAL A CA 1
ATOM 2861 C C . VAL A 1 376 ? -54.207 -39.874 5.117 1.00 39.06 376 VAL A C 1
ATOM 2863 O O . VAL A 1 376 ? -54.296 -41.087 4.927 1.00 39.06 376 VAL A O 1
ATOM 2866 N N . GLY A 1 377 ? -53.688 -39.366 6.238 1.00 47.00 377 GLY A N 1
ATOM 2867 C CA . GLY A 1 377 ? -53.249 -40.189 7.370 1.00 47.00 377 GLY A CA 1
ATOM 2868 C C . GLY A 1 377 ? -54.370 -41.065 7.973 1.00 47.00 377 GLY A C 1
ATOM 2869 O O . GLY A 1 377 ? -55.550 -40.838 7.704 1.00 47.00 377 GLY A O 1
ATOM 2870 N N . PRO A 1 378 ? -54.038 -42.047 8.838 1.00 41.97 378 PRO A N 1
ATOM 2871 C CA . PRO A 1 378 ? -54.892 -43.201 9.197 1.00 41.97 378 PRO A CA 1
ATOM 2872 C C . PRO A 1 378 ? -56.219 -42.923 9.950 1.00 41.97 378 PRO A C 1
ATOM 2874 O O . PRO A 1 378 ? -56.898 -43.850 10.394 1.00 41.97 378 PRO A O 1
ATOM 2877 N N . GLU A 1 379 ? -56.638 -41.666 10.070 1.00 46.69 379 GLU A N 1
ATOM 2878 C CA . GLU A 1 379 ? -57.894 -41.218 10.689 1.00 46.69 379 GLU A CA 1
ATOM 2879 C C . GLU A 1 379 ? -59.130 -41.314 9.757 1.00 46.69 379 GLU A C 1
ATOM 2881 O O . GLU A 1 379 ? -60.260 -41.121 10.212 1.00 46.69 379 GLU A O 1
ATOM 2886 N N . VAL A 1 380 ? -58.952 -41.696 8.479 1.00 43.22 380 VAL A N 1
ATOM 2887 C CA . VAL A 1 380 ? -60.027 -41.878 7.463 1.00 43.22 380 VAL A CA 1
ATOM 2888 C C . VAL A 1 380 ? -61.200 -42.736 7.962 1.00 43.22 380 VAL A C 1
ATOM 2890 O O . VAL A 1 380 ? -62.347 -42.518 7.574 1.00 43.22 380 VAL A O 1
ATOM 2893 N N . SER A 1 381 ? -60.934 -43.655 8.894 1.00 45.25 381 SER A N 1
ATOM 2894 C CA . SER A 1 381 ? -61.899 -44.515 9.599 1.00 45.25 381 SER A CA 1
ATOM 2895 C C . SER A 1 381 ? -63.120 -43.793 10.203 1.00 45.25 381 SER A C 1
ATOM 2897 O O . SER A 1 381 ? -64.095 -44.452 10.561 1.00 45.25 381 SER A O 1
ATOM 2899 N N . LYS A 1 382 ? -63.078 -42.460 10.359 1.00 48.31 382 LYS A N 1
ATOM 2900 C CA . LYS A 1 382 ? -64.166 -41.632 10.916 1.00 48.31 382 LYS A CA 1
ATOM 2901 C C . LYS A 1 382 ? -65.006 -40.893 9.861 1.00 48.31 382 LYS A C 1
ATOM 2903 O O . LYS A 1 382 ? -65.963 -40.213 10.230 1.00 48.31 382 LYS A O 1
ATOM 2908 N N . ILE A 1 383 ? -64.707 -41.023 8.564 1.00 43.62 383 ILE A N 1
ATOM 2909 C CA . ILE A 1 383 ? -65.532 -40.437 7.494 1.00 43.62 383 ILE A CA 1
ATOM 2910 C C . ILE A 1 383 ? -66.813 -41.272 7.339 1.00 43.62 383 ILE A C 1
ATOM 2912 O O . ILE A 1 383 ? -66.832 -42.317 6.692 1.00 43.62 383 ILE A O 1
ATOM 2916 N N . GLY A 1 384 ? -67.895 -40.808 7.970 1.00 43.06 384 GLY A N 1
ATOM 2917 C CA . GLY A 1 384 ? -69.188 -41.495 8.054 1.00 43.06 384 GLY A CA 1
ATOM 2918 C C . GLY A 1 384 ? -69.983 -41.538 6.744 1.00 43.06 384 GLY A C 1
ATOM 2919 O O . GLY A 1 384 ? -71.063 -40.958 6.670 1.00 43.06 384 GLY A O 1
ATOM 2920 N N . LEU A 1 385 ? -69.479 -42.256 5.735 1.00 50.50 385 LEU A N 1
ATOM 2921 C CA . LEU A 1 385 ? -70.137 -42.492 4.442 1.00 50.50 385 LEU A CA 1
ATOM 2922 C C . LEU A 1 385 ? -70.451 -43.987 4.198 1.00 50.50 385 LEU A C 1
ATOM 2924 O O . LEU A 1 385 ? -69.943 -44.583 3.245 1.00 50.50 385 LEU A O 1
ATOM 2928 N N . PRO A 1 386 ? -71.294 -44.635 5.028 1.00 43.06 386 PRO A N 1
ATOM 2929 C CA . PRO A 1 386 ? -71.721 -46.006 4.775 1.00 43.06 386 PRO A CA 1
ATOM 2930 C C . PRO A 1 386 ? -72.632 -46.085 3.534 1.00 43.06 386 PRO A C 1
ATOM 2932 O O . PRO A 1 386 ? -73.802 -45.709 3.569 1.00 43.06 386 PRO A O 1
ATOM 2935 N N . GLY A 1 387 ? -72.095 -46.618 2.432 1.00 54.47 387 GLY A N 1
ATOM 2936 C CA . GLY A 1 387 ? -72.881 -47.242 1.358 1.00 54.47 387 GLY A CA 1
ATOM 2937 C C . GLY A 1 387 ? -73.820 -46.333 0.555 1.00 54.47 387 GLY A C 1
ATOM 2938 O O . GLY A 1 387 ? -74.921 -46.765 0.230 1.00 54.47 387 GLY A O 1
ATOM 2939 N N . SER A 1 388 ? -73.421 -45.095 0.238 1.00 50.00 388 SER A N 1
ATOM 2940 C CA . SER A 1 388 ? -74.255 -44.131 -0.518 1.00 50.00 388 SER A CA 1
ATOM 2941 C C . SER A 1 388 ? -73.682 -43.696 -1.881 1.00 50.00 388 SER A C 1
ATOM 2943 O O . SER A 1 388 ? -74.063 -42.649 -2.401 1.00 50.00 388 SER A O 1
ATOM 2945 N N . PHE A 1 389 ? -72.792 -44.496 -2.481 1.00 50.84 389 PHE A N 1
ATOM 2946 C CA . PHE A 1 389 ? -72.274 -44.280 -3.840 1.00 50.84 389 PHE A CA 1
ATOM 2947 C C . PHE A 1 389 ? -72.882 -45.300 -4.808 1.00 50.84 389 PHE A C 1
ATOM 2949 O O . PHE A 1 389 ? -72.756 -46.502 -4.583 1.00 50.84 389 PHE A O 1
ATOM 2956 N N . HIS A 1 390 ? -73.543 -44.829 -5.871 1.00 53.44 390 HIS A N 1
ATOM 2957 C CA . HIS A 1 390 ? -74.170 -45.703 -6.875 1.00 53.44 390 HIS A CA 1
ATOM 2958 C C . HIS A 1 390 ? -73.300 -45.968 -8.108 1.00 53.44 390 HIS A C 1
ATOM 2960 O O . HIS A 1 390 ? -73.412 -47.043 -8.696 1.00 53.44 390 HIS A O 1
ATOM 2966 N N . ASN A 1 391 ? -72.419 -45.027 -8.456 1.00 52.03 391 ASN A N 1
ATOM 2967 C CA . ASN A 1 391 ? -71.504 -45.132 -9.587 1.00 52.03 391 ASN A CA 1
ATOM 2968 C C . ASN A 1 391 ? -70.058 -45.199 -9.082 1.00 52.03 391 ASN A C 1
ATOM 2970 O O . ASN A 1 391 ? -69.693 -44.511 -8.126 1.00 52.03 391 ASN A O 1
ATOM 2974 N N . LEU A 1 392 ? -69.243 -46.005 -9.758 1.00 52.94 392 LEU A N 1
ATOM 2975 C CA . LEU A 1 392 ? -67.782 -45.955 -9.705 1.00 52.94 392 LEU A CA 1
ATOM 2976 C C . LEU A 1 392 ? -67.265 -45.347 -11.027 1.00 52.94 392 LEU A C 1
ATOM 2978 O O . LEU A 1 392 ? -68.015 -45.341 -12.009 1.00 52.94 392 LEU A O 1
ATOM 2982 N N . PRO A 1 393 ? -66.016 -44.842 -11.080 1.00 51.34 393 PRO A N 1
ATOM 2983 C CA . PRO A 1 393 ? -65.449 -44.257 -12.296 1.00 51.34 393 PRO A CA 1
ATOM 2984 C C . PRO A 1 393 ? -65.549 -45.202 -13.512 1.00 51.34 393 PRO A C 1
ATOM 2986 O O . PRO A 1 393 ? -65.429 -46.419 -13.342 1.00 51.34 393 PRO A O 1
ATOM 2989 N N . PRO A 1 394 ? -65.748 -44.677 -14.737 1.00 51.69 394 PRO A N 1
ATOM 2990 C CA . PRO A 1 394 ? -65.466 -43.296 -15.150 1.00 51.69 394 PRO A CA 1
ATOM 2991 C C . PRO A 1 394 ? -66.618 -42.281 -15.005 1.00 51.69 394 PRO A C 1
ATOM 2993 O O . PRO A 1 394 ? -66.423 -41.122 -15.355 1.00 51.69 394 PRO A O 1
ATOM 2996 N N . GLU A 1 395 ? -67.805 -42.660 -14.520 1.00 64.94 395 GLU A N 1
ATOM 2997 C CA . GLU A 1 395 ? -68.912 -41.696 -14.371 1.00 64.94 395 GLU A CA 1
ATOM 2998 C C . GLU A 1 395 ? -68.777 -40.810 -13.111 1.00 64.94 395 GLU A C 1
ATOM 3000 O O . GLU A 1 395 ? -68.290 -41.281 -12.077 1.00 64.94 395 GLU A O 1
ATOM 3005 N N . PRO A 1 396 ? -69.223 -39.535 -13.156 1.00 53.47 396 PRO A N 1
ATOM 3006 C CA . PRO A 1 396 ? -69.110 -38.609 -12.031 1.00 53.47 396 PRO A CA 1
ATOM 3007 C C . PRO A 1 396 ? -69.954 -39.054 -10.827 1.00 53.47 396 PRO A C 1
ATOM 3009 O O . PRO A 1 396 ? -71.136 -39.383 -10.942 1.00 53.47 396 PRO A O 1
ATOM 3012 N N . VAL A 1 397 ? -69.343 -39.035 -9.641 1.00 55.47 397 VAL A N 1
ATOM 3013 C CA . VAL A 1 397 ? -69.936 -39.570 -8.409 1.00 55.47 397 VAL A CA 1
ATOM 3014 C C . VAL A 1 397 ? -70.919 -38.570 -7.788 1.00 55.47 397 VAL A C 1
ATOM 3016 O O . VAL A 1 397 ? -70.525 -37.596 -7.149 1.00 55.47 397 VAL A O 1
ATOM 3019 N N . VAL A 1 398 ? -72.221 -38.824 -7.942 1.00 69.75 398 VAL A N 1
ATOM 3020 C CA . VAL A 1 398 ? -73.290 -37.971 -7.389 1.00 69.75 398 VAL A CA 1
ATOM 3021 C C . VAL A 1 398 ? -73.591 -38.324 -5.926 1.00 69.75 398 VAL A C 1
ATOM 3023 O O . VAL A 1 398 ? -74.084 -39.412 -5.622 1.00 69.75 398 VAL A O 1
ATOM 3026 N N . VAL A 1 399 ? -73.363 -37.376 -5.011 1.00 63.22 399 VAL A N 1
ATOM 3027 C CA . VAL A 1 399 ? -73.715 -37.506 -3.585 1.00 63.22 399 VAL A CA 1
ATOM 3028 C C . VAL A 1 399 ? -75.175 -37.097 -3.364 1.00 63.22 399 VAL A C 1
ATOM 3030 O O . VAL A 1 399 ? -75.497 -35.924 -3.193 1.00 63.22 399 VAL A O 1
ATOM 3033 N N . ASN A 1 400 ? -76.077 -38.081 -3.341 1.00 66.94 400 ASN A N 1
ATOM 3034 C CA . ASN A 1 400 ? -77.519 -37.837 -3.184 1.00 66.94 400 ASN A CA 1
ATOM 3035 C C . ASN A 1 400 ? -77.933 -37.357 -1.781 1.00 66.94 400 ASN A C 1
ATOM 3037 O O . ASN A 1 400 ? -78.978 -36.723 -1.635 1.00 66.94 400 ASN A O 1
ATOM 3041 N N . LYS A 1 401 ? -77.170 -37.690 -0.732 1.00 76.62 401 LYS A N 1
ATOM 3042 C CA . LYS A 1 401 ? -77.509 -37.340 0.654 1.00 76.62 401 LYS A CA 1
ATOM 3043 C C . LYS A 1 401 ? -76.268 -37.288 1.541 1.00 76.62 401 LYS A C 1
ATOM 3045 O O . LYS A 1 401 ? -75.478 -38.226 1.554 1.00 76.62 401 LYS A O 1
ATOM 3050 N N . VAL A 1 402 ? -76.159 -36.224 2.331 1.00 77.25 402 VAL A N 1
ATOM 3051 C CA . VAL A 1 402 ? -75.202 -36.102 3.440 1.00 77.25 402 VAL A CA 1
ATOM 3052 C C . VAL A 1 402 ? -75.895 -36.516 4.744 1.00 77.25 402 VAL A C 1
ATOM 3054 O O . VAL A 1 402 ? -77.098 -36.296 4.914 1.00 77.25 402 VAL A O 1
ATOM 3057 N N . ALA A 1 403 ? -75.163 -37.168 5.650 1.00 75.94 403 ALA A N 1
ATOM 3058 C CA . ALA A 1 403 ? -75.672 -37.541 6.968 1.00 75.94 403 ALA A CA 1
ATOM 3059 C C . ALA A 1 403 ? -75.464 -36.397 7.975 1.00 75.94 403 ALA A C 1
ATOM 3061 O O . ALA A 1 403 ? -74.391 -35.791 8.016 1.00 75.94 403 ALA A O 1
ATOM 3062 N N . ALA A 1 404 ? -76.480 -36.126 8.796 1.00 69.12 404 ALA A N 1
ATOM 3063 C CA . ALA A 1 404 ? -76.428 -35.061 9.793 1.00 69.12 404 ALA A CA 1
ATOM 3064 C C . ALA A 1 404 ? -75.338 -35.320 10.849 1.00 69.12 404 ALA A C 1
ATOM 3066 O O . ALA A 1 404 ? -75.121 -36.462 11.262 1.00 69.12 404 ALA A O 1
ATOM 3067 N N . GLY A 1 405 ? -74.653 -34.262 11.280 1.00 72.00 405 GLY A N 1
ATOM 3068 C CA . GLY A 1 405 ? -73.511 -34.326 12.193 1.00 72.00 405 GLY A CA 1
ATOM 3069 C C . GLY A 1 405 ? -72.191 -34.765 11.545 1.00 72.00 405 GLY A C 1
ATOM 3070 O O . GLY A 1 405 ? -71.212 -34.968 12.261 1.00 72.00 405 GLY A O 1
ATOM 3071 N N . THR A 1 406 ? -72.130 -34.917 10.216 1.00 77.94 406 THR A N 1
ATOM 3072 C CA . THR A 1 406 ? -70.864 -35.173 9.505 1.00 77.94 406 THR A CA 1
ATOM 3073 C C . THR A 1 406 ? -70.165 -33.876 9.096 1.00 77.94 406 THR A C 1
ATOM 3075 O O . THR A 1 406 ? -70.797 -32.839 8.899 1.00 77.94 406 THR A O 1
ATOM 3078 N N . TRP A 1 407 ? -68.843 -33.942 8.906 1.00 75.94 407 TRP A N 1
ATOM 3079 C CA . TRP A 1 407 ? -68.035 -32.804 8.449 1.00 75.94 407 TRP A CA 1
ATOM 3080 C C . TRP A 1 407 ? -68.577 -32.157 7.160 1.00 75.94 407 TRP A C 1
ATOM 3082 O O . TRP A 1 407 ? -68.613 -30.932 7.063 1.00 75.94 407 TRP A O 1
ATOM 3092 N N . ALA A 1 408 ? -69.080 -32.959 6.215 1.00 71.69 408 ALA A N 1
ATOM 3093 C CA . ALA A 1 408 ? -69.639 -32.473 4.953 1.00 71.69 408 ALA A CA 1
ATOM 3094 C C . ALA A 1 408 ? -70.855 -31.539 5.144 1.00 71.69 408 ALA A C 1
ATOM 3096 O O . ALA A 1 408 ? -70.979 -30.549 4.426 1.00 71.69 408 ALA A O 1
ATOM 3097 N N . GLU A 1 409 ? -71.708 -31.794 6.144 1.00 78.12 409 GLU A N 1
ATOM 3098 C CA . GLU A 1 409 ? -72.810 -30.889 6.504 1.00 78.12 409 GLU A CA 1
ATOM 3099 C C . GLU A 1 409 ? -72.263 -29.570 7.072 1.00 78.12 409 GLU A C 1
ATOM 3101 O O . GLU A 1 409 ? -72.710 -28.492 6.684 1.00 78.12 409 GLU A O 1
ATOM 3106 N N . SER A 1 410 ? -71.236 -29.642 7.930 1.00 68.94 410 SER A N 1
ATOM 3107 C CA . SER A 1 410 ? -70.638 -28.461 8.576 1.00 68.94 410 SER A CA 1
ATOM 3108 C C . SER A 1 410 ? -69.930 -27.495 7.616 1.00 68.94 410 SER A C 1
ATOM 3110 O O . SER A 1 410 ? -69.816 -26.312 7.930 1.00 68.94 410 SER A O 1
ATOM 3112 N N . VAL A 1 411 ? -69.498 -27.972 6.441 1.00 65.44 411 VAL A N 1
ATOM 3113 C CA . VAL A 1 411 ? -68.924 -27.143 5.361 1.00 65.44 411 VAL A CA 1
ATOM 3114 C C . VAL A 1 411 ? -69.922 -26.838 4.232 1.00 65.44 411 VAL A C 1
ATOM 3116 O O . VAL A 1 411 ? -69.543 -26.271 3.211 1.00 65.44 411 VAL A O 1
ATOM 3119 N N . GLY A 1 412 ? -71.207 -27.169 4.413 1.00 69.38 412 GLY A N 1
ATOM 3120 C CA . GLY A 1 412 ? -72.293 -26.720 3.538 1.00 69.38 412 GLY A CA 1
ATOM 3121 C C . GLY A 1 412 ? -72.615 -27.601 2.325 1.00 69.38 412 GLY A C 1
ATOM 3122 O O . GLY A 1 412 ? -73.332 -27.137 1.438 1.00 69.38 412 GLY A O 1
ATOM 3123 N N . PHE A 1 413 ? -72.158 -28.859 2.262 1.00 70.12 413 PHE A N 1
ATOM 3124 C CA . PHE A 1 413 ? -72.615 -29.779 1.211 1.00 70.12 413 PHE A CA 1
ATOM 3125 C C . PHE A 1 413 ? -74.073 -30.197 1.445 1.00 70.12 413 PHE A C 1
ATOM 3127 O O . PHE A 1 413 ? -74.380 -31.049 2.280 1.00 70.12 413 PHE A O 1
ATOM 3134 N N . ILE A 1 414 ? -74.977 -29.621 0.653 1.00 69.06 414 ILE A N 1
ATOM 3135 C CA . ILE A 1 414 ? -76.387 -30.010 0.576 1.00 69.06 414 ILE A CA 1
ATOM 3136 C C . ILE A 1 414 ? -76.554 -30.953 -0.622 1.00 69.06 414 ILE A C 1
ATOM 3138 O O . ILE A 1 414 ? -76.120 -30.636 -1.727 1.00 69.06 414 ILE A O 1
ATOM 3142 N N . GLY A 1 415 ? -77.196 -32.109 -0.423 1.00 61.84 415 GLY A N 1
ATOM 3143 C CA . GLY A 1 415 ? -77.457 -33.066 -1.505 1.00 61.84 415 GLY A CA 1
ATOM 3144 C C . GLY A 1 415 ? -78.454 -32.516 -2.530 1.00 61.84 415 GLY A C 1
ATOM 3145 O O . GLY A 1 415 ? -79.656 -32.492 -2.268 1.00 61.84 415 GLY A O 1
ATOM 3146 N N . GLY A 1 416 ? -77.963 -32.079 -3.690 1.00 50.06 416 GLY A N 1
ATOM 3147 C CA . GLY A 1 416 ? -78.772 -31.551 -4.790 1.00 50.06 416 GLY A CA 1
ATOM 3148 C C . GLY A 1 416 ? -77.912 -31.111 -5.980 1.00 50.06 416 GLY A C 1
ATOM 3149 O O . GLY A 1 416 ? -76.791 -30.648 -5.802 1.00 50.06 416 GLY A O 1
ATOM 3150 N N . SER A 1 417 ? -78.424 -31.277 -7.203 1.00 38.16 417 SER A N 1
ATOM 3151 C CA . SER A 1 417 ? -77.681 -30.943 -8.429 1.00 38.16 417 SER A CA 1
ATOM 3152 C C . SER A 1 417 ? -77.657 -29.433 -8.709 1.00 38.16 417 SER A C 1
ATOM 3154 O O . SER A 1 417 ? -78.636 -28.729 -8.449 1.00 38.16 417 SER A O 1
ATOM 3156 N N . PHE A 1 418 ? -76.553 -28.933 -9.270 1.00 38.91 418 PHE A N 1
ATOM 3157 C CA . PHE A 1 418 ? -76.357 -27.511 -9.563 1.00 38.91 418 PHE A CA 1
ATOM 3158 C C . PHE A 1 418 ? -77.262 -27.020 -10.706 1.00 38.91 418 PHE A C 1
ATOM 3160 O O . PHE A 1 418 ? -77.183 -27.497 -11.837 1.00 38.91 418 PHE A O 1
ATOM 3167 N N . GLY A 1 419 ? -78.074 -25.993 -10.432 1.00 31.08 419 GLY A N 1
ATOM 3168 C CA . GLY A 1 419 ? -78.897 -25.294 -11.423 1.00 31.08 419 GLY A CA 1
ATOM 3169 C C . GLY A 1 419 ? -78.725 -23.778 -11.326 1.00 31.08 419 GLY A C 1
ATOM 3170 O O . GLY A 1 419 ? -79.252 -23.144 -10.417 1.00 31.08 419 GLY A O 1
ATOM 3171 N N . CYS A 1 420 ? -77.987 -23.176 -12.260 1.00 35.56 420 CYS A N 1
ATOM 3172 C CA . CYS A 1 420 ? -77.657 -21.747 -12.220 1.00 35.56 420 CYS A CA 1
ATOM 3173 C C . CYS A 1 420 ? -78.811 -20.840 -12.700 1.00 35.56 420 CYS A C 1
ATOM 3175 O O . CYS A 1 420 ? -79.306 -21.035 -13.815 1.00 35.56 420 CYS A O 1
ATOM 3177 N N . LYS A 1 421 ? -79.167 -19.804 -11.909 1.00 32.78 421 LYS A N 1
ATOM 3178 C CA . LYS A 1 421 ? -79.627 -18.467 -12.376 1.00 32.78 421 LYS A CA 1
ATOM 3179 C C . LYS A 1 421 ? -79.895 -17.455 -11.239 1.00 32.78 421 LYS A C 1
ATOM 3181 O O . LYS A 1 421 ? -80.759 -17.692 -10.410 1.00 32.78 421 LYS A O 1
ATOM 3186 N N . LYS A 1 422 ? -79.285 -16.266 -11.376 1.00 33.72 422 LYS A N 1
ATOM 3187 C CA . LYS A 1 422 ? -79.731 -14.917 -10.930 1.00 33.72 422 LYS A CA 1
ATOM 3188 C C . LYS A 1 422 ? -79.933 -14.608 -9.422 1.00 33.72 422 LYS A C 1
ATOM 3190 O O . LYS A 1 422 ? -80.761 -15.191 -8.738 1.00 33.72 422 LYS A O 1
ATOM 3195 N N . SER A 1 423 ? -79.270 -13.533 -8.986 1.00 41.09 423 SER A N 1
ATOM 3196 C CA . SER A 1 423 ? -79.611 -12.619 -7.868 1.00 41.09 423 SER A CA 1
ATOM 3197 C C . SER A 1 423 ? -80.950 -11.866 -8.138 1.00 41.09 423 SER A C 1
ATOM 3199 O O . SER A 1 423 ? -81.344 -11.880 -9.313 1.00 41.09 423 SER A O 1
ATOM 3201 N N . PRO A 1 424 ? -81.672 -11.205 -7.168 1.00 45.72 424 PRO A N 1
ATOM 3202 C CA . PRO A 1 424 ? -81.128 -10.129 -6.285 1.00 45.72 424 PRO A CA 1
ATOM 3203 C C . PRO A 1 424 ? -81.836 -9.724 -4.924 1.00 45.72 424 PRO A C 1
ATOM 3205 O O . PRO A 1 424 ? -83.058 -9.679 -4.850 1.00 45.72 424 PRO A O 1
ATOM 3208 N N . VAL A 1 425 ? -81.058 -9.231 -3.923 1.00 32.78 425 VAL A N 1
ATOM 3209 C CA . VAL A 1 425 ? -81.418 -8.347 -2.739 1.00 32.78 425 VAL A CA 1
ATOM 3210 C C . VAL A 1 425 ? -82.612 -8.740 -1.796 1.00 32.78 425 VAL A C 1
ATOM 3212 O O . VAL A 1 425 ? -83.214 -9.782 -2.026 1.00 32.78 425 VAL A O 1
ATOM 3215 N N . PRO A 1 426 ? -83.049 -7.960 -0.754 1.00 48.09 426 PRO A N 1
ATOM 3216 C CA . PRO A 1 426 ? -82.382 -7.065 0.241 1.00 48.09 426 PRO A CA 1
ATOM 3217 C C . PRO A 1 426 ? -82.841 -7.245 1.738 1.00 48.09 426 PRO A C 1
ATOM 3219 O O . PRO A 1 426 ? -83.836 -7.906 2.018 1.00 48.09 426 PRO A O 1
ATOM 3222 N N . GLY A 1 427 ? -82.221 -6.522 2.697 1.00 28.38 427 GLY A N 1
ATOM 3223 C CA . GLY A 1 427 ? -82.779 -6.192 4.043 1.00 28.38 427 GLY A CA 1
ATOM 3224 C C . GLY A 1 427 ? -81.762 -5.454 4.952 1.00 28.38 427 GLY A C 1
ATOM 3225 O O . GLY A 1 427 ? -80.630 -5.903 5.042 1.00 28.38 427 GLY A O 1
ATOM 3226 N N . PHE A 1 428 ? -81.981 -4.213 5.433 1.00 25.78 428 PHE A N 1
ATOM 3227 C CA . PHE A 1 428 ? -82.769 -3.751 6.614 1.00 25.78 428 PHE A CA 1
ATOM 3228 C C . PHE A 1 428 ? -82.181 -4.215 7.978 1.00 25.78 428 PHE A C 1
ATOM 3230 O O . PHE A 1 428 ? -81.990 -5.410 8.152 1.00 25.78 428 PHE A O 1
ATOM 3237 N N . ARG A 1 429 ? -81.915 -3.362 8.999 1.00 30.48 429 ARG A N 1
ATOM 3238 C CA . ARG A 1 429 ? -82.362 -1.967 9.291 1.00 30.48 429 ARG A CA 1
ATOM 3239 C C . ARG A 1 429 ? -81.498 -1.243 10.374 1.00 30.48 429 ARG A C 1
ATOM 3241 O O . ARG A 1 429 ? -81.052 -1.948 11.262 1.00 30.48 429 ARG A O 1
ATOM 3248 N N . VAL A 1 430 ? -81.447 0.114 10.339 1.00 27.38 430 VAL A N 1
ATOM 3249 C CA . VAL A 1 430 ? -81.466 1.138 11.459 1.00 27.38 430 VAL A CA 1
ATOM 3250 C C . VAL A 1 430 ? -80.428 0.997 12.611 1.00 27.38 430 VAL A C 1
ATOM 3252 O O . VAL A 1 430 ? -80.177 -0.105 13.070 1.00 27.38 430 VAL A O 1
ATOM 3255 N N . SER A 1 431 ? -79.734 2.029 13.130 1.00 29.12 431 SER A N 1
ATOM 3256 C CA . SER A 1 431 ? -80.053 3.454 13.455 1.00 29.12 431 SER A CA 1
ATOM 3257 C C . SER A 1 431 ? -79.035 4.454 12.840 1.00 29.12 431 SER A C 1
ATOM 3259 O O . SER A 1 431 ? -77.945 4.032 12.475 1.00 29.12 431 SER A O 1
ATOM 3261 N N . GLU A 1 432 ? -79.304 5.739 12.538 1.00 31.48 432 GLU A N 1
ATOM 3262 C CA . GLU A 1 432 ? -79.744 6.892 13.381 1.00 31.48 432 GLU A CA 1
ATOM 3263 C C . GLU A 1 432 ? -78.791 7.180 14.574 1.00 31.48 432 GLU A C 1
ATOM 3265 O O . GLU A 1 432 ? -78.445 6.250 15.291 1.00 31.48 432 GLU A O 1
ATOM 3270 N N . GLU A 1 433 ? -78.330 8.403 14.901 1.00 32.72 433 GLU A N 1
ATOM 3271 C CA . GLU A 1 433 ? -78.402 9.766 14.303 1.00 32.72 433 GLU A CA 1
ATOM 3272 C C . GLU A 1 433 ? -77.350 10.693 15.024 1.00 32.72 433 GLU A C 1
ATOM 3274 O O . GLU A 1 433 ? -76.666 10.185 15.909 1.00 32.72 433 GLU A O 1
ATOM 3279 N N . LYS A 1 434 ? -77.077 12.004 14.800 1.00 32.03 434 LYS A N 1
ATOM 3280 C CA . LYS A 1 434 ? -77.597 13.146 13.989 1.00 32.03 434 LYS A CA 1
ATOM 3281 C C . LYS A 1 434 ? -76.492 14.243 13.856 1.00 32.03 434 LYS A C 1
ATOM 3283 O O . LYS A 1 434 ? -75.596 14.280 14.691 1.00 32.03 434 LYS A O 1
ATOM 3288 N N . GLY A 1 435 ? -76.634 15.217 12.937 1.00 29.00 435 GLY A N 1
ATOM 3289 C CA . GLY A 1 435 ? -75.940 16.540 12.967 1.00 29.00 435 GLY A CA 1
ATOM 3290 C C . GLY A 1 435 ? -74.859 16.753 11.881 1.00 29.00 435 GLY A C 1
ATOM 3291 O O . GLY A 1 435 ? -73.940 15.952 11.815 1.00 29.00 435 GLY A O 1
ATOM 3292 N N . VAL A 1 436 ? -74.867 17.728 10.947 1.00 32.81 436 VAL A N 1
ATOM 3293 C CA . VAL A 1 436 ? -75.454 19.100 10.860 1.00 32.81 436 VAL A CA 1
ATOM 3294 C C . VAL A 1 436 ? -74.799 20.038 11.891 1.00 32.81 436 VAL A C 1
ATOM 3296 O O . VAL A 1 436 ? -74.992 19.808 13.076 1.00 32.81 436 VAL A O 1
ATOM 3299 N N . MET A 1 437 ? -74.023 21.092 11.572 1.00 30.86 437 MET A N 1
ATOM 3300 C CA . MET A 1 437 ? -73.746 21.888 10.340 1.00 30.86 437 MET A CA 1
ATOM 3301 C C . MET A 1 437 ? -72.266 22.425 10.402 1.00 30.86 437 MET A C 1
ATOM 3303 O O . MET A 1 437 ? -71.581 22.055 11.347 1.00 30.86 437 MET A O 1
ATOM 3307 N N . LYS A 1 438 ? -71.642 23.264 9.539 1.00 31.25 438 LYS A N 1
ATOM 3308 C CA . LYS A 1 438 ? -72.023 24.162 8.411 1.00 31.25 438 LYS A CA 1
ATOM 3309 C C . LYS A 1 438 ? -70.786 24.518 7.522 1.00 31.25 438 LYS A C 1
ATOM 3311 O O . LYS A 1 438 ? -69.670 24.145 7.857 1.00 31.25 438 LYS A O 1
ATOM 3316 N N . SER A 1 439 ? -70.988 25.314 6.463 1.00 38.69 439 SER A N 1
ATOM 3317 C CA . SER A 1 439 ? -70.007 26.171 5.737 1.00 38.69 439 SER A CA 1
ATOM 3318 C C . SER A 1 439 ? -70.385 27.677 5.930 1.00 38.69 439 SER A C 1
ATOM 3320 O O . SER A 1 439 ? -71.400 27.898 6.609 1.00 38.69 439 SER A O 1
ATOM 3322 N N . PRO A 1 440 ? -69.699 28.731 5.394 1.00 50.41 440 PRO A N 1
ATOM 3323 C CA . PRO A 1 440 ? -68.605 28.798 4.398 1.00 50.41 440 PRO A CA 1
ATOM 3324 C C . PRO A 1 440 ? -67.454 29.802 4.742 1.00 50.41 440 PRO A C 1
ATOM 3326 O O . PRO A 1 440 ? -67.347 30.248 5.880 1.00 50.41 440 PRO A O 1
ATOM 3329 N N . GLY A 1 441 ? -66.636 30.168 3.738 1.00 31.06 441 GLY A N 1
ATOM 3330 C CA . GLY A 1 441 ? -65.561 31.187 3.755 1.00 31.06 441 GLY A CA 1
ATOM 3331 C C . GLY A 1 441 ? -64.258 30.595 3.180 1.00 31.06 441 GLY A C 1
ATOM 3332 O O . GLY A 1 441 ? -63.808 29.586 3.710 1.00 31.06 441 GLY A O 1
ATOM 3333 N N . GLU A 1 442 ? -63.683 30.970 2.029 1.00 33.16 442 GLU A N 1
ATOM 3334 C CA . GLU A 1 442 ? -63.415 32.277 1.376 1.00 33.16 442 GLU A CA 1
ATOM 3335 C C . GLU A 1 442 ? -62.138 32.975 1.879 1.00 33.16 442 GLU A C 1
ATOM 3337 O O . GLU A 1 442 ? -62.173 33.632 2.910 1.00 33.16 442 GLU A O 1
ATOM 3342 N N . GLU A 1 443 ? -61.043 32.875 1.108 1.00 32.06 443 GLU A N 1
ATOM 3343 C CA . GLU A 1 443 ? -60.248 34.038 0.665 1.00 32.06 443 GLU A CA 1
ATOM 3344 C C . GLU A 1 443 ? -59.293 33.663 -0.493 1.00 32.06 443 GLU A C 1
ATOM 3346 O O . GLU A 1 443 ? -58.958 32.491 -0.680 1.00 32.06 443 GLU A O 1
ATOM 3351 N N . ILE A 1 444 ? -58.867 34.655 -1.288 1.00 36.47 444 ILE A N 1
ATOM 3352 C CA . ILE A 1 444 ? -57.869 34.516 -2.365 1.00 36.47 444 ILE A CA 1
ATOM 3353 C C . ILE A 1 444 ? -56.879 35.679 -2.258 1.00 36.47 444 ILE A C 1
ATOM 3355 O O . ILE A 1 444 ? -57.270 36.831 -2.425 1.00 36.47 444 ILE A O 1
ATOM 3359 N N . LEU A 1 445 ? -55.594 35.371 -2.072 1.00 34.12 445 LEU A N 1
ATOM 3360 C CA . LEU A 1 445 ? -54.471 36.301 -2.231 1.00 34.12 445 LEU A CA 1
ATOM 3361 C C . LEU A 1 445 ? -53.398 35.571 -3.061 1.00 34.12 445 LEU A C 1
ATOM 3363 O O . LEU A 1 445 ? -53.008 34.458 -2.723 1.00 34.12 445 LEU A O 1
ATOM 3367 N N . ALA A 1 446 ? -53.089 36.012 -4.282 1.00 33.66 446 ALA A N 1
ATOM 3368 C CA . ALA A 1 446 ? -52.316 37.215 -4.613 1.00 33.66 446 ALA A CA 1
ATOM 3369 C C . ALA A 1 446 ? -50.825 37.039 -4.264 1.00 33.66 446 ALA A C 1
ATOM 3371 O O . ALA A 1 446 ? -50.403 37.238 -3.128 1.00 33.66 446 ALA A O 1
ATOM 3372 N N . LEU A 1 447 ? -50.044 36.645 -5.275 1.00 37.81 447 LEU A N 1
ATOM 3373 C CA . LEU A 1 447 ? -48.583 36.708 -5.261 1.00 37.81 447 LEU A CA 1
ATOM 3374 C C . LEU A 1 447 ? -48.157 38.112 -5.704 1.00 37.81 447 LEU A C 1
ATOM 3376 O O . LEU A 1 447 ? -48.711 38.627 -6.674 1.00 37.81 447 LEU A O 1
ATOM 3380 N N . ASN A 1 448 ? -47.165 38.691 -5.028 1.00 43.66 448 ASN A N 1
ATOM 3381 C CA . ASN A 1 448 ? -46.509 39.922 -5.467 1.00 43.66 448 ASN A CA 1
ATOM 3382 C C . ASN A 1 448 ? -45.164 39.587 -6.121 1.00 43.66 448 ASN A C 1
ATOM 3384 O O . ASN A 1 448 ? -44.366 38.849 -5.539 1.00 43.66 448 ASN A O 1
ATOM 3388 N N . ASP A 1 449 ? -44.899 40.190 -7.275 1.00 40.22 449 ASP A N 1
ATOM 3389 C CA . ASP A 1 449 ? -43.540 40.437 -7.755 1.00 40.22 449 ASP A CA 1
ATOM 3390 C C . ASP A 1 449 ? -42.900 41.580 -6.942 1.00 40.22 449 ASP A C 1
ATOM 3392 O O . ASP A 1 449 ? -43.607 42.506 -6.547 1.00 40.22 449 ASP A O 1
ATOM 3396 N N . GLU A 1 450 ? -41.578 41.541 -6.726 1.00 42.59 450 GLU A N 1
ATOM 3397 C CA . GLU A 1 450 ? -40.661 42.644 -7.089 1.00 42.59 450 GLU A CA 1
ATOM 3398 C C . GLU A 1 450 ? -39.174 42.289 -6.846 1.00 42.59 450 GLU A C 1
ATOM 3400 O O . GLU A 1 450 ? -38.806 41.636 -5.871 1.00 42.59 450 GLU A O 1
ATOM 3405 N N . ASP A 1 451 ? -38.341 42.725 -7.795 1.00 35.59 451 ASP A N 1
ATOM 3406 C CA . ASP A 1 451 ? -36.906 43.051 -7.765 1.00 35.59 451 ASP A CA 1
ATOM 3407 C C . ASP A 1 451 ? -35.950 42.517 -6.673 1.00 35.59 451 ASP A C 1
ATOM 3409 O O . ASP A 1 451 ? -35.995 42.919 -5.513 1.00 35.59 451 ASP A O 1
ATOM 3413 N N . VAL A 1 452 ? -34.856 41.888 -7.139 1.00 39.62 452 VAL A N 1
ATOM 3414 C CA . VAL A 1 452 ? -33.528 42.550 -7.115 1.00 39.62 452 VAL A CA 1
ATOM 3415 C C . VAL A 1 452 ? -32.794 42.276 -8.434 1.00 39.62 452 VAL A C 1
ATOM 3417 O O . VAL A 1 452 ? -32.621 41.124 -8.829 1.00 39.62 452 VAL A O 1
ATOM 3420 N N . ALA A 1 453 ? -32.296 43.328 -9.088 1.00 37.66 453 ALA A N 1
ATOM 3421 C CA . ALA A 1 453 ? -31.454 43.237 -10.281 1.00 37.66 453 ALA A CA 1
ATOM 3422 C C . ALA A 1 453 ? -29.996 43.676 -10.016 1.00 37.66 453 ALA A C 1
ATOM 3424 O O . ALA A 1 453 ? -29.674 44.282 -8.997 1.00 37.66 453 ALA A O 1
ATOM 3425 N N . SER A 1 454 ? -29.136 43.446 -11.015 1.00 37.28 454 SER A N 1
ATOM 3426 C CA . SER A 1 454 ? -27.731 43.881 -11.134 1.00 37.28 454 SER A CA 1
ATOM 3427 C C . SER A 1 454 ? -26.660 43.152 -10.297 1.00 37.28 454 SER A C 1
ATOM 3429 O O . SER A 1 454 ? -26.482 43.364 -9.104 1.00 37.28 454 SER A O 1
ATOM 3431 N N . MET A 1 455 ? -25.791 42.426 -11.006 1.00 33.53 455 MET A N 1
ATOM 3432 C CA . MET A 1 455 ? -24.363 42.763 -11.010 1.00 33.53 455 MET A CA 1
ATOM 3433 C C . MET A 1 455 ? -23.750 42.389 -12.365 1.00 33.53 455 MET A C 1
ATOM 3435 O O . MET A 1 455 ? -23.978 41.299 -12.885 1.00 33.53 455 MET A O 1
ATOM 3439 N N . THR A 1 456 ? -23.020 43.321 -12.975 1.00 37.81 456 THR A N 1
ATOM 3440 C CA . THR A 1 456 ? -22.573 43.225 -14.372 1.00 37.81 456 THR A CA 1
ATOM 3441 C C . THR A 1 456 ? -21.100 42.856 -14.502 1.00 37.81 456 THR A C 1
ATOM 3443 O O . THR A 1 456 ? -20.250 43.440 -13.837 1.00 37.81 456 THR A O 1
ATOM 3446 N N . SER A 1 457 ? -20.827 41.938 -15.432 1.00 35.38 457 SER A N 1
ATOM 3447 C CA . SER A 1 457 ? -19.596 41.781 -16.225 1.00 35.38 457 SER A CA 1
ATOM 3448 C C . SER A 1 457 ? -18.375 42.652 -15.871 1.00 35.38 457 SER A C 1
ATOM 3450 O O . SER A 1 457 ? -18.383 43.865 -16.087 1.00 35.38 457 SER A O 1
ATOM 3452 N N . SER A 1 458 ? -17.258 41.998 -15.543 1.00 33.53 458 SER A N 1
ATOM 3453 C CA . SER A 1 458 ? -15.914 42.562 -15.717 1.00 33.53 458 SER A CA 1
ATOM 3454 C C . SER A 1 458 ? -15.071 41.605 -16.562 1.00 33.53 458 SER A C 1
ATOM 3456 O O . SER A 1 458 ? -14.764 40.494 -16.133 1.00 33.53 458 SER A O 1
ATOM 3458 N N . SER A 1 459 ? -14.749 42.007 -17.795 1.00 34.53 459 SER A N 1
ATOM 3459 C CA . SER A 1 459 ? -13.852 41.270 -18.693 1.00 34.53 459 SER A CA 1
ATOM 3460 C C . SER A 1 459 ? -13.209 42.233 -19.695 1.00 34.53 459 SER A C 1
ATOM 3462 O O . SER A 1 459 ? -13.786 42.572 -20.725 1.00 34.53 459 SER A O 1
ATOM 3464 N N . ALA A 1 460 ? -12.022 42.723 -19.340 1.00 36.50 460 ALA A N 1
ATOM 3465 C CA . ALA A 1 460 ? -11.149 43.560 -20.157 1.00 36.50 460 ALA A CA 1
ATOM 3466 C C . ALA A 1 460 ? -9.735 43.521 -19.537 1.00 36.50 460 ALA A C 1
ATOM 3468 O O . ALA A 1 460 ? -9.616 43.534 -18.316 1.00 36.50 460 ALA A O 1
ATOM 3469 N N . ALA A 1 461 ? -8.635 43.478 -20.286 1.00 41.09 461 ALA A N 1
ATOM 3470 C CA . ALA A 1 461 ? -8.487 43.206 -21.715 1.00 41.09 461 ALA A CA 1
ATOM 3471 C C . ALA A 1 461 ? -7.104 42.577 -21.973 1.00 41.09 461 ALA A C 1
ATOM 3473 O O . ALA A 1 461 ? -6.161 42.815 -21.219 1.00 41.09 461 ALA A O 1
ATOM 3474 N N . HIS A 1 462 ? -6.955 41.828 -23.069 1.00 38.25 462 HIS A N 1
ATOM 3475 C CA . HIS A 1 462 ? -5.625 41.552 -23.614 1.00 38.25 462 HIS A CA 1
ATOM 3476 C C . HIS A 1 462 ? -5.041 42.840 -24.209 1.00 38.25 462 HIS A C 1
ATOM 3478 O O . HIS A 1 462 ? -5.700 43.504 -25.008 1.00 38.25 462 HIS A O 1
ATOM 3484 N N . GLN A 1 463 ? -3.775 43.126 -23.912 1.00 48.53 463 GLN A N 1
ATOM 3485 C CA . GLN A 1 463 ? -2.923 43.915 -24.799 1.00 48.53 463 GLN A CA 1
ATOM 3486 C C . GLN A 1 463 ? -1.683 43.099 -25.157 1.00 48.53 463 GLN A C 1
ATOM 3488 O O . GLN A 1 463 ? -1.070 42.462 -24.300 1.00 48.53 463 GLN A O 1
ATOM 3493 N N . LEU A 1 464 ? -1.356 43.098 -26.447 1.00 47.38 464 LEU A N 1
ATOM 3494 C CA . LEU A 1 464 ? -0.077 42.621 -26.955 1.00 47.38 464 LEU A CA 1
ATOM 3495 C C . LEU A 1 464 ? 0.981 43.703 -26.718 1.00 47.38 464 LEU A C 1
ATOM 3497 O O . LEU A 1 464 ? 0.674 44.891 -26.789 1.00 47.38 464 LEU A O 1
ATOM 3501 N N . SER A 1 465 ? 2.226 43.283 -26.511 1.00 51.28 465 SER A N 1
ATOM 3502 C CA . SER A 1 465 ? 3.396 44.151 -26.626 1.00 51.28 465 SER A CA 1
ATOM 3503 C C . SER A 1 465 ? 4.399 43.460 -27.541 1.00 51.28 465 SER A C 1
ATOM 3505 O O . SER A 1 465 ? 4.767 42.311 -27.291 1.00 51.28 465 SER A O 1
ATOM 3507 N N . THR A 1 466 ? 4.789 44.139 -28.614 1.00 51.59 466 THR A N 1
ATOM 3508 C CA . THR A 1 466 ? 5.771 43.682 -29.603 1.00 51.59 466 THR A CA 1
ATOM 3509 C C . THR A 1 466 ? 7.001 44.583 -29.565 1.00 51.59 466 THR A C 1
ATOM 3511 O O . THR A 1 466 ? 6.875 45.780 -29.329 1.00 51.59 466 THR A O 1
ATOM 3514 N N . ASP A 1 467 ? 8.149 43.982 -29.868 1.00 55.97 467 ASP A N 1
ATOM 3515 C CA . ASP A 1 467 ? 9.398 44.604 -30.326 1.00 55.97 467 ASP A CA 1
ATOM 3516 C C . ASP A 1 467 ? 10.128 45.601 -29.400 1.00 55.97 467 ASP A C 1
ATOM 3518 O O . ASP A 1 467 ? 9.820 46.793 -29.346 1.00 55.97 467 ASP A O 1
ATOM 3522 N N . ALA A 1 468 ? 11.219 45.106 -28.800 1.00 55.66 468 ALA A N 1
ATOM 3523 C CA . ALA A 1 468 ? 12.530 45.769 -28.757 1.00 55.66 468 ALA A CA 1
ATOM 3524 C C . ALA A 1 468 ? 13.642 44.717 -28.571 1.00 55.66 468 ALA A C 1
ATOM 3526 O O . ALA A 1 468 ? 13.521 43.913 -27.619 1.00 55.66 468 ALA A O 1
#

pLDDT: mean 71.38, std 24.24, range [25.78, 98.12]